Protein AF-0000000080278525 (afdb_homodimer)

Organism: Amycolatopsis orientalis (NCBI:txid31958)

Foldseek 3Di:
DPPPPPPPPPPPPPPPPLQAFEEEEEDPDVVVRVVVCVLAVPDPRYDYDHDPQPGQEYEYEDDPALLVPDAYNHAYEYEAADDDLVSVVSNVNRHYAEYHYNVRPGSVVVNVRSVCSSVVHHYDDPVNVVVVVVVVVCCCVPPAVVVQAHPLRDHPLLLQLLVVVLVPDDLCRSCVVVVHDSVVSVVSQVVQCVVVVHDDSVRSSVVCVVVVVD/DPPPPPPPPPPPPPPPPLQAFEEEEEDPDVVVRVVVCVLAVVDPRYDYDHDPQPGQEYEYEDDPALLVPDAYNHAYEYEDADDDLVSVVSNVNRHYAEYHYNVRPGSVVVNVSSVCSSVVHHYDDPVNVVVVVVVLVCCCVPPAVVVQAHPLRDHPLLLQLLVVVLVPDDLCRSCVVVVHDSVVSVVSQVVQCVVVVHDDSVRSSVVCVVVVVD

Nearest PDB structures (foldseek):
  7ve5-assembly1_B  TM=9.200E-01  e=1.560E-04  Staphylococcus aureus
  7x1k-assembly1_B  TM=9.644E-01  e=3.724E-04  Listeria monocytogenes
  8dq1-assembly1_D  TM=9.435E-01  e=3.082E-03  Pseudomonas aeruginosa
  7r3i-assembly1_A  TM=6.524E-01  e=4.488E-04  Pseudomonas aeruginosa PAO1
  7r3e-assembly1_B  TM=6.436E-01  e=7.379E-04  Pseudomonas aeruginosa PAO1

Structure (mmCIF, N/CA/C/O backbone):
data_AF-0000000080278525-model_v1
#
loop_
_entity.id
_entity.type
_entity.pdbx_description
1 polymer 'Helix-turn-helix transcriptional regulator'
#
loop_
_atom_site.group_PDB
_atom_site.id
_atom_site.type_symbol
_atom_site.label_atom_id
_atom_site.label_alt_id
_atom_site.label_comp_id
_atom_site.label_asym_id
_atom_site.label_entity_id
_atom_site.label_seq_id
_atom_site.pdbx_PDB_ins_code
_atom_site.Cartn_x
_atom_site.Cartn_y
_atom_site.Cartn_z
_atom_site.occupancy
_atom_site.B_iso_or_equiv
_atom_site.auth_seq_id
_atom_site.auth_comp_id
_atom_site.auth_asym_id
_atom_site.auth_atom_id
_atom_site.pdbx_PDB_model_num
ATOM 1 N N . MET A 1 1 ? 66.75 18.781 25.828 1 33.25 1 MET A N 1
ATOM 2 C CA . MET A 1 1 ? 65.75 19.672 25.281 1 33.25 1 MET A CA 1
ATOM 3 C C . MET A 1 1 ? 64.812 18.938 24.359 1 33.25 1 MET A C 1
ATOM 5 O O . MET A 1 1 ? 65.188 18.594 23.234 1 33.25 1 MET A O 1
ATOM 9 N N . THR A 1 2 ? 64 18 24.906 1 38.12 2 THR A N 1
ATOM 10 C CA . THR A 1 2 ? 63.062 17.094 24.297 1 38.12 2 THR A CA 1
ATOM 11 C C . THR A 1 2 ? 61.906 17.875 23.688 1 38.12 2 THR A C 1
ATOM 13 O O . THR A 1 2 ? 61.156 18.547 24.391 1 38.12 2 THR A O 1
ATOM 16 N N . THR A 1 3 ? 62.062 18.312 22.422 1 38.19 3 THR A N 1
ATOM 17 C CA . THR A 1 3 ? 61 18.938 21.641 1 38.19 3 THR A CA 1
ATOM 18 C C . THR A 1 3 ? 59.781 18.031 21.578 1 38.19 3 THR A C 1
ATOM 20 O O . THR A 1 3 ? 59.875 16.922 21.062 1 38.19 3 THR A O 1
ATOM 23 N N . ILE A 1 4 ? 58.938 18.156 22.594 1 40.91 4 ILE A N 1
ATOM 24 C CA . ILE A 1 4 ? 57.625 17.531 22.531 1 40.91 4 ILE A CA 1
ATOM 25 C C . ILE A 1 4 ? 56.875 18.016 21.281 1 40.91 4 ILE A C 1
ATOM 27 O O . ILE A 1 4 ? 56.688 19.219 21.109 1 40.91 4 ILE A O 1
ATOM 31 N N . MET A 1 5 ? 57.031 17.328 20.125 1 36.19 5 MET A N 1
ATOM 32 C CA . MET A 1 5 ? 56.188 17.547 18.953 1 36.19 5 MET A CA 1
ATOM 33 C C . MET A 1 5 ? 54.719 17.422 19.297 1 36.19 5 MET A C 1
ATOM 35 O O . MET A 1 5 ? 54.281 16.359 19.766 1 36.19 5 MET A O 1
ATOM 39 N N . THR A 1 6 ? 54.125 18.5 19.875 1 38.78 6 THR A N 1
ATOM 40 C CA . THR A 1 6 ? 52.656 18.547 20 1 38.78 6 THR A CA 1
ATOM 41 C C . THR A 1 6 ? 52 18.312 18.641 1 38.78 6 THR A C 1
ATOM 43 O O . THR A 1 6 ? 52.188 19.094 17.703 1 38.78 6 THR A O 1
ATOM 46 N N . THR A 1 7 ? 51.938 17.078 18.203 1 40.47 7 THR A N 1
ATOM 47 C CA . THR A 1 7 ? 51.094 16.812 17.062 1 40.47 7 THR A CA 1
ATOM 48 C C . THR A 1 7 ? 49.688 17.422 17.281 1 40.47 7 THR A C 1
ATOM 50 O O . THR A 1 7 ? 49.062 17.156 18.297 1 40.47 7 THR A O 1
ATOM 53 N N . SER A 1 8 ? 49.562 18.688 16.984 1 36.38 8 SER A N 1
ATOM 54 C CA . SER A 1 8 ? 48.219 19.219 16.922 1 36.38 8 SER A CA 1
ATOM 55 C C . SER A 1 8 ? 47.281 18.281 16.156 1 36.38 8 SER A C 1
ATOM 57 O O . SER A 1 8 ? 47.531 18 14.984 1 36.38 8 SER A O 1
ATOM 59 N N . VAL A 1 9 ? 46.812 17.25 16.75 1 35.72 9 VAL A N 1
ATOM 60 C CA . VAL A 1 9 ? 45.688 16.562 16.125 1 35.72 9 VAL A CA 1
ATOM 61 C C . VAL A 1 9 ? 44.625 17.578 15.703 1 35.72 9 VAL A C 1
ATOM 63 O O . VAL A 1 9 ? 44 18.25 16.547 1 35.72 9 VAL A O 1
ATOM 66 N N . ARG A 1 10 ? 44.938 18.312 14.641 1 37.72 10 ARG A N 1
ATOM 67 C CA . ARG A 1 10 ? 43.781 19.031 14.062 1 37.72 10 ARG A CA 1
ATOM 68 C C . ARG A 1 10 ? 42.531 18.156 14.039 1 37.72 10 ARG A C 1
ATOM 70 O O . ARG A 1 10 ? 42.562 17.062 13.492 1 37.72 10 ARG A O 1
ATOM 77 N N . ALA A 1 11 ? 41.812 18.266 15.039 1 39.28 11 ALA A N 1
ATOM 78 C CA . ALA A 1 11 ? 40.469 17.719 14.906 1 39.28 11 ALA A CA 1
ATOM 79 C C . ALA A 1 11 ? 39.875 18.047 13.531 1 39.28 11 ALA A C 1
ATOM 81 O O . ALA A 1 11 ? 39.75 19.203 13.164 1 39.28 11 ALA A O 1
ATOM 82 N N . GLY A 1 12 ? 40.344 17.344 12.531 1 36.56 12 GLY A N 1
ATOM 83 C CA . GLY A 1 12 ? 39.594 17.547 11.289 1 36.56 12 GLY A CA 1
ATOM 84 C C . GLY A 1 12 ? 38.094 17.672 11.508 1 36.56 12 GLY A C 1
ATOM 85 O O . GLY A 1 12 ? 37.469 16.781 12.086 1 36.56 12 GLY A O 1
ATOM 86 N N . VAL A 1 13 ? 37.688 18.844 11.922 1 34.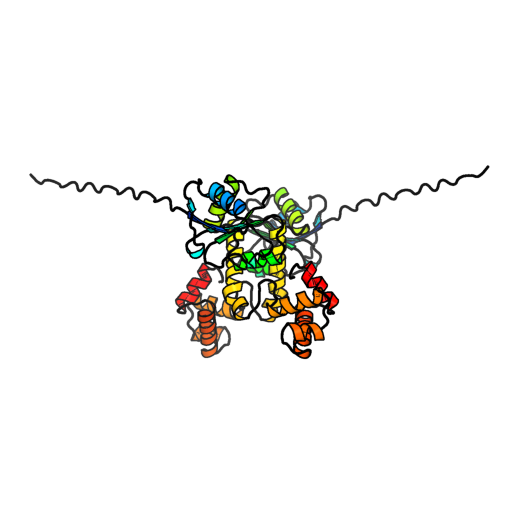19 13 VAL A N 1
ATOM 87 C CA . VAL A 1 13 ? 36.219 19.047 11.797 1 34.19 13 VAL A CA 1
ATOM 88 C C . VAL A 1 13 ? 35.719 18.344 10.539 1 34.19 13 VAL A C 1
ATOM 90 O O . VAL A 1 13 ? 36.125 18.688 9.422 1 34.19 13 VAL A O 1
ATOM 93 N N . ARG A 1 14 ? 35.531 17.094 10.531 1 36.41 14 ARG A N 1
ATOM 94 C CA . ARG A 1 14 ? 34.719 16.5 9.477 1 36.41 14 ARG A CA 1
ATOM 95 C C . ARG A 1 14 ? 33.562 17.422 9.102 1 36.41 14 ARG A C 1
ATOM 97 O O . ARG A 1 14 ? 32.75 17.797 9.953 1 36.41 14 ARG A O 1
ATOM 104 N N . THR A 1 15 ? 33.75 18.484 8.375 1 38.56 15 THR A N 1
ATOM 105 C CA . THR A 1 15 ? 32.594 19.172 7.777 1 38.56 15 THR A CA 1
ATOM 106 C C . THR A 1 15 ? 31.438 18.219 7.586 1 38.56 15 THR A C 1
ATOM 108 O O . THR A 1 15 ? 31.594 17.172 6.965 1 38.56 15 THR A O 1
ATOM 111 N N . GLU A 1 16 ? 30.688 17.969 8.516 1 43.22 16 GLU A N 1
ATOM 112 C CA . GLU A 1 16 ? 29.453 17.203 8.305 1 43.22 16 GLU A CA 1
ATOM 113 C C . GLU A 1 16 ? 28.891 17.453 6.91 1 43.22 16 GLU A C 1
ATOM 115 O O . GLU A 1 16 ? 28.516 18.578 6.574 1 43.22 16 GLU A O 1
ATOM 120 N N . GLU A 1 17 ? 29.672 17.219 5.809 1 47.56 17 GLU A N 1
ATOM 121 C CA . GLU A 1 17 ? 29.234 17.312 4.418 1 47.56 17 GLU A CA 1
ATOM 122 C C . GLU A 1 17 ? 27.719 17.156 4.305 1 47.56 17 GLU A C 1
ATOM 124 O O . GLU A 1 17 ? 27.156 16.141 4.727 1 47.56 17 GLU A O 1
ATOM 129 N N . ARG A 1 18 ? 27 18.156 4.676 1 57.03 18 ARG A N 1
ATOM 130 C CA . ARG A 1 18 ? 25.547 18.234 4.555 1 57.03 18 ARG A CA 1
ATOM 131 C C . ARG A 1 18 ? 25.062 17.516 3.301 1 57.03 18 ARG A C 1
ATOM 133 O O . ARG A 1 18 ? 25.328 17.953 2.182 1 57.03 18 ARG A O 1
ATOM 140 N N . ARG A 1 19 ? 24.906 16.266 3.312 1 73.19 19 ARG A N 1
ATOM 141 C CA . ARG A 1 19 ? 24.688 15.406 2.162 1 73.19 19 ARG A CA 1
ATOM 142 C C . ARG A 1 19 ? 23.562 15.953 1.276 1 73.19 19 ARG A C 1
ATOM 144 O O . ARG A 1 19 ? 22.484 16.297 1.767 1 73.19 19 ARG A O 1
ATOM 151 N N . GLU A 1 20 ? 23.938 16.625 0.181 1 91.38 20 GLU A N 1
ATOM 152 C CA . GLU A 1 20 ? 23.062 17.125 -0.875 1 91.38 20 GLU A CA 1
ATOM 153 C C . GLU A 1 20 ? 22.188 16.016 -1.45 1 91.38 20 GLU A C 1
ATOM 155 O O . GLU A 1 20 ? 22.625 14.867 -1.566 1 91.38 20 GLU A O 1
ATOM 160 N N . ILE A 1 21 ? 20.938 16.375 -1.586 1 96.56 21 ILE A N 1
ATOM 161 C CA . ILE A 1 21 ? 20 15.438 -2.207 1 96.56 21 ILE A CA 1
ATOM 162 C C . ILE A 1 21 ? 20.031 15.609 -3.723 1 96.56 21 ILE A C 1
ATOM 164 O O . ILE A 1 21 ? 19.797 16.719 -4.23 1 96.56 21 ILE A O 1
ATOM 168 N N . ARG A 1 22 ? 20.359 14.523 -4.5 1 97.5 22 ARG A N 1
ATOM 169 C CA . ARG A 1 22 ? 20.297 14.555 -5.957 1 97.5 22 ARG A CA 1
ATOM 170 C C . ARG A 1 22 ? 18.875 14.383 -6.461 1 97.5 22 ARG A C 1
ATOM 172 O O . ARG A 1 22 ? 18.25 13.352 -6.227 1 97.5 22 ARG A O 1
ATOM 179 N N . VAL A 1 23 ? 18.391 15.438 -7.18 1 98.06 23 VAL A N 1
ATOM 180 C CA . VAL A 1 23 ? 17 15.453 -7.59 1 98.06 23 VAL A CA 1
ATOM 181 C C . VAL A 1 23 ? 16.906 15.562 -9.109 1 98.06 23 VAL A C 1
ATOM 183 O O . VAL A 1 23 ? 17.641 16.328 -9.727 1 98.06 23 VAL A O 1
ATOM 186 N N . ALA A 1 24 ? 16.047 14.789 -9.719 1 97.5 24 ALA A N 1
ATOM 187 C CA . ALA A 1 24 ? 15.695 14.93 -11.125 1 97.5 24 ALA A CA 1
ATOM 188 C C . ALA A 1 24 ? 14.219 15.305 -11.281 1 97.5 24 ALA A C 1
ATOM 190 O O . ALA A 1 24 ? 13.422 15.109 -10.359 1 97.5 24 ALA A O 1
ATOM 191 N N . VAL A 1 25 ? 13.906 15.859 -12.445 1 96.56 25 VAL A N 1
ATOM 192 C CA . VAL A 1 25 ? 12.523 16.25 -12.703 1 96.56 25 VAL A CA 1
ATOM 193 C C . VAL A 1 25 ? 12.047 15.617 -14.008 1 96.56 25 VAL A C 1
ATOM 195 O O . VAL A 1 25 ? 12.836 15.398 -14.93 1 96.56 25 VAL A O 1
ATOM 198 N N . TYR A 1 26 ? 10.734 15.289 -13.984 1 94.81 26 TYR A N 1
ATOM 199 C CA . TYR A 1 26 ? 10.102 14.734 -15.18 1 94.81 26 TYR A CA 1
ATOM 200 C C . TYR A 1 26 ? 8.734 15.359 -15.422 1 94.81 26 TYR A C 1
ATOM 202 O O . TYR A 1 26 ? 7.855 15.297 -14.562 1 94.81 26 TYR A O 1
ATOM 210 N N . ALA A 1 27 ? 8.617 16 -16.562 1 92.44 27 ALA A N 1
ATOM 211 C CA . ALA A 1 27 ? 7.359 16.562 -17.047 1 92.44 27 ALA A CA 1
ATOM 212 C C . ALA A 1 27 ? 7.332 16.625 -18.562 1 92.44 27 ALA A C 1
ATOM 214 O O . ALA A 1 27 ? 8.328 16.984 -19.188 1 92.44 27 ALA A O 1
ATOM 215 N N . ASP A 1 28 ? 6.184 16.281 -19.094 1 88.31 28 ASP A N 1
ATOM 216 C CA . ASP A 1 28 ? 6.062 16.328 -20.547 1 88.31 28 ASP A CA 1
ATOM 217 C C . ASP A 1 28 ? 6.059 17.766 -21.047 1 88.31 28 ASP A C 1
ATOM 219 O O . ASP A 1 28 ? 6.652 18.078 -22.078 1 88.31 28 ASP A O 1
ATOM 223 N N . ASP A 1 29 ? 5.387 18.609 -20.297 1 89.31 29 ASP A N 1
ATOM 224 C CA . ASP A 1 29 ? 5.297 20.016 -20.656 1 89.31 29 ASP A CA 1
ATOM 225 C C . ASP A 1 29 ? 6.582 20.75 -20.297 1 89.31 29 ASP A C 1
ATOM 227 O O . ASP A 1 29 ? 6.949 20.828 -19.125 1 89.31 29 ASP A O 1
ATOM 231 N N . PRO A 1 30 ? 7.254 21.344 -21.297 1 92.19 30 PRO A N 1
ATOM 232 C CA . PRO A 1 30 ? 8.523 22.016 -21.031 1 92.19 30 PRO A CA 1
ATOM 233 C C . PRO A 1 30 ? 8.383 23.172 -20.047 1 92.19 30 PRO A C 1
ATOM 235 O O . PRO A 1 30 ? 9.305 23.453 -19.281 1 92.19 30 PRO A O 1
ATOM 238 N N . LEU A 1 31 ? 7.277 23.828 -20.094 1 94 31 LEU A N 1
ATOM 239 C CA . LEU A 1 31 ? 7.066 24.938 -19.156 1 94 31 LEU A CA 1
ATOM 240 C C . LEU A 1 31 ? 6.961 24.422 -17.719 1 94 31 LEU A C 1
ATOM 242 O O . LEU A 1 31 ? 7.523 25.016 -16.812 1 94 31 LEU A O 1
ATOM 246 N N . VAL A 1 32 ? 6.273 23.344 -17.594 1 93.19 32 VAL A N 1
ATOM 247 C CA . VAL A 1 32 ? 6.137 22.734 -16.281 1 93.19 32 VAL A CA 1
ATOM 248 C C . VAL A 1 32 ? 7.492 22.219 -15.797 1 93.19 32 VAL A C 1
ATOM 250 O O . VAL A 1 32 ? 7.859 22.406 -14.633 1 93.19 32 VAL A O 1
ATOM 253 N N . ARG A 1 33 ? 8.203 21.641 -16.688 1 94.19 33 ARG A N 1
ATOM 254 C CA . ARG A 1 33 ? 9.539 21.125 -16.359 1 94.19 33 ARG A CA 1
ATOM 255 C C . ARG A 1 33 ? 10.445 22.25 -15.883 1 94.19 33 ARG A C 1
ATOM 257 O O . ARG A 1 33 ? 11.164 22.094 -14.891 1 94.19 33 ARG A O 1
ATOM 264 N N . ALA A 1 34 ? 10.438 23.375 -16.578 1 94.25 34 ALA A N 1
ATOM 265 C CA . ALA A 1 34 ? 11.234 24.531 -16.188 1 94.25 34 ALA A CA 1
ATOM 266 C C . ALA A 1 34 ? 10.812 25.062 -14.828 1 94.25 34 ALA A C 1
ATOM 268 O O . ALA A 1 34 ? 11.656 25.469 -14.016 1 94.25 34 ALA A O 1
ATOM 269 N N . GLY A 1 35 ? 9.516 25.062 -14.648 1 94.44 35 GLY A N 1
ATOM 270 C CA . GLY A 1 35 ? 8.992 25.5 -13.359 1 94.44 35 GLY A CA 1
ATOM 271 C C . GLY A 1 35 ? 9.461 24.656 -12.203 1 94.44 35 GLY A C 1
ATOM 272 O O . GLY A 1 35 ? 9.852 25.172 -11.156 1 94.44 35 GLY A O 1
ATOM 273 N N . LEU A 1 36 ? 9.445 23.391 -12.391 1 95.94 36 LEU A N 1
ATOM 274 C CA . LEU A 1 36 ? 9.914 22.469 -11.359 1 95.94 36 LEU A CA 1
ATOM 275 C C . LEU A 1 36 ? 11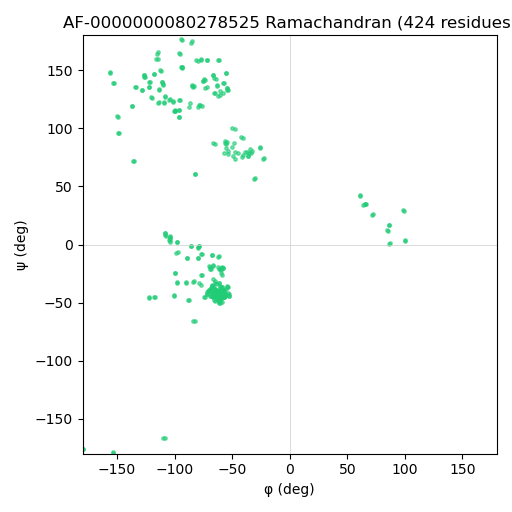.398 22.672 -11.078 1 95.94 36 LEU A C 1
ATOM 277 O O . LEU A 1 36 ? 11.812 22.688 -9.914 1 95.94 36 LEU A O 1
ATOM 281 N N . ARG A 1 37 ? 12.164 22.812 -12.148 1 96.25 37 ARG A N 1
ATOM 282 C CA . ARG A 1 37 ? 13.602 23.016 -11.992 1 96.25 37 ARG A CA 1
ATOM 283 C C . ARG A 1 37 ? 13.883 24.297 -11.219 1 96.25 37 ARG A C 1
ATOM 285 O O . ARG A 1 37 ? 14.758 24.328 -10.352 1 96.25 37 ARG A O 1
ATOM 292 N N . SER A 1 38 ? 13.164 25.281 -11.523 1 95.12 38 SER A N 1
ATOM 293 C CA . SER A 1 38 ? 13.336 26.562 -10.844 1 95.12 38 SER A CA 1
ATOM 294 C C . SER A 1 38 ? 12.961 26.469 -9.367 1 95.12 38 SER A C 1
ATOM 296 O O . SER A 1 38 ? 13.688 26.969 -8.508 1 95.12 38 SER A O 1
ATOM 298 N N . ALA A 1 39 ? 11.844 25.797 -9.094 1 94.88 39 ALA A N 1
ATOM 299 C CA . ALA A 1 39 ? 11.32 25.672 -7.734 1 94.88 39 ALA A CA 1
ATOM 300 C C . ALA A 1 39 ? 12.273 24.875 -6.855 1 94.88 39 ALA A C 1
ATOM 302 O O . ALA A 1 39 ? 12.438 25.172 -5.668 1 94.88 39 ALA A O 1
ATOM 303 N N . LEU A 1 40 ? 12.953 23.906 -7.449 1 96.12 40 LEU A N 1
ATOM 304 C CA . LEU A 1 40 ? 13.766 22.969 -6.672 1 96.12 40 LEU A CA 1
ATOM 305 C C . LEU A 1 40 ? 15.234 23.391 -6.688 1 96.12 40 LEU A C 1
ATOM 307 O O . LEU A 1 40 ? 15.977 23.109 -5.746 1 96.12 40 LEU A O 1
ATOM 311 N N . GLY A 1 41 ? 15.703 23.969 -7.742 1 92.56 41 GLY A N 1
ATOM 312 C CA . GLY A 1 41 ? 17.094 24.297 -7.957 1 92.56 41 GLY A CA 1
ATOM 313 C C . GLY A 1 41 ? 17.641 25.266 -6.93 1 92.56 41 GLY A C 1
ATOM 314 O O . GLY A 1 41 ? 18.844 25.297 -6.664 1 92.56 41 GLY A O 1
ATOM 315 N N . THR A 1 42 ? 16.781 26 -6.281 1 85.88 42 THR A N 1
ATOM 316 C CA . THR A 1 42 ? 17.234 27.016 -5.352 1 85.88 42 THR A CA 1
ATOM 317 C C . THR A 1 42 ? 17.219 26.5 -3.92 1 85.88 42 THR A C 1
ATOM 319 O O . THR A 1 42 ? 17.656 27.188 -2.996 1 85.88 42 THR A O 1
ATOM 322 N N . GLY A 1 43 ? 16.703 25.344 -3.725 1 88.75 43 GLY A N 1
ATOM 323 C CA . GLY A 1 43 ? 16.578 24.828 -2.375 1 88.75 43 GLY A CA 1
ATOM 324 C C . GLY A 1 43 ? 17.906 24.391 -1.784 1 88.75 43 GLY A C 1
ATOM 325 O O . GLY A 1 43 ? 18.75 23.812 -2.475 1 88.75 43 GLY A O 1
ATOM 326 N N . PRO A 1 44 ? 18.125 24.797 -0.533 1 88.88 44 PRO A N 1
ATOM 327 C CA . PRO A 1 44 ? 19.359 24.375 0.116 1 88.88 44 PRO A CA 1
ATOM 328 C C . PRO A 1 44 ? 19.516 22.859 0.191 1 88.88 44 PRO A C 1
ATOM 330 O O . PRO A 1 44 ? 18.547 22.156 0.481 1 88.88 44 PRO A O 1
ATOM 333 N N . GLY A 1 45 ? 20.672 22.359 -0.217 1 92.56 45 GLY A N 1
ATOM 334 C CA . GLY A 1 45 ? 20.969 20.953 -0.085 1 92.56 45 GLY A CA 1
ATOM 335 C C . GLY A 1 45 ? 20.438 20.125 -1.237 1 92.56 45 GLY A C 1
ATOM 336 O O . GLY A 1 45 ? 20.359 18.891 -1.138 1 92.56 45 GLY A O 1
ATOM 337 N N . ILE A 1 46 ? 20.016 20.781 -2.273 1 95.31 46 ILE A N 1
ATOM 338 C CA . ILE A 1 46 ? 19.484 20.062 -3.424 1 95.31 46 ILE A CA 1
ATOM 339 C C . ILE A 1 46 ? 20.406 20.25 -4.625 1 95.31 46 ILE A C 1
ATOM 341 O O . ILE A 1 46 ? 20.891 21.359 -4.875 1 95.31 46 ILE A O 1
ATOM 345 N N . VAL A 1 47 ? 20.734 19.234 -5.309 1 96.25 47 VAL A N 1
ATOM 346 C CA . VAL A 1 47 ? 21.453 19.266 -6.582 1 96.25 47 VAL A CA 1
ATOM 347 C C . VAL A 1 47 ? 20.594 18.625 -7.672 1 96.25 47 VAL A C 1
ATOM 349 O O . VAL A 1 47 ? 20.156 17.484 -7.547 1 96.25 47 VAL A O 1
ATOM 352 N N . LEU A 1 48 ? 20.391 19.344 -8.719 1 96.88 48 LEU A N 1
ATOM 353 C CA . LEU A 1 48 ? 19.547 18.844 -9.805 1 96.88 48 LEU A CA 1
ATOM 354 C C . LEU A 1 48 ? 20.359 17.969 -10.758 1 96.88 48 LEU A C 1
ATOM 356 O O . LEU A 1 48 ? 21.516 18.297 -11.07 1 96.88 48 LEU A O 1
ATOM 360 N N . ARG A 1 49 ? 19.719 16.891 -11.109 1 96.19 49 ARG A N 1
ATOM 361 C CA . ARG A 1 49 ? 20.297 15.977 -12.094 1 96.19 49 ARG A CA 1
ATOM 362 C C . ARG A 1 49 ? 19.422 15.875 -13.336 1 96.19 49 ARG A C 1
ATOM 364 O O . ARG A 1 49 ? 18.203 15.914 -13.242 1 96.19 49 ARG A O 1
ATOM 371 N N . ASP A 1 50 ? 20.047 15.688 -14.484 1 93.44 50 ASP A N 1
ATOM 372 C CA . ASP A 1 50 ? 19.297 15.531 -15.734 1 93.44 50 ASP A CA 1
ATOM 373 C C . ASP A 1 50 ? 18.844 14.086 -15.922 1 93.44 50 ASP A C 1
ATOM 375 O O . ASP A 1 50 ? 17.766 13.836 -16.469 1 93.44 50 ASP A O 1
ATOM 379 N N . ASP A 1 51 ? 19.656 13.203 -15.422 1 93.06 51 ASP A N 1
ATOM 380 C CA . ASP A 1 51 ? 19.375 11.781 -15.57 1 93.06 51 ASP A CA 1
ATOM 381 C C . ASP A 1 51 ? 18.672 11.227 -14.336 1 93.06 51 ASP A C 1
ATOM 383 O O . ASP A 1 51 ? 19.25 11.156 -13.25 1 93.06 51 ASP A O 1
ATOM 387 N N . PRO A 1 52 ? 17.453 10.781 -14.516 1 92.69 52 PRO A N 1
ATOM 388 C CA . PRO A 1 52 ? 16.719 10.219 -13.375 1 92.69 52 PRO A CA 1
ATOM 389 C C . PRO A 1 52 ? 17.422 9.023 -12.75 1 92.69 52 PRO A C 1
ATOM 391 O O . PRO A 1 52 ? 17.266 8.758 -11.555 1 92.69 52 PRO A O 1
ATOM 394 N N . ALA A 1 53 ? 18.219 8.375 -13.492 1 92.19 53 ALA A N 1
ATOM 395 C CA . ALA A 1 53 ? 18.906 7.18 -13 1 92.19 53 ALA A CA 1
ATOM 396 C C . ALA A 1 53 ? 19.938 7.539 -11.938 1 92.19 53 ALA A C 1
ATOM 398 O O . ALA A 1 53 ? 20.344 6.684 -11.141 1 92.19 53 ALA A O 1
ATOM 399 N N . THR A 1 54 ? 20.359 8.766 -11.938 1 94.56 54 THR A N 1
ATOM 400 C CA . THR A 1 54 ? 21.391 9.18 -10.992 1 94.56 54 THR A CA 1
ATOM 401 C C . THR A 1 54 ? 20.781 9.992 -9.852 1 94.56 54 THR A C 1
ATOM 403 O O . THR A 1 54 ? 21.516 10.5 -8.992 1 94.56 54 THR A O 1
ATOM 406 N N . ALA A 1 55 ? 19.531 10.078 -9.844 1 96.81 55 ALA A N 1
ATOM 407 C CA . ALA A 1 55 ? 18.859 10.867 -8.812 1 96.81 55 ALA A CA 1
ATOM 408 C C . ALA A 1 55 ? 18.453 9.992 -7.641 1 96.81 55 ALA A C 1
ATOM 410 O O . ALA A 1 55 ? 18.25 8.781 -7.797 1 96.81 55 ALA A O 1
ATOM 411 N N . GLU A 1 56 ? 18.375 10.555 -6.531 1 97.25 56 GLU A N 1
ATOM 412 C CA . GLU A 1 56 ? 17.828 9.883 -5.352 1 97.25 56 GLU A CA 1
ATOM 413 C C . GLU A 1 56 ? 16.328 10.094 -5.23 1 97.25 56 GLU A C 1
ATOM 415 O O . GLU A 1 56 ? 15.617 9.266 -4.66 1 97.25 56 GLU A O 1
ATOM 420 N N . VAL A 1 57 ? 15.938 11.297 -5.691 1 97.94 57 VAL A N 1
ATOM 421 C CA . VAL A 1 57 ? 14.516 11.625 -5.715 1 97.94 57 VAL A CA 1
ATOM 422 C C . VAL A 1 57 ? 14.125 12.117 -7.105 1 97.94 57 VAL A C 1
ATOM 424 O O . VAL A 1 57 ? 14.852 12.898 -7.723 1 97.94 57 VAL A O 1
ATOM 427 N N . LEU A 1 58 ? 13.07 11.625 -7.629 1 97.69 58 LEU A N 1
ATOM 428 C CA . LEU A 1 58 ? 12.477 12.07 -8.883 1 97.69 58 LEU A CA 1
ATOM 429 C C . LEU A 1 58 ? 11.164 12.805 -8.641 1 97.69 58 LEU A C 1
ATOM 431 O O . LEU A 1 58 ? 10.266 12.273 -7.984 1 97.69 58 LEU A O 1
ATOM 435 N N . VAL A 1 59 ? 11.078 14 -9.062 1 97.19 59 VAL A N 1
ATOM 436 C CA . VAL A 1 59 ? 9.828 14.75 -9.023 1 97.19 59 VAL A CA 1
ATOM 437 C C . VAL A 1 59 ? 9.172 14.734 -10.398 1 97.19 59 VAL A C 1
ATOM 439 O O . VAL A 1 59 ? 9.719 15.281 -11.367 1 97.19 59 VAL A O 1
ATOM 442 N N . ALA A 1 60 ? 8.031 14.094 -10.438 1 95.31 60 ALA A N 1
ATOM 443 C CA . ALA A 1 60 ? 7.363 13.945 -11.727 1 95.31 60 ALA A CA 1
ATOM 444 C C . ALA A 1 60 ? 5.961 14.547 -11.688 1 95.31 60 ALA A C 1
ATOM 446 O O . ALA A 1 60 ? 5.273 14.469 -10.664 1 95.31 60 ALA A O 1
ATOM 447 N N . VAL A 1 61 ? 5.586 15.172 -12.688 1 91.56 61 VAL A N 1
ATOM 448 C CA . VAL A 1 61 ? 4.223 15.664 -12.836 1 91.56 61 VAL A CA 1
ATOM 449 C C . VAL A 1 61 ? 3.393 14.672 -13.641 1 91.56 61 VAL A C 1
ATOM 451 O O . VAL A 1 61 ? 3.807 14.234 -14.719 1 91.56 61 VAL A O 1
ATOM 454 N N . ALA A 1 62 ? 2.279 14.328 -12.859 1 77.69 62 ALA A N 1
ATOM 455 C CA . ALA A 1 62 ? 1.407 13.352 -13.5 1 77.69 62 ALA A CA 1
ATOM 456 C C . ALA A 1 62 ? 0.826 13.906 -14.797 1 77.69 62 ALA A C 1
ATOM 458 O O . ALA A 1 62 ? 0.542 15.102 -14.898 1 77.69 62 ALA A O 1
ATOM 459 N N . GLY A 1 63 ? 0.994 13.148 -15.805 1 70.69 63 GLY A N 1
ATOM 460 C CA . GLY A 1 63 ? 0.289 13.352 -17.062 1 70.69 63 GLY A CA 1
ATOM 461 C C . GLY A 1 63 ? -0.782 12.312 -17.328 1 70.69 63 GLY A C 1
ATOM 462 O O . GLY A 1 63 ? -1.241 11.641 -16.391 1 70.69 63 GLY A O 1
ATOM 463 N N . ALA A 1 64 ? -1.254 12.258 -18.484 1 59.12 64 ALA A N 1
ATOM 464 C CA . ALA A 1 64 ? -2.285 11.312 -18.906 1 59.12 64 ALA A CA 1
ATOM 465 C C . ALA A 1 64 ? -1.803 9.875 -18.75 1 59.12 64 ALA A C 1
ATOM 467 O O . ALA A 1 64 ? -2.613 8.945 -18.641 1 59.12 64 ALA A O 1
ATOM 468 N N . GLU A 1 65 ? -0.294 9.695 -18.422 1 68.81 65 GLU A N 1
ATOM 469 C CA . GLU A 1 65 ? 0.128 8.297 -18.391 1 68.81 65 GLU A CA 1
ATOM 470 C C . GLU A 1 65 ? 1.269 8.102 -17.391 1 68.81 65 GLU A C 1
ATOM 472 O O . GLU A 1 65 ? 2.439 8.25 -17.75 1 68.81 65 GLU A O 1
ATOM 477 N N . PRO A 1 66 ? 0.986 7.699 -16.172 1 68.94 66 PRO A N 1
ATOM 478 C CA . PRO A 1 66 ? 2.049 7.477 -15.18 1 68.94 66 PRO A CA 1
ATOM 479 C C . PRO A 1 66 ? 3.076 6.445 -15.648 1 68.94 66 PRO A C 1
ATOM 481 O O . PRO A 1 66 ? 4.211 6.438 -15.164 1 68.94 66 PRO A O 1
ATOM 484 N N . HIS A 1 67 ? 2.621 5.66 -16.609 1 73.31 67 HIS A N 1
ATOM 485 C CA . HIS A 1 67 ? 3.52 4.629 -17.125 1 73.31 67 HIS A CA 1
ATOM 486 C C . HIS A 1 67 ? 4.695 5.242 -17.875 1 73.31 67 HIS A C 1
ATOM 488 O O . HIS A 1 67 ? 5.684 4.559 -18.156 1 73.31 67 HIS A O 1
ATOM 494 N N . ARG A 1 68 ? 4.586 6.508 -18.078 1 81.25 68 ARG A N 1
ATOM 495 C CA . ARG A 1 68 ? 5.664 7.172 -18.812 1 81.25 68 ARG A CA 1
ATOM 496 C C . ARG A 1 68 ? 6.75 7.656 -17.859 1 81.25 68 ARG A C 1
ATOM 498 O O . ARG A 1 68 ? 7.832 8.055 -18.297 1 81.25 68 ARG A O 1
ATOM 505 N N . ILE A 1 69 ? 6.492 7.633 -16.609 1 86.25 69 ILE A N 1
ATOM 506 C CA . ILE A 1 69 ? 7.492 8.023 -15.617 1 86.25 69 ILE A CA 1
ATOM 507 C C . ILE A 1 69 ? 8.648 7.023 -15.633 1 86.25 69 ILE A C 1
ATOM 509 O O . ILE A 1 69 ? 8.438 5.812 -15.602 1 86.25 69 ILE A O 1
ATOM 513 N N . PRO A 1 70 ? 9.859 7.527 -15.711 1 87 70 PRO A N 1
ATOM 514 C CA . PRO A 1 70 ? 11.008 6.621 -15.781 1 87 70 PRO A CA 1
ATOM 515 C C . PRO A 1 70 ? 11.086 5.68 -14.578 1 87 70 PRO A C 1
ATOM 517 O O . PRO A 1 70 ? 10.781 6.086 -13.453 1 87 70 PRO A O 1
ATOM 520 N N . VAL A 1 71 ? 11.422 4.453 -14.883 1 85.56 71 VAL A N 1
ATOM 521 C CA . VAL A 1 71 ? 11.664 3.469 -13.836 1 85.56 71 VAL A CA 1
ATOM 522 C C . VAL A 1 71 ? 13.094 3.598 -13.32 1 85.56 71 VAL A C 1
ATOM 524 O O . VAL A 1 71 ? 14.031 3.773 -14.109 1 85.56 71 VAL A O 1
ATOM 527 N N . GLY A 1 72 ? 13.312 3.547 -12.062 1 87.19 72 GLY A N 1
ATOM 528 C CA . GLY A 1 72 ? 14.633 3.646 -11.477 1 87.19 72 GLY A CA 1
ATOM 529 C C . GLY A 1 72 ? 14.625 3.551 -9.961 1 87.19 72 GLY A C 1
ATOM 530 O O . GLY A 1 72 ? 13.578 3.285 -9.359 1 87.19 72 GLY A O 1
ATOM 531 N N . PRO A 1 73 ? 15.797 3.715 -9.367 1 89.88 73 PRO A N 1
ATOM 532 C CA . PRO A 1 73 ? 15.93 3.539 -7.918 1 89.88 73 PRO A CA 1
ATOM 533 C C . PRO A 1 73 ? 15.461 4.762 -7.133 1 89.88 73 PRO A C 1
ATOM 535 O O . PRO A 1 73 ? 15.297 4.684 -5.91 1 89.88 73 PRO A O 1
ATOM 538 N N . ALA A 1 74 ? 15.242 5.879 -7.836 1 95.06 74 ALA A N 1
ATOM 539 C CA . ALA A 1 74 ? 14.875 7.105 -7.137 1 95.06 74 ALA A CA 1
ATOM 540 C C . ALA A 1 74 ? 13.5 6.98 -6.48 1 95.06 74 ALA A C 1
ATOM 542 O O . ALA A 1 74 ? 12.609 6.324 -7.023 1 95.06 74 ALA A O 1
ATOM 543 N N . ARG A 1 75 ? 13.367 7.613 -5.359 1 96.56 75 ARG A N 1
ATOM 544 C CA . ARG A 1 75 ? 12.047 7.758 -4.766 1 96.56 75 ARG A CA 1
ATOM 545 C C . ARG A 1 75 ? 11.219 8.805 -5.512 1 96.56 75 ARG A C 1
ATOM 547 O O . ARG A 1 75 ? 11.742 9.844 -5.906 1 96.56 75 ARG A O 1
ATOM 554 N N . LEU A 1 76 ? 10 8.555 -5.684 1 96.88 76 LEU A N 1
ATOM 555 C CA . LEU A 1 76 ? 9.188 9.359 -6.586 1 96.88 76 LEU A CA 1
ATOM 556 C C . LEU A 1 76 ? 8.281 10.305 -5.797 1 96.88 76 LEU A C 1
ATOM 558 O O . LEU A 1 76 ? 7.566 9.867 -4.887 1 96.88 76 LEU A O 1
ATOM 562 N N . VAL A 1 77 ? 8.336 11.562 -6.051 1 97.12 77 VAL A N 1
ATOM 563 C CA . VAL A 1 77 ? 7.344 12.562 -5.688 1 97.12 77 VAL A CA 1
ATOM 564 C C . VAL A 1 77 ? 6.453 12.867 -6.891 1 97.12 77 VAL A C 1
ATOM 566 O O . VAL A 1 77 ? 6.918 13.406 -7.898 1 97.12 77 VAL A O 1
ATOM 569 N N . LEU A 1 78 ? 5.223 12.547 -6.77 1 95.81 78 LEU A N 1
ATOM 570 C CA . LEU A 1 78 ? 4.285 12.742 -7.871 1 95.81 78 LEU A CA 1
ATOM 571 C C . LEU A 1 78 ? 3.441 13.992 -7.652 1 95.81 78 LEU A C 1
ATOM 573 O O . LEU A 1 78 ? 2.793 14.141 -6.617 1 95.81 78 LEU A O 1
ATOM 577 N N . VAL A 1 79 ? 3.506 14.867 -8.586 1 95.06 79 VAL A N 1
ATOM 578 C CA . VAL A 1 79 ? 2.654 16.047 -8.562 1 95.06 79 VAL A CA 1
ATOM 579 C C . VAL A 1 79 ? 1.406 15.805 -9.414 1 95.06 79 VAL A C 1
ATOM 581 O O . VAL A 1 79 ? 1.494 15.664 -10.633 1 95.06 79 VAL A O 1
ATOM 584 N N . ALA A 1 80 ? 0.337 15.688 -8.703 1 91.38 80 ALA A N 1
ATOM 585 C CA . ALA A 1 80 ? -0.908 15.352 -9.391 1 91.38 80 ALA A CA 1
ATOM 586 C C . ALA A 1 80 ? -2.119 15.812 -8.586 1 91.38 80 ALA A C 1
ATOM 588 O O . ALA A 1 80 ? -2.064 15.891 -7.355 1 91.38 80 ALA A O 1
ATOM 589 N N . ASP A 1 81 ? -3.143 16.172 -9.164 1 85.69 81 ASP A N 1
ATOM 590 C CA . ASP A 1 81 ? -4.355 16.562 -8.453 1 85.69 81 ASP A CA 1
ATOM 591 C C . ASP A 1 81 ? -5.184 15.344 -8.055 1 85.69 81 ASP A C 1
ATOM 593 O O . ASP A 1 81 ? -5.441 15.125 -6.871 1 85.69 81 ASP A O 1
ATOM 597 N N . GLN A 1 82 ? -5.77 14.531 -8.797 1 80.12 82 GLN A N 1
ATOM 598 C CA . GLN A 1 82 ? -6.605 13.375 -8.508 1 80.12 82 GLN A CA 1
ATOM 599 C C . GLN A 1 82 ? -6.234 12.195 -9.406 1 80.12 82 GLN A C 1
ATOM 601 O O . GLN A 1 82 ? -7 11.82 -10.297 1 80.12 82 GLN A O 1
ATOM 606 N N . PRO A 1 83 ? -5.062 11.703 -9.016 1 79.19 83 PRO A N 1
ATOM 607 C CA . PRO A 1 83 ? -4.707 10.57 -9.875 1 79.19 83 PRO A CA 1
ATOM 608 C C . PRO A 1 83 ? -5.688 9.406 -9.758 1 79.19 83 PRO A C 1
ATOM 610 O O . PRO A 1 83 ? -6.195 9.133 -8.664 1 79.19 83 PRO A O 1
ATOM 613 N N . LYS A 1 84 ? -6.016 8.867 -10.914 1 77.94 84 LYS A N 1
ATOM 614 C CA . LYS A 1 84 ? -6.816 7.648 -10.906 1 77.94 84 LYS A CA 1
ATOM 615 C C . LYS A 1 84 ? -6.082 6.512 -10.195 1 77.94 84 LYS A C 1
ATOM 617 O O . LYS A 1 84 ? -4.859 6.547 -10.055 1 77.94 84 LYS A O 1
ATOM 622 N N . GLN A 1 85 ? -6.789 5.578 -9.773 1 81.62 85 GLN A N 1
ATOM 623 C CA . GLN A 1 85 ? -6.207 4.465 -9.031 1 81.62 85 GLN A CA 1
ATOM 624 C C . GLN A 1 85 ? -5.105 3.783 -9.836 1 81.62 85 GLN A C 1
ATOM 626 O O . GLN A 1 85 ? -4.047 3.459 -9.297 1 81.62 85 GLN A O 1
ATOM 631 N N . ALA A 1 86 ? -5.383 3.564 -11.102 1 77.81 86 ALA A N 1
ATOM 632 C CA . ALA A 1 86 ? -4.398 2.92 -11.969 1 77.81 86 ALA A CA 1
ATOM 633 C C . ALA A 1 86 ? -3.104 3.727 -12.016 1 77.81 86 ALA A C 1
ATOM 635 O O . ALA A 1 86 ? -2.012 3.154 -12.055 1 77.81 86 ALA A O 1
ATOM 636 N N . GLU A 1 87 ? -3.252 5.004 -12 1 82.25 87 GLU A N 1
ATOM 637 C CA . GLU A 1 87 ? -2.082 5.879 -12.016 1 82.25 87 GLU A CA 1
ATOM 638 C C . GLU A 1 87 ? -1.311 5.793 -10.703 1 82.25 87 GLU A C 1
ATOM 640 O O . GLU A 1 87 ? -0.078 5.82 -10.695 1 82.25 87 GLU A O 1
ATOM 645 N N . LEU A 1 88 ? -2.033 5.711 -9.672 1 88.5 88 LEU A N 1
ATOM 646 C CA . LEU A 1 88 ? -1.405 5.598 -8.367 1 88.5 88 LEU A CA 1
ATOM 647 C C . LEU A 1 88 ? -0.62 4.293 -8.25 1 88.5 88 LEU A C 1
ATOM 649 O O . LEU A 1 88 ? 0.504 4.285 -7.742 1 88.5 88 LEU A O 1
ATOM 653 N N . TRP A 1 89 ? -1.189 3.242 -8.75 1 88.56 89 TRP A N 1
ATOM 654 C CA . TRP A 1 89 ? -0.51 1.95 -8.727 1 88.56 89 TRP A CA 1
ATOM 655 C C . TRP A 1 89 ? 0.767 1.992 -9.562 1 88.56 89 TRP A C 1
ATOM 657 O O . TRP A 1 89 ? 1.813 1.502 -9.133 1 88.56 89 TRP A O 1
ATOM 667 N N . ALA A 1 90 ? 0.628 2.535 -10.734 1 85.38 90 ALA A N 1
ATOM 668 C CA . ALA A 1 90 ? 1.8 2.658 -11.594 1 85.38 90 ALA A CA 1
ATOM 669 C C . ALA A 1 90 ? 2.902 3.463 -10.914 1 85.38 90 ALA A C 1
ATOM 671 O O . ALA A 1 90 ? 4.086 3.139 -11.039 1 85.38 90 ALA A O 1
ATOM 672 N N . ALA A 1 91 ? 2.488 4.504 -10.211 1 91.56 91 ALA A N 1
ATOM 673 C CA . ALA A 1 91 ? 3.449 5.336 -9.492 1 91.56 91 ALA A CA 1
ATOM 674 C C . ALA A 1 91 ? 4.121 4.551 -8.367 1 91.56 91 ALA A C 1
ATOM 676 O O . ALA A 1 91 ? 5.328 4.676 -8.148 1 91.56 91 ALA A O 1
ATOM 677 N N . VAL A 1 92 ? 3.369 3.727 -7.641 1 93.38 92 VAL A N 1
ATOM 678 C CA . VAL A 1 92 ? 3.912 2.918 -6.555 1 93.38 92 VAL A CA 1
ATOM 679 C C . VAL A 1 92 ? 4.938 1.93 -7.109 1 93.38 92 VAL A C 1
ATOM 681 O O . VAL A 1 92 ? 6 1.7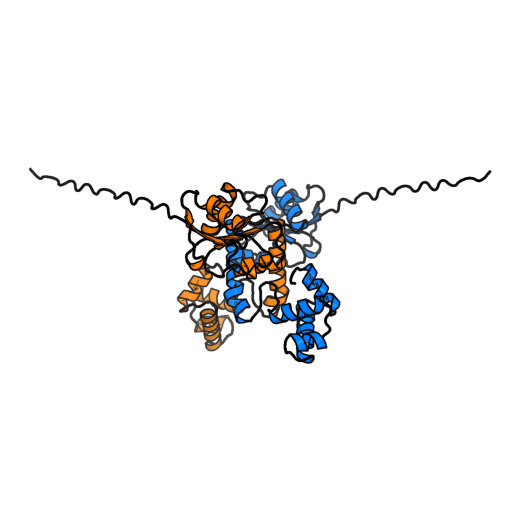31 -6.516 1 93.38 92 VAL A O 1
ATOM 684 N N . GLU A 1 93 ? 4.59 1.35 -8.266 1 89.69 93 GLU A N 1
ATOM 685 C CA . GLU A 1 93 ? 5.512 0.422 -8.914 1 89.69 93 GLU A CA 1
ATOM 686 C C . GLU A 1 93 ? 6.84 1.101 -9.242 1 89.69 93 GLU A C 1
ATOM 688 O O . GLU A 1 93 ? 7.863 0.433 -9.391 1 89.69 93 GLU A O 1
ATOM 693 N N . ARG A 1 94 ? 6.812 2.369 -9.289 1 90 94 ARG A N 1
ATOM 694 C CA . ARG A 1 94 ? 7.988 3.135 -9.695 1 90 94 ARG A CA 1
ATOM 695 C C . ARG A 1 94 ? 8.609 3.85 -8.5 1 90 94 ARG A C 1
ATOM 697 O O . ARG A 1 94 ? 9.406 4.777 -8.664 1 90 94 ARG A O 1
ATOM 704 N N . GLY A 1 95 ? 8.172 3.539 -7.289 1 93.56 95 GLY A N 1
ATOM 705 C CA . GLY A 1 95 ? 8.828 4.039 -6.094 1 93.56 95 GLY A CA 1
ATOM 706 C C . GLY A 1 95 ? 8.141 5.25 -5.496 1 93.56 95 GLY A C 1
ATOM 707 O O . GLY A 1 95 ? 8.789 6.086 -4.859 1 93.56 95 GLY A O 1
ATOM 708 N N . LEU A 1 96 ? 6.84 5.406 -5.645 1 95.94 96 LEU A N 1
ATOM 709 C CA . LEU A 1 96 ? 6.09 6.531 -5.102 1 95.94 96 LEU A CA 1
ATOM 710 C C . LEU A 1 96 ? 6.332 6.672 -3.602 1 95.94 96 LEU A C 1
ATOM 712 O O . LEU A 1 96 ? 6.289 5.688 -2.865 1 95.94 96 LEU A O 1
ATOM 716 N N . ALA A 1 97 ? 6.609 7.902 -3.195 1 97.38 97 ALA A N 1
ATOM 717 C CA . ALA A 1 97 ? 6.75 8.203 -1.773 1 97.38 97 ALA A CA 1
ATOM 718 C C . ALA A 1 97 ? 5.766 9.289 -1.345 1 97.38 97 ALA A C 1
ATOM 720 O O . ALA A 1 97 ? 5.082 9.148 -0.326 1 97.38 97 ALA A O 1
ATOM 721 N N . VAL A 1 98 ? 5.684 10.328 -2.146 1 97.56 98 VAL A N 1
ATOM 722 C CA . VAL A 1 98 ? 4.891 11.5 -1.781 1 97.56 98 VAL A CA 1
ATOM 723 C C . VAL A 1 98 ? 4.047 11.945 -2.973 1 97.56 98 VAL A C 1
ATOM 725 O O . VAL A 1 98 ? 4.531 11.969 -4.109 1 97.56 98 VAL A O 1
ATOM 728 N N . VAL A 1 99 ? 2.801 12.25 -2.729 1 96.12 99 VAL A N 1
ATOM 729 C CA . VAL A 1 99 ? 1.96 12.906 -3.725 1 96.12 99 VAL A CA 1
ATOM 730 C C . VAL A 1 99 ? 1.705 14.359 -3.311 1 96.12 99 VAL A C 1
ATOM 732 O O . VAL A 1 99 ? 1.324 14.625 -2.168 1 96.12 99 VAL A O 1
ATOM 735 N N . VAL A 1 100 ? 1.97 15.266 -4.184 1 95.56 100 VAL A N 1
ATOM 736 C CA . VAL A 1 100 ? 1.688 16.688 -3.99 1 95.56 100 VAL A CA 1
ATOM 737 C C . VAL A 1 100 ? 0.607 17.125 -4.969 1 95.56 100 VAL A C 1
ATOM 739 O O . VAL A 1 100 ? 0.741 16.938 -6.184 1 95.56 100 VAL A O 1
ATOM 742 N N . THR A 1 101 ? -0.461 17.656 -4.445 1 93.06 101 THR A N 1
ATOM 743 C CA . THR A 1 101 ? -1.479 18.188 -5.34 1 93.06 101 THR A CA 1
ATOM 744 C C . THR A 1 101 ? -0.938 19.391 -6.113 1 93.06 101 THR A C 1
ATOM 746 O O . THR A 1 101 ? -0.161 20.188 -5.574 1 93.06 101 THR A O 1
ATOM 749 N N . ARG A 1 102 ? -1.35 19.469 -7.32 1 89.62 102 ARG A N 1
ATOM 750 C CA . ARG A 1 102 ? -0.843 20.531 -8.172 1 89.62 102 ARG A CA 1
ATOM 751 C C . ARG A 1 102 ? -1.108 21.906 -7.559 1 89.62 102 ARG A C 1
ATOM 753 O O . ARG A 1 102 ? -0.254 22.781 -7.613 1 89.62 102 ARG A O 1
ATOM 760 N N . SER A 1 103 ? -2.285 22.062 -6.957 1 88.81 103 SER A N 1
ATOM 761 C CA . SER A 1 103 ? -2.664 23.344 -6.363 1 88.81 103 SER A CA 1
ATOM 762 C C . SER A 1 103 ? -1.788 23.672 -5.16 1 88.81 103 SER A C 1
ATOM 764 O O . SER A 1 103 ? -1.694 24.844 -4.754 1 88.81 103 SER A O 1
ATOM 766 N N . GLU A 1 104 ? -1.148 22.734 -4.625 1 91.19 104 GLU A N 1
ATOM 767 C CA . GLU A 1 104 ? -0.312 22.938 -3.447 1 91.19 104 GLU A CA 1
ATOM 768 C C . GLU A 1 104 ? 1.17 22.859 -3.801 1 91.19 104 GLU A C 1
ATOM 770 O O . GLU A 1 104 ? 2.027 22.906 -2.916 1 91.19 104 GLU A O 1
ATOM 775 N N . ALA A 1 105 ? 1.486 22.781 -5.043 1 93.5 105 ALA A N 1
ATOM 776 C CA . ALA A 1 105 ? 2.859 22.531 -5.465 1 93.5 105 ALA A CA 1
ATOM 777 C C . ALA A 1 105 ? 3.684 23.812 -5.477 1 93.5 105 ALA A C 1
ATOM 779 O O . ALA A 1 105 ? 4.234 24.188 -6.512 1 93.5 105 ALA A O 1
ATOM 780 N N . THR A 1 106 ? 3.838 24.5 -4.27 1 94.12 106 THR A N 1
ATOM 781 C CA . THR A 1 106 ? 4.742 25.625 -4.082 1 94.12 106 THR A CA 1
ATOM 782 C C . THR A 1 106 ? 6.184 25.156 -3.936 1 94.12 106 THR A C 1
ATOM 784 O O . THR A 1 106 ? 6.426 23.969 -3.66 1 94.12 106 THR A O 1
ATOM 787 N N . PRO A 1 107 ? 7.102 26.062 -4.188 1 94.88 107 PRO A N 1
ATOM 788 C CA . PRO A 1 107 ? 8.5 25.672 -3.992 1 94.88 107 PRO A CA 1
ATOM 789 C C . PRO A 1 107 ? 8.758 25.094 -2.604 1 94.88 107 PRO A C 1
ATOM 791 O O . PRO A 1 107 ? 9.414 24.062 -2.477 1 94.88 107 PRO A O 1
ATOM 794 N N . ALA A 1 108 ? 8.195 25.703 -1.571 1 95.56 108 ALA A N 1
ATOM 795 C CA . ALA A 1 108 ? 8.391 25.219 -0.206 1 95.56 108 ALA A CA 1
ATOM 796 C C . ALA A 1 108 ? 7.812 23.828 -0.027 1 95.56 108 ALA A C 1
ATOM 798 O O . ALA A 1 108 ? 8.438 22.969 0.597 1 95.56 108 ALA A O 1
ATOM 799 N N . ARG A 1 109 ? 6.605 23.609 -0.56 1 96.69 109 ARG A N 1
ATOM 800 C CA . ARG A 1 109 ? 5.957 22.312 -0.45 1 96.69 109 ARG A CA 1
ATOM 801 C C . ARG A 1 109 ? 6.742 21.234 -1.202 1 96.69 109 ARG A C 1
ATOM 803 O O . ARG A 1 109 ? 6.871 20.109 -0.729 1 96.69 109 ARG A O 1
ATOM 810 N N . LEU A 1 110 ? 7.23 21.594 -2.361 1 97.19 110 LEU A N 1
ATOM 811 C CA . LEU A 1 110 ? 8.008 20.656 -3.17 1 97.19 110 LEU A CA 1
ATOM 812 C C . LEU A 1 110 ? 9.312 20.281 -2.469 1 97.19 110 LEU A C 1
ATOM 814 O O . LEU A 1 110 ? 9.703 19.109 -2.471 1 97.19 110 LEU A O 1
ATOM 818 N N . LEU A 1 111 ? 9.93 21.25 -1.892 1 96.94 111 LEU A N 1
ATOM 819 C CA . LEU A 1 111 ? 11.18 20.984 -1.182 1 96.94 111 LEU A CA 1
ATOM 820 C C . LEU A 1 111 ? 10.945 20.078 0.017 1 96.94 111 LEU A C 1
ATOM 822 O O . LEU A 1 111 ? 11.734 19.172 0.279 1 96.94 111 LEU A O 1
ATOM 826 N N . ARG A 1 112 ? 9.883 20.312 0.701 1 96.88 112 ARG A N 1
ATOM 827 C CA . ARG A 1 112 ? 9.539 19.438 1.815 1 96.88 112 ARG A CA 1
ATOM 828 C C . ARG A 1 112 ? 9.25 18.016 1.33 1 96.88 112 ARG A C 1
ATOM 830 O O . ARG A 1 112 ? 9.656 17.047 1.967 1 96.88 112 ARG A O 1
ATOM 837 N N . ALA A 1 113 ? 8.516 17.938 0.24 1 97.69 113 ALA A N 1
ATOM 838 C CA . ALA A 1 113 ? 8.203 16.625 -0.335 1 97.69 113 ALA A CA 1
ATOM 839 C C . ALA A 1 113 ? 9.477 15.875 -0.697 1 97.69 113 ALA A C 1
ATOM 841 O O . ALA A 1 113 ? 9.586 14.672 -0.437 1 97.69 113 ALA A O 1
ATOM 842 N N . VAL A 1 114 ? 10.438 16.547 -1.259 1 97.75 114 VAL A N 1
ATOM 843 C CA . VAL A 1 114 ? 11.711 15.953 -1.64 1 97.75 114 VAL A CA 1
ATOM 844 C C . VAL A 1 114 ? 12.445 15.469 -0.392 1 97.75 114 VAL A C 1
ATOM 846 O O . VAL A 1 114 ? 12.969 14.352 -0.366 1 97.75 114 VAL A O 1
ATOM 849 N N . ALA A 1 115 ? 12.461 16.281 0.613 1 97 115 ALA A N 1
ATOM 850 C CA . ALA A 1 115 ? 13.125 15.922 1.859 1 97 115 ALA A CA 1
ATOM 851 C C . ALA A 1 115 ? 12.484 14.695 2.49 1 97 115 ALA A C 1
ATOM 853 O O . ALA A 1 115 ? 13.18 13.781 2.945 1 97 115 ALA A O 1
ATOM 854 N N . ASP A 1 116 ? 11.172 14.695 2.525 1 97.31 116 ASP A N 1
ATOM 855 C CA . ASP A 1 116 ? 10.445 13.57 3.096 1 97.31 116 ASP A CA 1
ATOM 856 C C . ASP A 1 116 ? 10.727 12.289 2.32 1 97.31 116 ASP A C 1
ATOM 858 O O . ASP A 1 116 ? 11.023 11.25 2.914 1 97.31 116 ASP A O 1
ATOM 862 N N . ALA A 1 117 ? 10.602 12.375 1.022 1 97.69 117 ALA A N 1
ATOM 863 C CA . ALA A 1 117 ? 10.875 11.211 0.187 1 97.69 117 ALA A CA 1
ATOM 864 C C . ALA A 1 117 ? 12.289 10.695 0.42 1 97.69 117 ALA A C 1
ATOM 866 O O . ALA A 1 117 ? 12.5 9.484 0.566 1 97.69 117 ALA A O 1
ATOM 867 N N . HIS A 1 118 ? 13.219 11.586 0.462 1 96.94 118 HIS A N 1
ATOM 868 C CA . HIS A 1 118 ? 14.617 11.219 0.671 1 96.94 118 HIS A CA 1
ATOM 869 C C . HIS A 1 118 ? 14.805 10.5 2.004 1 96.94 118 HIS A C 1
ATOM 871 O O . HIS A 1 118 ? 15.57 9.547 2.092 1 96.94 118 HIS A O 1
ATOM 877 N N . ALA A 1 119 ? 14.102 10.953 2.961 1 96.25 119 ALA A N 1
ATOM 878 C CA . ALA A 1 119 ? 14.219 10.398 4.309 1 96.25 119 ALA A CA 1
ATOM 879 C C . ALA A 1 119 ? 13.43 9.094 4.434 1 96.25 119 ALA A C 1
ATOM 881 O O . ALA A 1 119 ? 13.406 8.484 5.504 1 96.25 119 ALA A O 1
ATOM 882 N N . GLY A 1 120 ? 12.734 8.664 3.404 1 95 120 GLY A N 1
ATOM 883 C CA . GLY A 1 120 ? 11.984 7.418 3.418 1 95 120 GLY A CA 1
ATOM 884 C C . GLY A 1 120 ? 10.586 7.57 3.988 1 95 120 GLY A C 1
ATOM 885 O O . GLY A 1 120 ? 9.938 6.578 4.34 1 95 120 GLY A O 1
ATOM 886 N N . ARG A 1 121 ? 10.125 8.82 4.059 1 96.44 121 ARG A N 1
ATOM 887 C CA . ARG A 1 121 ? 8.781 9.094 4.562 1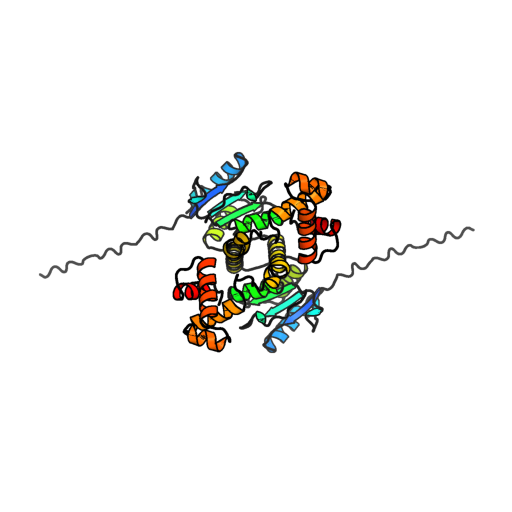 96.44 121 ARG A CA 1
ATOM 888 C C . ARG A 1 121 ? 7.777 9.18 3.424 1 96.44 121 ARG A C 1
ATOM 890 O O . ARG A 1 121 ? 8.148 9.453 2.279 1 96.44 121 ARG A O 1
ATOM 897 N N . GLY A 1 122 ? 6.531 8.859 3.727 1 97.31 122 GLY A N 1
ATOM 898 C CA . GLY A 1 122 ? 5.453 8.961 2.758 1 97.31 122 GLY A CA 1
ATOM 899 C C . GLY A 1 122 ? 4.449 10.055 3.094 1 97.31 122 GLY A C 1
ATOM 900 O O . GLY A 1 122 ? 4.293 10.414 4.262 1 97.31 122 GLY A O 1
ATOM 901 N N . ASP A 1 123 ? 3.916 10.57 2.111 1 96.94 123 ASP A N 1
ATOM 902 C CA . ASP A 1 123 ? 2.85 11.555 2.281 1 96.94 123 ASP A CA 1
ATOM 903 C C . ASP A 1 123 ? 1.862 11.5 1.117 1 96.94 123 ASP A C 1
ATOM 905 O O . ASP A 1 123 ? 2.221 11.805 -0.023 1 96.94 123 ASP A O 1
ATOM 909 N N . LEU A 1 124 ? 0.654 11.023 1.393 1 96.12 124 LEU A N 1
ATOM 910 C CA . LEU A 1 124 ? -0.44 10.969 0.43 1 96.12 124 LEU A CA 1
ATOM 911 C C . LEU A 1 124 ? -1.686 11.656 0.982 1 96.12 124 LEU A C 1
ATOM 913 O O . LEU A 1 124 ? -1.976 11.555 2.176 1 96.12 124 LEU A O 1
ATOM 917 N N . PRO A 1 125 ? -2.422 12.32 0.055 1 94 125 PRO A N 1
ATOM 918 C CA . PRO A 1 125 ? -3.736 12.789 0.503 1 94 125 PRO A CA 1
ATOM 919 C C . PRO A 1 125 ? -4.602 11.664 1.065 1 94 125 PRO A C 1
ATOM 921 O O . PRO A 1 125 ? -4.543 10.531 0.574 1 94 125 PRO A O 1
ATOM 924 N N . ALA A 1 126 ? -5.43 11.969 2.023 1 95 126 ALA A N 1
ATOM 925 C CA . ALA A 1 126 ? -6.191 10.992 2.801 1 95 126 ALA A CA 1
ATOM 926 C C . ALA A 1 126 ? -7.035 10.109 1.89 1 95 126 ALA A C 1
ATOM 928 O O . ALA A 1 126 ? -7.098 8.891 2.08 1 95 126 ALA A O 1
ATOM 929 N N . ASP A 1 127 ? -7.676 10.68 0.909 1 93.19 127 ASP A N 1
ATOM 930 C CA . ASP A 1 127 ? -8.547 9.93 0.01 1 93.19 127 ASP A CA 1
ATOM 931 C C . ASP A 1 127 ? -7.738 8.945 -0.835 1 93.19 127 ASP A C 1
ATOM 933 O O . ASP A 1 127 ? -8.164 7.809 -1.054 1 93.19 127 ASP A O 1
ATOM 937 N N . GLN A 1 128 ? -6.59 9.336 -1.239 1 91.88 128 GLN A N 1
ATOM 938 C CA . GLN A 1 128 ? -5.734 8.477 -2.047 1 91.88 128 GLN A CA 1
ATOM 939 C C . GLN A 1 128 ? -5.152 7.336 -1.212 1 91.88 128 GLN A C 1
ATOM 941 O O . GLN A 1 128 ? -5.059 6.199 -1.681 1 91.88 128 GLN A O 1
ATOM 946 N N . LEU A 1 129 ? -4.746 7.73 -0.039 1 95.19 129 LEU A N 1
ATOM 947 C CA . LEU A 1 129 ? -4.227 6.699 0.854 1 95.19 129 LEU A CA 1
ATOM 948 C C . LEU A 1 129 ? -5.297 5.652 1.154 1 95.19 129 LEU A C 1
ATOM 950 O O . LEU A 1 129 ? -5.016 4.449 1.14 1 95.19 129 LEU A O 1
ATOM 954 N N . GLY A 1 130 ? -6.523 6.098 1.434 1 93.94 130 GLY A N 1
ATOM 955 C CA . GLY A 1 130 ? -7.613 5.16 1.652 1 93.94 130 GLY A CA 1
ATOM 956 C C . GLY A 1 130 ? -7.844 4.23 0.478 1 93.94 130 GLY A C 1
ATOM 957 O O . GLY A 1 130 ? -8 3.02 0.66 1 93.94 130 GLY A O 1
ATOM 958 N N . SER A 1 131 ? -7.844 4.785 -0.688 1 89.75 131 SER A N 1
ATOM 959 C CA . SER A 1 131 ? -8.016 3.996 -1.903 1 89.75 131 SER A CA 1
ATOM 960 C C . SER A 1 131 ? -6.887 2.986 -2.074 1 89.75 131 SER A C 1
ATOM 962 O O . SER A 1 131 ? -7.125 1.836 -2.443 1 89.75 131 SER A O 1
ATOM 964 N N . LEU A 1 132 ? -5.715 3.424 -1.827 1 92.25 132 LEU A N 1
ATOM 965 C CA . LEU A 1 132 ? -4.539 2.566 -1.946 1 92.25 132 LEU A CA 1
ATOM 966 C C . LEU A 1 132 ? -4.629 1.387 -0.983 1 92.25 132 LEU A C 1
ATOM 968 O O . LEU A 1 132 ? -4.402 0.24 -1.377 1 92.25 132 LEU A O 1
ATOM 972 N N . LEU A 1 133 ? -4.977 1.644 0.264 1 93.88 133 LEU A N 1
ATOM 973 C CA . LEU A 1 133 ? -5.059 0.601 1.28 1 93.88 133 LEU A CA 1
ATOM 974 C C . LEU A 1 133 ? -6.145 -0.412 0.932 1 93.88 133 LEU A C 1
ATOM 976 O O . LEU A 1 133 ? -5.949 -1.619 1.09 1 93.88 133 LEU A O 1
ATOM 980 N N . ARG A 1 134 ? -7.215 0.104 0.432 1 89.25 134 ARG A N 1
ATOM 981 C CA . ARG A 1 134 ? -8.281 -0.796 -0.005 1 89.25 134 ARG A CA 1
ATOM 982 C C . ARG A 1 134 ? -7.816 -1.658 -1.177 1 89.25 134 ARG A C 1
ATOM 984 O O . ARG A 1 134 ? -8.141 -2.844 -1.247 1 89.25 134 ARG A O 1
ATOM 991 N N . GLY A 1 135 ? -7.117 -1.012 -2.068 1 88.62 135 GLY A N 1
ATOM 992 C CA . GLY A 1 135 ? -6.578 -1.75 -3.199 1 88.62 135 GLY A CA 1
ATOM 993 C C . GLY A 1 135 ? -5.625 -2.857 -2.789 1 88.62 135 GLY A C 1
ATOM 994 O O . GLY A 1 135 ? -5.648 -3.947 -3.363 1 88.62 135 GLY A O 1
ATOM 995 N N . ILE A 1 136 ? -4.82 -2.604 -1.829 1 90.88 136 ILE A N 1
ATOM 996 C CA . ILE A 1 136 ? -3.863 -3.594 -1.348 1 90.88 136 ILE A CA 1
ATOM 997 C C . ILE A 1 136 ? -4.609 -4.75 -0.685 1 90.88 136 ILE A C 1
ATOM 999 O O . ILE A 1 136 ? -4.254 -5.918 -0.878 1 90.88 136 ILE A O 1
ATOM 1003 N N . SER A 1 137 ? -5.578 -4.383 0.123 1 89.06 137 SER A N 1
ATOM 1004 C CA . SER A 1 137 ? -6.398 -5.414 0.749 1 89.06 137 SER A CA 1
ATOM 1005 C C . SER A 1 137 ? -7.043 -6.316 -0.297 1 89.06 137 SER A C 1
ATOM 1007 O O . SER A 1 137 ? -7.094 -7.539 -0.127 1 89.06 137 SER A O 1
ATOM 1009 N N . ARG A 1 138 ? -7.516 -5.723 -1.308 1 85.38 138 ARG A N 1
ATOM 1010 C CA . ARG A 1 138 ? -8.133 -6.484 -2.391 1 85.38 138 ARG A CA 1
ATOM 1011 C C . ARG A 1 138 ? -7.102 -7.371 -3.09 1 85.38 138 ARG A C 1
ATOM 1013 O O . ARG A 1 138 ? -7.379 -8.531 -3.393 1 85.38 138 ARG A O 1
ATOM 1020 N N . LEU A 1 139 ? -6 -6.793 -3.418 1 86.62 139 LEU A N 1
ATOM 1021 C CA . LEU A 1 139 ? -4.918 -7.551 -4.039 1 86.62 139 LEU A CA 1
ATOM 1022 C C . LEU A 1 139 ? -4.57 -8.781 -3.215 1 86.62 139 LEU A C 1
ATOM 1024 O O . LEU A 1 139 ? -4.375 -9.867 -3.764 1 86.62 139 LEU A O 1
ATOM 1028 N N . HIS A 1 140 ? -4.492 -8.586 -1.927 1 88.25 140 HIS A N 1
ATOM 1029 C CA . HIS A 1 140 ? -4.199 -9.711 -1.04 1 88.25 140 HIS A CA 1
ATOM 1030 C C . HIS A 1 140 ? -5.277 -10.781 -1.143 1 88.25 140 HIS A C 1
ATOM 1032 O O . HIS A 1 140 ? -4.969 -11.961 -1.355 1 88.25 140 HIS A O 1
ATOM 1038 N N . LYS A 1 141 ? -6.496 -10.359 -1.022 1 86 141 LYS A N 1
ATOM 1039 C CA . LYS A 1 141 ? -7.609 -11.297 -0.944 1 86 141 LYS A CA 1
ATOM 1040 C C . LYS A 1 141 ? -7.812 -12.023 -2.271 1 86 141 LYS A C 1
ATOM 1042 O O . LYS A 1 141 ? -8.07 -13.234 -2.293 1 86 141 LYS A O 1
ATOM 1047 N N . GLU A 1 142 ? -7.617 -11.32 -3.357 1 83.56 142 GLU A N 1
ATOM 1048 C CA . GLU A 1 142 ? -8.047 -11.859 -4.648 1 83.56 142 GLU A CA 1
ATOM 1049 C C . GLU A 1 142 ? -6.871 -12.477 -5.402 1 83.56 142 GLU A C 1
ATOM 1051 O O . GLU A 1 142 ? -7.062 -13.344 -6.258 1 83.56 142 GLU A O 1
ATOM 1056 N N . VAL A 1 143 ? -5.707 -12.023 -5.074 1 84.12 143 VAL A N 1
ATOM 1057 C CA . VAL A 1 143 ? -4.578 -12.445 -5.898 1 84.12 143 VAL A CA 1
ATOM 1058 C C . VAL A 1 143 ? -3.588 -13.242 -5.051 1 84.12 143 VAL A C 1
ATOM 1060 O O . VAL A 1 143 ? -3.188 -14.352 -5.426 1 84.12 143 VAL A O 1
ATOM 1063 N N . LEU A 1 144 ? -3.281 -12.781 -3.906 1 86.81 144 LEU A N 1
ATOM 1064 C CA . LEU A 1 144 ? -2.18 -13.359 -3.143 1 86.81 144 LEU A CA 1
ATOM 1065 C C . LEU A 1 144 ? -2.664 -14.531 -2.287 1 86.81 144 LEU A C 1
ATOM 1067 O O . LEU A 1 144 ? -2.066 -15.609 -2.305 1 86.81 144 LEU A O 1
ATOM 1071 N N . GLU A 1 145 ? -3.744 -14.289 -1.596 1 86.56 145 GLU A N 1
ATOM 1072 C CA . GLU A 1 145 ? -4.242 -15.281 -0.649 1 86.56 145 GLU A CA 1
ATOM 1073 C C . GLU A 1 145 ? -4.543 -16.609 -1.345 1 86.56 145 GLU A C 1
ATOM 1075 O O . GLU A 1 145 ? -4.156 -17.672 -0.857 1 86.56 145 GLU A O 1
ATOM 1080 N N . PRO A 1 146 ? -5.211 -16.609 -2.516 1 83.38 146 PRO A N 1
ATOM 1081 C CA . PRO A 1 146 ? -5.449 -17.875 -3.217 1 83.38 146 PRO A CA 1
ATOM 1082 C C . PRO A 1 146 ? -4.156 -18.594 -3.596 1 83.38 146 PRO A C 1
ATOM 1084 O O . PRO A 1 146 ? -4.164 -19.797 -3.834 1 83.38 146 PRO A O 1
ATOM 1087 N N . ARG A 1 147 ? -3.037 -17.906 -3.68 1 80 147 ARG A N 1
ATOM 1088 C CA . ARG A 1 147 ? -1.731 -18.469 -4.016 1 80 147 ARG A CA 1
ATOM 1089 C C . ARG A 1 147 ? -0.911 -18.734 -2.762 1 80 147 ARG A C 1
ATOM 1091 O O . ARG A 1 147 ? 0.283 -19.031 -2.846 1 80 147 ARG A O 1
ATOM 1098 N N . GLU A 1 148 ? -1.5 -18.469 -1.575 1 83.31 148 GLU A N 1
ATOM 1099 C CA . GLU A 1 148 ? -0.904 -18.688 -0.261 1 83.31 148 GLU A CA 1
ATOM 1100 C C . GLU A 1 148 ? 0.299 -17.781 -0.037 1 83.31 148 GLU A C 1
ATOM 1102 O O . GLU A 1 148 ? 1.315 -18.203 0.513 1 83.31 148 GLU A O 1
ATOM 1107 N N . ILE A 1 149 ? 0.218 -16.594 -0.568 1 83 149 ILE A N 1
ATOM 1108 C CA . ILE A 1 149 ? 1.248 -15.578 -0.37 1 83 149 ILE A CA 1
ATOM 1109 C C . ILE A 1 149 ? 0.699 -14.445 0.498 1 83 149 ILE A C 1
ATOM 1111 O O . ILE A 1 149 ? -0.449 -14.023 0.331 1 83 149 ILE A O 1
ATOM 1115 N N . THR A 1 150 ? 1.521 -13.969 1.388 1 83.62 150 THR A N 1
ATOM 1116 C CA . THR A 1 150 ? 1.143 -12.82 2.203 1 83.62 150 THR A CA 1
ATOM 1117 C C . THR A 1 150 ? 1.64 -11.523 1.574 1 83.62 150 THR A C 1
ATOM 1119 O O . THR A 1 150 ? 2.359 -11.547 0.574 1 83.62 150 THR A O 1
ATOM 1122 N N . LEU A 1 151 ? 1.28 -10.453 2.188 1 85.25 151 LEU A N 1
ATOM 1123 C CA . LEU A 1 151 ? 1.714 -9.156 1.682 1 85.25 151 LEU A CA 1
ATOM 1124 C C . LEU A 1 151 ? 3.213 -8.969 1.889 1 85.25 151 LEU A C 1
ATOM 1126 O O . LEU A 1 151 ? 3.83 -8.117 1.247 1 85.25 151 LEU A O 1
ATOM 1130 N N . SER A 1 152 ? 3.766 -9.703 2.738 1 78.75 152 SER A N 1
ATOM 1131 C CA . SER A 1 152 ? 5.211 -9.648 2.934 1 78.75 152 SER A CA 1
ATOM 1132 C C . SER A 1 152 ? 5.949 -10.375 1.813 1 78.75 152 SER A C 1
ATOM 1134 O O . SER A 1 152 ? 7.176 -10.289 1.716 1 78.75 152 SER A O 1
ATOM 1136 N N . GLY A 1 153 ? 5.176 -11.047 0.986 1 79.81 153 GLY A N 1
ATOM 1137 C CA . GLY A 1 153 ? 5.785 -11.812 -0.094 1 79.81 153 GLY A CA 1
ATOM 1138 C C . GLY A 1 153 ? 6.191 -13.211 0.319 1 79.81 153 GLY A C 1
ATOM 1139 O O . GLY A 1 153 ? 6.777 -13.953 -0.473 1 79.81 153 GLY A O 1
ATOM 1140 N N . LEU A 1 154 ? 5.934 -13.539 1.561 1 83.12 154 LEU A N 1
ATOM 1141 C CA . LEU A 1 154 ? 6.285 -14.859 2.09 1 83.12 154 LEU A CA 1
ATOM 1142 C C . LEU A 1 154 ? 5.035 -15.688 2.359 1 83.12 154 LEU A C 1
ATOM 1144 O O . LEU A 1 154 ? 4.012 -15.148 2.797 1 83.12 154 LEU A O 1
ATOM 1148 N N . SER A 1 155 ? 5.117 -16.938 1.993 1 82.94 155 SER A N 1
ATOM 1149 C CA . SER A 1 155 ? 4.078 -17.844 2.453 1 82.94 155 SER A CA 1
ATOM 1150 C C . SER A 1 155 ? 4.211 -18.141 3.945 1 82.94 155 SER A C 1
ATOM 1152 O O . SER A 1 155 ? 5.273 -17.922 4.531 1 82.94 155 SER A O 1
ATOM 1154 N N . PRO A 1 156 ? 3.094 -18.578 4.551 1 81.06 156 PRO A N 1
ATOM 1155 C CA . PRO A 1 156 ? 3.188 -18.953 5.965 1 81.06 156 PRO A CA 1
ATOM 1156 C C . PRO A 1 156 ? 4.289 -19.969 6.242 1 81.06 156 PRO A C 1
ATOM 1158 O O . PRO A 1 156 ? 5.004 -19.844 7.242 1 81.06 156 PRO A O 1
ATOM 1161 N N . ARG A 1 157 ? 4.457 -20.844 5.344 1 85.56 157 ARG A N 1
ATOM 1162 C CA . ARG A 1 157 ? 5.48 -21.859 5.523 1 85.56 157 ARG A CA 1
ATOM 1163 C C . ARG A 1 157 ? 6.879 -21.281 5.398 1 85.56 157 ARG A C 1
ATOM 1165 O O . ARG A 1 157 ? 7.781 -21.625 6.16 1 85.56 157 ARG A O 1
ATOM 1172 N N . GLU A 1 158 ? 7.035 -20.391 4.457 1 87.69 158 GLU A N 1
ATOM 1173 C CA . GLU A 1 158 ? 8.32 -19.703 4.301 1 87.69 158 GLU A CA 1
ATOM 1174 C C . GLU A 1 158 ? 8.656 -18.875 5.539 1 87.69 158 GLU A C 1
ATOM 1176 O O . GLU A 1 158 ? 9.805 -18.875 5.992 1 87.69 158 GLU A O 1
ATOM 1181 N N . THR A 1 159 ? 7.645 -18.266 6.023 1 85.56 159 THR A N 1
ATOM 1182 C CA . THR A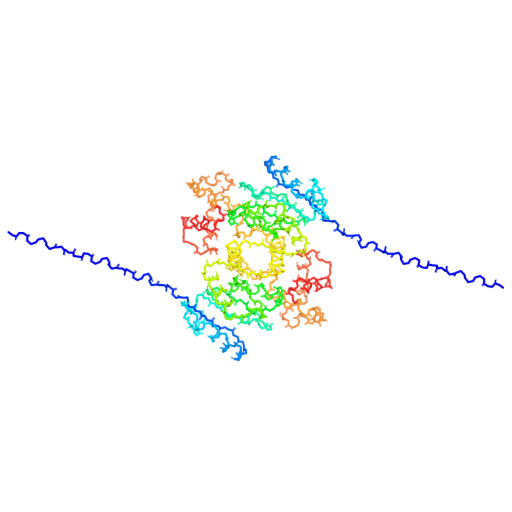 1 159 ? 7.828 -17.469 7.23 1 85.56 159 THR A CA 1
ATOM 1183 C C . THR A 1 159 ? 8.25 -18.344 8.398 1 85.56 159 THR A C 1
ATOM 1185 O O . THR A 1 159 ? 9.156 -18 9.156 1 85.56 159 THR A O 1
ATOM 1188 N N . GLU A 1 160 ? 7.598 -19.438 8.523 1 87.75 160 GLU A N 1
ATOM 1189 C CA . GLU A 1 160 ? 7.922 -20.391 9.586 1 87.75 160 GLU A CA 1
ATOM 1190 C C . GLU A 1 160 ? 9.359 -20.891 9.461 1 87.75 160 GLU A C 1
ATOM 1192 O O . GLU A 1 160 ? 10.102 -20.906 10.445 1 87.75 160 GLU A O 1
ATOM 1197 N N . VAL A 1 161 ? 9.758 -21.25 8.312 1 90.38 161 VAL A N 1
ATOM 1198 C CA . VAL A 1 161 ? 11.109 -21.734 8.062 1 90.38 161 VAL A CA 1
ATOM 1199 C C . VAL A 1 161 ? 12.125 -20.641 8.391 1 90.38 161 VAL A C 1
ATOM 1201 O O . VAL A 1 161 ? 13.133 -20.891 9.047 1 90.38 161 VAL A O 1
ATOM 1204 N N . LEU A 1 162 ? 11.797 -19.422 8.008 1 88.19 162 LEU A N 1
ATOM 1205 C CA . LEU A 1 162 ? 12.711 -18.297 8.234 1 88.19 162 LEU A CA 1
ATOM 1206 C C . LEU A 1 162 ? 12.836 -18 9.727 1 88.19 162 LEU A C 1
ATOM 1208 O O . LEU A 1 162 ? 13.93 -17.672 10.203 1 88.19 162 LEU A O 1
ATOM 1212 N N . ARG A 1 163 ? 11.711 -18.062 10.414 1 87.81 163 ARG A N 1
ATOM 1213 C CA . ARG A 1 163 ? 11.742 -17.812 11.852 1 87.81 163 ARG A CA 1
ATOM 1214 C C . ARG A 1 163 ? 12.625 -18.844 12.562 1 87.81 163 ARG A C 1
ATOM 1216 O O . ARG A 1 163 ? 13.43 -18.484 13.43 1 87.81 163 ARG A O 1
ATOM 1223 N N . LEU A 1 164 ? 12.5 -20.094 12.195 1 89.81 164 LEU A N 1
ATOM 1224 C CA . LEU A 1 164 ? 13.305 -21.156 12.789 1 89.81 164 LEU A CA 1
ATOM 1225 C C . LEU A 1 164 ? 14.773 -21 12.422 1 89.81 164 LEU A C 1
ATOM 1227 O O . LEU A 1 164 ? 15.648 -21.234 13.258 1 89.81 164 LEU A O 1
ATOM 1231 N N . LEU A 1 165 ? 15.023 -20.562 11.258 1 88.06 165 LEU A N 1
ATOM 1232 C CA . LEU A 1 165 ? 16.391 -20.297 10.836 1 88.06 165 LEU A CA 1
ATOM 1233 C C . LEU A 1 165 ? 17 -19.172 11.656 1 88.06 165 LEU A C 1
ATOM 1235 O O . LEU A 1 165 ? 18.156 -19.266 12.086 1 88.06 165 LEU A O 1
ATOM 1239 N N . ALA A 1 166 ? 16.203 -18.203 11.836 1 86.5 166 ALA A N 1
ATOM 1240 C CA . ALA A 1 166 ? 16.656 -17.047 12.609 1 86.5 166 ALA A CA 1
ATOM 1241 C C . ALA A 1 166 ? 16.938 -17.438 14.062 1 86.5 166 ALA A C 1
ATOM 1243 O O . ALA A 1 166 ? 17.75 -16.828 14.734 1 86.5 166 ALA A O 1
ATOM 1244 N N . ASP A 1 167 ? 16.172 -18.422 14.508 1 88.81 167 ASP A N 1
ATOM 1245 C CA . ASP A 1 167 ? 16.344 -18.906 15.867 1 88.81 167 ASP A CA 1
ATOM 1246 C C . ASP A 1 167 ? 17.562 -19.844 15.969 1 88.81 167 ASP A C 1
ATOM 1248 O O . ASP A 1 167 ? 17.875 -20.344 17.047 1 88.81 167 ASP A O 1
ATOM 1252 N N . GLY A 1 168 ? 18.25 -20.109 14.875 1 87.56 168 GLY A N 1
ATOM 1253 C CA . GLY A 1 168 ? 19.516 -20.828 14.898 1 87.56 168 GLY A CA 1
ATOM 1254 C C . GLY A 1 168 ? 19.375 -22.297 14.531 1 87.56 168 GLY A C 1
ATOM 1255 O O . GLY A 1 168 ? 20.344 -23.047 14.617 1 87.56 168 GLY A O 1
ATOM 1256 N N . PHE A 1 169 ? 18.234 -22.719 14.188 1 89.69 169 PHE A N 1
ATOM 1257 C CA . PHE A 1 169 ? 18.047 -24.109 13.828 1 89.69 169 PHE A CA 1
ATOM 1258 C C . PHE A 1 169 ? 18.656 -24.406 12.461 1 89.69 169 PHE A C 1
ATOM 1260 O O . PHE A 1 169 ? 18.625 -23.562 11.57 1 89.69 169 PHE A O 1
ATOM 1267 N N . ASP A 1 170 ? 19.25 -25.562 12.328 1 88.69 170 ASP A N 1
ATOM 1268 C CA . ASP A 1 170 ? 19.766 -25.953 11.023 1 88.69 170 ASP A CA 1
ATOM 1269 C C . ASP A 1 170 ? 18.672 -26.609 10.172 1 88.69 170 ASP A C 1
ATOM 1271 O O . ASP A 1 170 ? 17.547 -26.781 10.641 1 88.69 170 ASP A O 1
ATOM 1275 N N . THR A 1 171 ? 19 -26.875 8.945 1 89.38 171 THR A N 1
ATOM 1276 C CA . THR A 1 171 ? 18.031 -27.359 7.969 1 89.38 171 THR A CA 1
ATOM 1277 C C . THR A 1 171 ? 17.391 -28.656 8.438 1 89.38 171 THR A C 1
ATOM 1279 O O . THR A 1 171 ? 16.188 -28.859 8.273 1 89.38 171 THR A O 1
ATOM 1282 N N . GLY A 1 172 ? 18.219 -29.516 8.945 1 91.56 172 GLY A N 1
ATOM 1283 C CA . GLY A 1 172 ? 17.688 -30.781 9.438 1 91.56 172 GLY A CA 1
ATOM 1284 C C . GLY A 1 172 ? 16.703 -30.609 10.586 1 91.56 172 GLY A C 1
ATOM 1285 O O . GLY A 1 172 ? 15.656 -31.266 10.609 1 91.56 172 GLY A O 1
ATOM 1286 N N . GLU A 1 173 ? 17.016 -29.781 11.477 1 92.75 173 GLU A N 1
ATOM 1287 C CA . GLU A 1 173 ? 16.156 -29.5 12.617 1 92.75 173 GLU A CA 1
ATOM 1288 C C . GLU A 1 173 ? 14.844 -28.844 12.172 1 92.75 173 GLU A C 1
ATOM 1290 O O . GLU A 1 173 ? 13.773 -29.188 12.672 1 92.75 173 GLU A O 1
ATOM 1295 N N . ILE A 1 174 ? 14.969 -27.922 11.258 1 93.12 174 ILE A N 1
ATOM 1296 C CA . ILE A 1 174 ? 13.797 -27.219 10.734 1 93.12 174 ILE A CA 1
ATOM 1297 C C . ILE A 1 174 ? 12.867 -28.219 10.055 1 93.12 174 ILE A C 1
ATOM 1299 O O . ILE A 1 174 ? 11.656 -28.203 10.281 1 93.12 174 ILE A O 1
ATOM 1303 N N . ALA A 1 175 ? 13.445 -29.141 9.352 1 93.56 175 ALA A N 1
ATOM 1304 C CA . ALA A 1 175 ? 12.672 -30.156 8.641 1 93.56 175 ALA A CA 1
ATOM 1305 C C . ALA A 1 175 ? 11.828 -30.984 9.609 1 93.56 175 ALA A C 1
ATOM 1307 O O . ALA A 1 175 ? 10.641 -31.203 9.375 1 93.56 175 ALA A O 1
ATOM 1308 N N . ARG A 1 176 ? 12.414 -31.328 10.648 1 92.88 176 ARG A N 1
ATOM 1309 C CA . ARG A 1 176 ? 11.734 -32.156 11.648 1 92.88 176 ARG A CA 1
ATOM 1310 C C . ARG A 1 176 ? 10.602 -31.359 12.305 1 92.88 176 ARG A C 1
ATOM 1312 O O . ARG A 1 176 ? 9.523 -31.906 12.555 1 92.88 176 ARG A O 1
ATOM 1319 N N . ARG A 1 177 ? 10.805 -30.141 12.484 1 91.94 177 ARG A N 1
ATOM 1320 C CA . ARG A 1 177 ? 9.859 -29.312 13.242 1 91.94 177 ARG A CA 1
ATOM 1321 C C . ARG A 1 177 ? 8.641 -28.969 12.391 1 91.94 177 ARG A C 1
ATOM 1323 O O . ARG A 1 177 ? 7.539 -28.812 12.914 1 91.94 177 ARG A O 1
ATOM 1330 N N . VAL A 1 178 ? 8.867 -28.797 11.125 1 90.12 178 VAL A N 1
ATOM 1331 C CA . VAL A 1 178 ? 7.754 -28.344 10.289 1 90.12 178 VAL A CA 1
ATOM 1332 C C . VAL A 1 178 ? 7.223 -29.531 9.469 1 90.12 178 VAL A C 1
ATOM 1334 O O . VAL A 1 178 ? 6.391 -29.344 8.57 1 90.12 178 VAL A O 1
ATOM 1337 N N . ALA A 1 179 ? 7.703 -30.703 9.719 1 91.62 179 ALA A N 1
ATOM 1338 C CA . ALA A 1 179 ? 7.281 -31.938 9.07 1 91.62 179 ALA A CA 1
ATOM 1339 C C . ALA A 1 179 ? 7.539 -31.891 7.57 1 91.62 179 ALA A C 1
ATOM 1341 O O . ALA A 1 179 ? 6.656 -32.188 6.77 1 91.62 179 ALA A O 1
ATOM 1342 N N . TYR A 1 180 ? 8.641 -31.391 7.219 1 88.31 180 TYR A N 1
ATOM 1343 C CA . TYR A 1 180 ? 9.141 -31.391 5.852 1 88.31 180 TYR A CA 1
ATOM 1344 C C . TYR A 1 180 ? 10.398 -32.25 5.727 1 88.31 180 TYR A C 1
ATOM 1346 O O . TYR A 1 180 ? 11 -32.625 6.734 1 88.31 180 TYR A O 1
ATOM 1354 N N . SER A 1 181 ? 10.773 -32.562 4.57 1 90.94 181 SER A N 1
ATOM 1355 C CA . SER A 1 181 ? 12.086 -33.156 4.324 1 90.94 181 SER A CA 1
ATOM 1356 C C . SER A 1 181 ? 13.172 -32.094 4.273 1 90.94 181 SER A C 1
ATOM 1358 O O . SER A 1 181 ? 12.883 -30.922 4.043 1 90.94 181 SER A O 1
ATOM 1360 N N . ASP A 1 182 ? 14.391 -32.562 4.492 1 91.31 182 ASP A N 1
ATOM 1361 C CA . ASP A 1 182 ? 15.531 -31.672 4.344 1 91.31 182 ASP A CA 1
ATOM 1362 C C . ASP A 1 182 ? 15.555 -31.031 2.957 1 91.31 182 ASP A C 1
ATOM 1364 O O . ASP A 1 182 ? 15.875 -29.844 2.816 1 91.31 182 ASP A O 1
ATOM 1368 N N . ARG A 1 183 ? 15.203 -31.812 2.117 1 92.5 183 ARG A N 1
ATOM 1369 C CA . ARG A 1 183 ? 15.211 -31.328 0.738 1 92.5 183 ARG A CA 1
ATOM 1370 C C . ARG A 1 183 ? 14.188 -30.219 0.536 1 92.5 183 ARG A C 1
ATOM 1372 O O . ARG A 1 183 ? 14.469 -29.219 -0.13 1 92.5 183 ARG A O 1
ATOM 1379 N N . THR A 1 184 ? 13.039 -30.344 1.081 1 91.56 184 THR A N 1
ATOM 1380 C CA . THR A 1 184 ? 11.984 -29.344 0.959 1 91.56 184 THR A CA 1
ATOM 1381 C C . THR A 1 184 ? 12.406 -28.031 1.601 1 91.56 184 THR A C 1
ATOM 1383 O O . THR A 1 184 ? 12.195 -26.953 1.032 1 91.56 184 THR A O 1
ATOM 1386 N N . VAL A 1 185 ? 12.992 -28.141 2.707 1 92.44 185 VAL A N 1
ATOM 1387 C CA . VAL A 1 185 ? 13.453 -26.938 3.396 1 92.44 185 VAL A CA 1
ATOM 1388 C C . VAL A 1 185 ? 14.508 -26.234 2.555 1 92.44 185 VAL A C 1
ATOM 1390 O O . VAL A 1 185 ? 14.484 -25.016 2.418 1 92.44 185 VAL A O 1
ATOM 1393 N N . LYS A 1 186 ? 15.398 -27.016 2.01 1 91 186 LYS A N 1
ATOM 1394 C CA . LYS A 1 186 ? 16.438 -26.438 1.153 1 91 186 LYS A CA 1
ATOM 1395 C C . LYS A 1 186 ? 15.82 -25.766 -0.07 1 91 186 LYS A C 1
ATOM 1397 O O . LYS A 1 186 ? 16.281 -24.703 -0.49 1 91 186 LYS A O 1
ATOM 1402 N N . ASN A 1 187 ? 14.852 -26.422 -0.553 1 91.19 187 ASN A N 1
ATOM 1403 C CA . ASN A 1 187 ? 14.164 -25.844 -1.702 1 91.19 187 ASN A CA 1
ATOM 1404 C C . ASN A 1 187 ? 13.492 -24.516 -1.348 1 91.19 187 ASN A C 1
ATOM 1406 O O . ASN A 1 187 ? 13.523 -23.578 -2.137 1 91.19 187 ASN A O 1
ATOM 1410 N N . ILE A 1 188 ? 12.828 -24.453 -0.211 1 89.69 188 ILE A N 1
ATOM 1411 C CA . ILE A 1 188 ? 12.203 -23.219 0.268 1 89.69 188 ILE A CA 1
ATOM 1412 C C . ILE A 1 188 ? 13.25 -22.125 0.398 1 89.69 188 ILE A C 1
ATOM 1414 O O . ILE A 1 188 ? 13.047 -21 -0.072 1 89.69 188 ILE A O 1
ATOM 1418 N N . LEU A 1 189 ? 14.344 -22.453 0.923 1 88.62 189 LEU A N 1
ATOM 1419 C CA . LEU A 1 189 ? 15.414 -21.484 1.11 1 88.62 189 LEU A CA 1
ATOM 1420 C C . LEU A 1 189 ? 15.969 -21.016 -0.232 1 88.62 189 LEU A C 1
ATOM 1422 O O . LEU A 1 189 ? 16.203 -19.828 -0.433 1 88.62 189 LEU A O 1
ATOM 1426 N N . HIS A 1 190 ? 16.141 -21.984 -1.098 1 88.88 190 HIS A N 1
ATOM 1427 C CA . HIS A 1 190 ? 16.609 -21.641 -2.432 1 88.88 190 HIS A CA 1
ATOM 1428 C C . HIS A 1 190 ? 15.625 -20.719 -3.148 1 88.88 190 HIS A C 1
ATOM 1430 O O . HIS A 1 190 ? 16.031 -19.766 -3.814 1 88.88 190 HIS A O 1
ATOM 1436 N N . GLY A 1 191 ? 14.398 -21.078 -3.047 1 87.38 191 GLY A N 1
ATOM 1437 C CA . GLY A 1 191 ? 13.367 -20.234 -3.631 1 87.38 191 GLY A CA 1
ATOM 1438 C C . GLY A 1 191 ? 13.367 -18.812 -3.092 1 87.38 191 GLY A C 1
ATOM 1439 O O . GLY A 1 191 ? 13.227 -17.859 -3.85 1 87.38 191 GLY A O 1
ATOM 1440 N N . LEU A 1 192 ? 13.555 -18.703 -1.817 1 85.31 192 LEU A N 1
ATOM 1441 C CA . LEU A 1 192 ? 13.602 -17.391 -1.174 1 85.31 192 LEU A CA 1
ATOM 1442 C C . LEU A 1 192 ? 14.812 -16.594 -1.644 1 85.31 192 LEU A C 1
ATOM 1444 O O . LEU A 1 192 ? 14.703 -15.391 -1.919 1 85.31 192 LEU A O 1
ATOM 1448 N N . LEU A 1 193 ? 15.953 -17.312 -1.752 1 85.19 193 LEU A N 1
ATOM 1449 C CA . LEU A 1 193 ? 17.188 -16.672 -2.195 1 85.19 193 LEU A CA 1
ATOM 1450 C C . LEU A 1 193 ? 17.031 -16.141 -3.617 1 85.19 193 LEU A C 1
ATOM 1452 O O . LEU A 1 193 ? 17.406 -14.992 -3.902 1 85.19 193 LEU A O 1
ATOM 1456 N N . SER A 1 194 ? 16.484 -16.938 -4.41 1 85.06 194 SER A N 1
ATOM 1457 C CA . SER A 1 194 ? 16.297 -16.578 -5.812 1 85.06 194 SER A CA 1
ATOM 1458 C C . SER A 1 194 ? 15.312 -15.422 -5.961 1 85.06 194 SER A C 1
ATOM 1460 O O . SER A 1 194 ? 15.578 -14.445 -6.664 1 85.06 194 SER A O 1
ATOM 1462 N N . ARG A 1 195 ? 14.211 -15.523 -5.23 1 82.12 195 ARG A N 1
ATOM 1463 C CA . ARG A 1 195 ? 13.133 -14.547 -5.32 1 82.12 195 ARG A CA 1
ATOM 1464 C C . ARG A 1 195 ? 13.594 -13.18 -4.836 1 82.12 195 ARG A C 1
ATOM 1466 O O . ARG A 1 195 ? 13.242 -12.148 -5.422 1 82.12 195 ARG A O 1
ATOM 1473 N N . PHE A 1 196 ? 14.406 -13.141 -3.803 1 78.5 196 PHE A N 1
ATOM 1474 C CA . PHE A 1 196 ? 14.781 -11.875 -3.18 1 78.5 196 PHE A CA 1
ATOM 1475 C C . PHE A 1 196 ? 16.203 -11.484 -3.555 1 78.5 196 PHE A C 1
ATOM 1477 O O . PHE A 1 196 ? 16.703 -10.453 -3.105 1 78.5 196 PHE A O 1
ATOM 1484 N N . GLY A 1 197 ? 16.828 -12.312 -4.438 1 80.25 197 GLY A N 1
ATOM 1485 C CA . GLY A 1 197 ? 18.188 -12.023 -4.895 1 80.25 197 GLY A CA 1
ATOM 1486 C C . GLY A 1 197 ? 19.219 -12.07 -3.783 1 80.25 197 GLY A C 1
ATOM 1487 O O . GLY A 1 197 ? 20.094 -11.203 -3.705 1 80.25 197 GLY A O 1
ATOM 1488 N N . LEU A 1 198 ? 18.938 -12.938 -2.93 1 81.75 198 LEU A N 1
ATOM 1489 C CA . LEU A 1 198 ? 19.812 -13.062 -1.771 1 81.75 198 LEU A CA 1
ATOM 1490 C C . LEU A 1 198 ? 20.859 -14.141 -1.992 1 81.75 198 LEU A C 1
ATOM 1492 O O . LEU A 1 198 ? 20.75 -14.93 -2.938 1 81.75 198 LEU A O 1
ATOM 1496 N N . ARG A 1 199 ? 21.953 -14.164 -1.151 1 82.62 199 ARG A N 1
ATOM 1497 C CA . ARG A 1 199 ? 23.156 -14.938 -1.465 1 82.62 199 ARG A CA 1
ATOM 1498 C C . ARG A 1 199 ? 23.172 -16.25 -0.693 1 82.62 199 ARG A C 1
ATOM 1500 O O . ARG A 1 199 ? 23.641 -17.281 -1.207 1 82.62 199 ARG A O 1
ATOM 1507 N N . ASN A 1 200 ? 22.828 -16.156 0.562 1 83.31 200 ASN A N 1
ATOM 1508 C CA . ASN A 1 200 ? 22.922 -17.344 1.411 1 83.31 200 ASN A CA 1
ATOM 1509 C C . ASN A 1 200 ? 21.938 -17.266 2.578 1 83.31 200 ASN A C 1
ATOM 1511 O O . ASN A 1 200 ? 21.172 -16.312 2.695 1 83.31 200 ASN A O 1
ATOM 1515 N N . ARG A 1 201 ? 22 -18.281 3.367 1 79.81 201 ARG A N 1
ATOM 1516 C CA . ARG A 1 201 ? 21.016 -18.438 4.441 1 79.81 201 ARG A CA 1
ATOM 1517 C C . ARG A 1 201 ? 21.125 -17.297 5.449 1 79.81 201 ARG A C 1
ATOM 1519 O O . ARG A 1 201 ? 20.109 -16.812 5.953 1 79.81 201 ARG A O 1
ATOM 1526 N N . THR A 1 202 ? 22.312 -16.984 5.781 1 79.31 202 THR A N 1
ATOM 1527 C CA . THR A 1 202 ? 22.5 -15.898 6.73 1 79.31 202 THR A CA 1
ATOM 1528 C C . THR A 1 202 ? 21.922 -14.594 6.184 1 79.31 202 THR A C 1
ATOM 1530 O O . THR A 1 202 ? 21.297 -13.836 6.918 1 79.31 202 THR A O 1
ATOM 1533 N N . HIS A 1 203 ? 22.156 -14.445 4.93 1 80.62 203 HIS A N 1
ATOM 1534 C CA . HIS A 1 203 ? 21.641 -13.258 4.258 1 80.62 203 HIS A CA 1
ATOM 1535 C C . HIS A 1 203 ? 20.125 -13.219 4.281 1 80.62 203 HIS A C 1
ATOM 1537 O O . HIS A 1 203 ? 19.531 -12.156 4.48 1 80.62 203 HIS A O 1
ATOM 1543 N N . VAL A 1 204 ? 19.547 -14.336 4.086 1 83.69 204 VAL A N 1
ATOM 1544 C CA . VAL A 1 204 ? 18.094 -14.398 4.02 1 83.69 204 VAL A CA 1
ATOM 1545 C C . VAL A 1 204 ? 17.5 -14.039 5.383 1 83.69 204 VAL A C 1
ATOM 1547 O O . VAL A 1 204 ? 16.516 -13.305 5.461 1 83.69 204 VAL A O 1
ATOM 1550 N N . VAL A 1 205 ? 18.094 -14.461 6.418 1 81.31 205 VAL A N 1
ATOM 1551 C CA . VAL A 1 205 ? 17.609 -14.172 7.762 1 81.31 205 VAL A CA 1
ATOM 1552 C C . VAL A 1 205 ? 17.781 -12.688 8.07 1 81.31 205 VAL A C 1
ATOM 1554 O O . VAL A 1 205 ? 16.875 -12.047 8.602 1 81.31 205 VAL A O 1
ATOM 1557 N N . ALA A 1 206 ? 18.922 -12.211 7.711 1 81.19 206 ALA A N 1
ATOM 1558 C CA . ALA A 1 206 ? 19.188 -10.789 7.934 1 81.19 206 ALA A CA 1
ATOM 1559 C C . ALA A 1 206 ? 18.172 -9.922 7.184 1 81.19 206 ALA A C 1
ATOM 1561 O O . ALA A 1 206 ? 17.641 -8.953 7.738 1 81.19 206 ALA A O 1
ATOM 1562 N N . TYR A 1 207 ? 17.984 -10.336 5.977 1 78.62 207 TYR A N 1
ATOM 1563 C CA . TYR A 1 207 ? 17.031 -9.609 5.145 1 78.62 207 TYR A CA 1
ATOM 1564 C C . TYR A 1 207 ? 15.641 -9.633 5.758 1 78.62 207 TYR A C 1
ATOM 1566 O O . TYR A 1 207 ? 14.992 -8.586 5.863 1 78.62 207 TYR A O 1
ATOM 1574 N N . ALA A 1 208 ? 15.211 -10.789 6.137 1 80.62 208 ALA A N 1
ATOM 1575 C CA . ALA A 1 208 ? 13.875 -10.953 6.699 1 80.62 208 ALA A CA 1
ATOM 1576 C C . ALA A 1 208 ? 13.711 -10.133 7.977 1 80.62 208 ALA A C 1
ATOM 1578 O O . ALA A 1 208 ? 12.648 -9.539 8.203 1 80.62 208 ALA A O 1
ATOM 1579 N N . LEU A 1 209 ? 14.727 -10.023 8.75 1 75.88 209 LEU A N 1
ATOM 1580 C CA . LEU A 1 209 ? 14.688 -9.258 9.992 1 75.88 209 LEU A CA 1
ATOM 1581 C C . LEU A 1 209 ? 14.695 -7.762 9.703 1 75.88 209 LEU A C 1
ATOM 1583 O O . LEU A 1 209 ? 13.914 -7.012 10.289 1 75.88 209 LEU A O 1
ATOM 1587 N N . ARG A 1 210 ? 15.578 -7.398 8.789 1 72.75 210 ARG A N 1
ATOM 1588 C CA . ARG A 1 210 ? 15.719 -5.984 8.453 1 72.75 210 ARG A CA 1
ATOM 1589 C C . ARG A 1 210 ? 14.414 -5.434 7.875 1 72.75 210 ARG A C 1
ATOM 1591 O O . ARG A 1 210 ? 14.016 -4.309 8.195 1 72.75 210 ARG A O 1
ATOM 1598 N N . GLU A 1 211 ? 13.875 -6.312 7.043 1 71.56 211 GLU A N 1
ATOM 1599 C CA . GLU A 1 211 ? 12.664 -5.859 6.367 1 71.56 211 GLU A CA 1
ATOM 1600 C C . GLU A 1 211 ? 11.43 -6.121 7.219 1 71.56 211 GLU A C 1
ATOM 1602 O O . GLU A 1 211 ? 10.305 -5.836 6.793 1 71.56 211 GLU A O 1
ATOM 1607 N N . GLY A 1 212 ? 11.68 -6.734 8.383 1 70.12 212 GLY A N 1
ATOM 1608 C CA . GLY A 1 212 ? 10.594 -6.969 9.312 1 70.12 212 GLY A CA 1
ATOM 1609 C C . GLY A 1 212 ? 9.633 -8.047 8.852 1 70.12 212 GLY A C 1
ATOM 1610 O O . GLY A 1 212 ? 8.438 -7.984 9.141 1 70.12 212 GLY A O 1
ATOM 1611 N N . LEU A 1 213 ? 10.125 -8.883 8.078 1 72.62 213 LEU A N 1
ATOM 1612 C CA . LEU A 1 213 ? 9.273 -9.961 7.574 1 72.62 213 LEU A CA 1
ATOM 1613 C C . LEU A 1 213 ? 9.062 -11.031 8.641 1 72.62 213 LEU A C 1
ATOM 1615 O O . LEU A 1 213 ? 8.125 -11.82 8.555 1 72.62 213 LEU A O 1
ATOM 1619 N N . ILE A 1 214 ? 10.062 -11.109 9.555 1 75.44 214 ILE A N 1
ATOM 1620 C CA . ILE A 1 214 ? 9.977 -12.008 10.695 1 75.44 214 ILE A CA 1
ATOM 1621 C C . ILE A 1 214 ? 10.422 -11.289 11.961 1 75.44 214 ILE A C 1
ATOM 1623 O O . ILE A 1 214 ? 11.109 -10.266 11.891 1 75.44 214 ILE A O 1
ATOM 1627 N N . MET B 1 1 ? -68.75 27.156 -4.168 1 31.03 1 MET B N 1
ATOM 1628 C CA . MET B 1 1 ? -67.75 27.281 -3.092 1 31.03 1 MET B CA 1
ATOM 1629 C C . MET B 1 1 ? -66.812 26.109 -3.082 1 31.03 1 MET B C 1
ATOM 1631 O O . MET B 1 1 ? -67.188 25 -2.709 1 31.03 1 MET B O 1
ATOM 1635 N N . THR B 1 2 ? -65.938 25.984 -4.094 1 37.88 2 THR B N 1
ATOM 1636 C CA . THR B 1 2 ? -64.938 24.969 -4.391 1 37.88 2 THR B CA 1
ATOM 1637 C C . THR B 1 2 ? -63.844 24.969 -3.326 1 37.88 2 THR B C 1
ATOM 1639 O O . THR B 1 2 ? -63.156 25.969 -3.16 1 37.88 2 THR B O 1
ATOM 1642 N N . THR B 1 3 ? -64.125 24.219 -2.262 1 37.62 3 THR B N 1
ATOM 1643 C CA . THR B 1 3 ? -63.125 23.984 -1.228 1 37.62 3 THR B CA 1
ATOM 1644 C C . THR B 1 3 ? -61.844 23.406 -1.832 1 37.62 3 THR B C 1
ATOM 1646 O O . THR B 1 3 ? -61.875 22.344 -2.445 1 37.62 3 THR B O 1
ATOM 1649 N N . ILE B 1 4 ? -60.969 24.312 -2.252 1 40.69 4 ILE B N 1
ATOM 1650 C CA . ILE B 1 4 ? -59.625 23.922 -2.611 1 40.69 4 ILE B CA 1
ATOM 1651 C C . ILE B 1 4 ? -58.969 23.203 -1.434 1 40.69 4 ILE B C 1
ATOM 1653 O O . ILE B 1 4 ? -58.875 23.75 -0.335 1 40.69 4 ILE B O 1
ATOM 1657 N N . MET B 1 5 ? -59.156 21.859 -1.337 1 36.91 5 MET B N 1
ATOM 1658 C CA . MET B 1 5 ? -58.375 21.047 -0.408 1 36.91 5 MET B CA 1
ATOM 1659 C C . MET B 1 5 ? -56.875 21.234 -0.661 1 36.91 5 MET B C 1
ATOM 1661 O O . MET B 1 5 ? -56.406 20.938 -1.754 1 36.91 5 MET B O 1
ATOM 1665 N N . THR B 1 6 ? -56.281 22.312 -0.1 1 38.84 6 THR B N 1
ATOM 1666 C CA . THR B 1 6 ? -54.844 22.406 -0.079 1 38.84 6 THR B CA 1
ATOM 1667 C C . THR B 1 6 ? -54.219 21.203 0.629 1 38.84 6 THR B C 1
ATOM 1669 O O . THR B 1 6 ? -54.531 20.953 1.799 1 38.84 6 THR B O 1
ATOM 1672 N N . THR B 1 7 ? -54.125 20.078 -0.066 1 41.25 7 THR B N 1
ATOM 1673 C CA . THR B 1 7 ? -53.281 19.031 0.483 1 41.25 7 THR B CA 1
ATOM 1674 C C . THR B 1 7 ? -51.906 19.578 0.902 1 41.25 7 THR B C 1
ATOM 1676 O O . THR B 1 7 ? -51.219 20.219 0.106 1 41.25 7 THR B O 1
ATOM 1679 N N . SER B 1 8 ? -51.875 20.047 2.102 1 36.19 8 SER B N 1
ATOM 1680 C CA . SER B 1 8 ? -50.531 20.312 2.625 1 36.19 8 SER B CA 1
ATOM 1681 C C . SER B 1 8 ? -49.594 19.125 2.387 1 36.19 8 SER B C 1
ATOM 1683 O O . SER B 1 8 ? -49.875 18.016 2.844 1 36.19 8 SER B O 1
ATOM 1685 N N . VAL B 1 9 ? -49.062 18.953 1.213 1 35.88 9 VAL B N 1
ATOM 1686 C CA . VAL B 1 9 ? -47.938 18.031 1.108 1 35.88 9 VAL B CA 1
ATOM 1687 C C . VAL B 1 9 ? -46.906 18.359 2.182 1 35.88 9 VAL B C 1
ATOM 1689 O O . VAL B 1 9 ? -46.312 19.438 2.168 1 35.88 9 VAL B O 1
ATOM 1692 N N . ARG B 1 10 ? -47.219 17.969 3.406 1 38.22 10 ARG B N 1
ATOM 1693 C CA . ARG B 1 10 ? -46.125 17.984 4.359 1 38.22 10 ARG B CA 1
ATOM 1694 C C . ARG B 1 10 ? -44.844 17.438 3.73 1 38.22 10 ARG B C 1
ATOM 1696 O O . ARG B 1 10 ? -44.812 16.312 3.254 1 38.22 10 ARG B O 1
ATOM 1703 N N . ALA B 1 11 ? -44.094 18.266 3.217 1 39.5 11 ALA B N 1
ATOM 1704 C CA . ALA B 1 11 ? -42.719 17.828 2.941 1 39.5 11 ALA B CA 1
ATOM 1705 C C . ALA B 1 11 ? -42.188 16.984 4.086 1 39.5 11 ALA B C 1
ATOM 1707 O O . ALA B 1 11 ? -42.062 17.453 5.219 1 39.5 11 ALA B O 1
ATOM 1708 N N . GLY B 1 12 ? -42.594 15.773 4.172 1 36.34 12 GLY B N 1
ATOM 1709 C CA . GLY B 1 12 ? -41.844 14.977 5.141 1 36.34 12 GLY B CA 1
ATOM 1710 C C . GLY B 1 12 ? -40.375 15.289 5.184 1 36.34 12 GLY B C 1
ATOM 1711 O O . GLY B 1 12 ? -39.688 15.203 4.16 1 36.34 12 GLY B O 1
ATOM 1712 N N . VAL B 1 13 ? -40.031 16.344 5.852 1 33.47 13 VAL B N 1
ATOM 1713 C CA . VAL B 1 13 ? -38.625 16.453 6.148 1 33.47 13 VAL B CA 1
ATOM 1714 C C . VAL B 1 13 ? -38.031 15.07 6.438 1 33.47 13 VAL B C 1
ATOM 1716 O O . VAL B 1 13 ? -38.438 14.414 7.402 1 33.47 13 VAL B O 1
ATOM 1719 N N . ARG B 1 14 ? -37.781 14.258 5.504 1 36.06 14 ARG B N 1
ATOM 1720 C CA . ARG B 1 14 ? -36.906 13.109 5.75 1 36.06 14 ARG B CA 1
ATOM 1721 C C . ARG B 1 14 ? -35.812 13.461 6.75 1 36.06 14 ARG B C 1
ATOM 1723 O O . ARG B 1 14 ? -35.062 14.414 6.547 1 36.06 14 ARG B O 1
ATOM 1730 N N . THR B 1 15 ? -36.062 13.5 8.008 1 38.19 15 THR B N 1
ATOM 1731 C CA . THR B 1 15 ? -34.938 13.562 8.961 1 38.19 15 THR B CA 1
ATOM 1732 C C . THR B 1 15 ? -33.688 12.961 8.359 1 38.19 15 THR B C 1
ATOM 1734 O O . THR B 1 15 ? -33.688 11.82 7.891 1 38.19 15 THR B O 1
ATOM 1737 N N . GLU B 1 16 ? -32.969 13.602 7.648 1 42.84 16 GLU B N 1
ATOM 1738 C CA . GLU B 1 16 ? -31.656 13.117 7.215 1 42.84 16 GLU B CA 1
ATOM 1739 C C . GLU B 1 16 ? -31.031 12.195 8.258 1 42.84 16 GLU B C 1
ATOM 1741 O O . GLU B 1 16 ? -30.75 12.609 9.383 1 42.84 16 GLU B O 1
ATOM 1746 N N . GLU B 1 17 ? -31.703 11.086 8.656 1 47.41 17 GLU B N 1
ATOM 1747 C CA . GLU B 1 17 ? -31.203 10.07 9.57 1 47.41 17 GLU B CA 1
ATOM 1748 C C . GLU B 1 17 ? -29.672 10.062 9.594 1 47.41 17 GLU B C 1
ATOM 1750 O O . GLU B 1 17 ? -29.031 9.891 8.562 1 47.41 17 GLU B O 1
ATOM 1755 N N . ARG B 1 18 ? -29.078 11.039 10.203 1 56.97 18 ARG B N 1
ATOM 1756 C CA . ARG B 1 18 ? -27.641 11.164 10.422 1 56.97 18 ARG B CA 1
ATOM 1757 C C . ARG B 1 18 ? -27 9.789 10.609 1 56.97 18 ARG B C 1
ATOM 1759 O O . ARG B 1 18 ? -27.234 9.117 11.609 1 56.97 18 ARG B O 1
ATOM 1766 N N . ARG B 1 19 ? -26.719 9.055 9.648 1 72.75 19 ARG B N 1
ATOM 1767 C CA . ARG B 1 19 ? -26.312 7.648 9.641 1 72.75 19 ARG B CA 1
ATOM 1768 C C . ARG B 1 19 ? -25.219 7.379 10.664 1 72.75 19 ARG B C 1
ATOM 1770 O O . ARG B 1 19 ? -24.219 8.102 10.719 1 72.75 19 ARG B O 1
ATOM 1777 N N . GLU B 1 20 ? -25.594 6.848 11.812 1 91.31 20 GLU B N 1
ATOM 1778 C CA . GLU B 1 20 ? -24.719 6.398 12.891 1 91.31 20 GLU B CA 1
ATOM 1779 C C . GLU B 1 20 ? -23.688 5.395 12.383 1 91.31 20 GLU B C 1
ATOM 1781 O O . GLU B 1 20 ? -23.984 4.582 11.508 1 91.31 20 GLU B O 1
ATOM 1786 N N . ILE B 1 21 ? -22.484 5.621 12.82 1 96.62 21 ILE B N 1
ATOM 1787 C CA . ILE B 1 21 ? -21.406 4.695 12.484 1 96.62 21 ILE B CA 1
ATOM 1788 C C . ILE B 1 21 ? -21.344 3.568 13.516 1 96.62 21 ILE B C 1
ATOM 1790 O O . ILE B 1 21 ? -21.234 3.82 14.719 1 96.62 21 ILE B O 1
ATOM 1794 N N . ARG B 1 22 ? -21.531 2.338 13.148 1 97.75 22 ARG B N 1
ATOM 1795 C CA . ARG B 1 22 ? -21.391 1.183 14.031 1 97.75 22 ARG B CA 1
ATOM 1796 C C . ARG B 1 22 ? -19.906 0.859 14.273 1 97.75 22 ARG B C 1
ATOM 1798 O O . ARG B 1 22 ? -19.188 0.527 13.336 1 97.75 22 ARG B O 1
ATOM 1805 N N . VAL B 1 23 ? -19.484 0.917 15.508 1 98.06 23 VAL B N 1
ATOM 1806 C CA . VAL B 1 23 ? -18.078 0.766 15.852 1 98.06 23 VAL B CA 1
ATOM 1807 C C . VAL B 1 23 ? -17.891 -0.388 16.828 1 98.06 23 VAL B C 1
ATOM 1809 O O . VAL B 1 23 ? -18.672 -0.535 17.781 1 98.06 23 VAL B O 1
ATOM 1812 N N . ALA B 1 24 ? -16.922 -1.229 16.625 1 97.5 24 ALA B N 1
ATOM 1813 C CA . ALA B 1 24 ? -16.484 -2.24 17.578 1 97.5 24 ALA B CA 1
ATOM 1814 C C . ALA B 1 24 ? -15.07 -1.968 18.078 1 97.5 24 ALA B C 1
ATOM 1816 O O . ALA B 1 24 ? -14.312 -1.236 17.422 1 97.5 24 ALA B O 1
ATOM 1817 N N . VAL B 1 25 ? -14.75 -2.549 19.219 1 96.56 25 VAL B N 1
ATOM 1818 C CA . VAL B 1 25 ? -13.414 -2.363 19.781 1 96.56 25 VAL B CA 1
ATOM 1819 C C . VAL B 1 25 ? -12.781 -3.721 20.062 1 96.56 25 VAL B C 1
ATOM 1821 O O . VAL B 1 25 ? -13.477 -4.688 20.375 1 96.56 25 VAL B O 1
ATOM 1824 N N . TYR B 1 26 ? -11.445 -3.734 19.875 1 94.75 26 TYR B N 1
ATOM 1825 C CA . TYR B 1 26 ? -10.68 -4.941 20.156 1 94.75 26 TYR B CA 1
ATOM 1826 C C . TYR B 1 26 ? -9.383 -4.605 20.891 1 94.75 26 TYR B C 1
ATOM 1828 O O . TYR B 1 26 ? -8.555 -3.848 20.375 1 94.75 26 TYR B O 1
ATOM 1836 N N . ALA B 1 27 ? -9.273 -5.148 22.078 1 92.44 27 ALA B N 1
ATOM 1837 C CA . ALA B 1 27 ? -8.062 -5.055 22.891 1 92.44 27 ALA B CA 1
ATOM 1838 C C . ALA B 1 27 ? -7.941 -6.242 23.844 1 92.44 27 ALA B C 1
ATOM 1840 O O . ALA B 1 27 ? -8.938 -6.672 24.422 1 92.44 27 ALA B O 1
ATOM 1841 N N . ASP B 1 28 ? -6.727 -6.715 23.938 1 88.25 28 ASP B N 1
ATOM 1842 C CA . ASP B 1 28 ? -6.516 -7.84 24.844 1 88.25 28 ASP B CA 1
ATOM 1843 C C . ASP B 1 28 ? -6.656 -7.414 26.297 1 88.25 28 ASP B C 1
ATOM 1845 O O . ASP B 1 28 ? -7.215 -8.148 27.125 1 88.25 28 ASP B O 1
ATOM 1849 N N . ASP B 1 29 ? -6.145 -6.242 26.578 1 89.25 29 ASP B N 1
ATOM 1850 C CA . ASP B 1 29 ? -6.207 -5.707 27.938 1 89.25 29 ASP B CA 1
ATOM 1851 C C . ASP B 1 29 ? -7.59 -5.133 28.25 1 89.25 29 ASP B C 1
ATOM 1853 O O . ASP B 1 29 ? -8.039 -4.191 27.594 1 89.25 29 ASP B O 1
ATOM 1857 N N . PRO B 1 30 ? -8.266 -5.688 29.281 1 92.12 30 PRO B N 1
ATOM 1858 C CA . PRO B 1 30 ? -9.625 -5.234 29.578 1 92.12 30 PRO B CA 1
ATOM 1859 C C . PRO B 1 30 ? -9.688 -3.752 29.938 1 92.12 30 PRO B C 1
ATOM 1861 O O . PRO B 1 30 ? -10.688 -3.086 29.672 1 92.12 30 PRO B O 1
ATOM 1864 N N . LEU B 1 31 ? -8.672 -3.283 30.562 1 94.12 31 LEU B N 1
ATOM 1865 C CA . LEU B 1 31 ? -8.656 -1.866 30.906 1 94.12 31 LEU B CA 1
ATOM 1866 C C . LEU B 1 31 ? -8.578 -1 29.656 1 94.12 31 LEU B C 1
ATOM 1868 O O . LEU B 1 31 ? -9.266 0.022 29.562 1 94.12 31 LEU B O 1
ATOM 1872 N N . VAL B 1 32 ? -7.766 -1.429 28.75 1 93.12 32 VAL B N 1
ATOM 1873 C CA . VAL B 1 32 ? -7.641 -0.706 27.484 1 93.12 32 VAL B CA 1
ATOM 1874 C C . VAL B 1 32 ? -8.961 -0.779 26.719 1 93.12 32 VAL B C 1
ATOM 1876 O O . VAL B 1 32 ? -9.414 0.222 26.156 1 93.12 32 VAL B O 1
ATOM 1879 N N . ARG B 1 33 ? -9.531 -1.914 26.734 1 94.12 33 ARG B N 1
ATOM 1880 C CA . ARG B 1 33 ? -10.812 -2.105 26.047 1 94.12 33 ARG B CA 1
ATOM 1881 C C . ARG B 1 33 ? -11.875 -1.179 26.625 1 94.12 33 ARG B C 1
ATOM 1883 O O . ARG B 1 33 ? -12.625 -0.551 25.875 1 94.12 33 ARG B O 1
ATOM 1890 N N . ALA B 1 34 ? -11.969 -1.092 27.938 1 94.25 34 ALA B N 1
ATOM 1891 C CA . ALA B 1 34 ? -12.922 -0.208 28.594 1 94.25 34 ALA B CA 1
ATOM 1892 C C . ALA B 1 34 ? -12.656 1.252 28.25 1 94.25 34 ALA B C 1
ATOM 1894 O O . ALA B 1 34 ? -13.586 2.033 28.047 1 94.25 34 ALA B O 1
ATOM 1895 N N . GLY B 1 35 ? -11.391 1.556 28.219 1 94.44 35 GLY B N 1
ATOM 1896 C CA . GLY B 1 35 ? -11 2.908 27.844 1 94.44 35 GLY B CA 1
ATOM 1897 C C . GLY B 1 35 ? -11.438 3.295 26.453 1 94.44 35 GLY B C 1
ATOM 1898 O O . GLY B 1 35 ? -11.953 4.395 26.234 1 94.44 35 GLY B O 1
ATOM 1899 N N . LEU B 1 36 ? -11.258 2.396 25.531 1 96 36 LEU B N 1
ATOM 1900 C CA . LEU B 1 36 ? -11.672 2.639 24.156 1 96 36 LEU B CA 1
ATOM 1901 C C . LEU B 1 36 ? -13.188 2.807 24.062 1 96 36 LEU B C 1
ATOM 1903 O O . LEU B 1 36 ? -13.672 3.699 23.359 1 96 36 LEU B O 1
ATOM 1907 N N . ARG B 1 37 ? -13.891 1.936 24.75 1 96.19 37 ARG B N 1
ATOM 1908 C CA . ARG B 1 37 ? -15.352 2.01 24.734 1 96.19 37 ARG B CA 1
ATOM 1909 C C . ARG B 1 37 ? -15.836 3.34 25.312 1 96.19 37 ARG B C 1
ATOM 1911 O O . ARG B 1 37 ? -16.766 3.951 24.766 1 96.19 37 ARG B O 1
ATOM 1918 N N . SER B 1 38 ? -15.227 3.744 26.328 1 95.06 38 SER B N 1
ATOM 1919 C CA . SER B 1 38 ? -15.602 5.012 26.953 1 95.06 38 SER B CA 1
ATOM 1920 C C . SER B 1 38 ? -15.305 6.188 26.016 1 95.06 38 SER B C 1
ATOM 1922 O O . SER B 1 38 ? -16.141 7.086 25.875 1 95.06 38 SER B O 1
ATOM 1924 N N . ALA B 1 39 ? -14.141 6.168 25.406 1 94.88 39 ALA B N 1
ATOM 1925 C CA . ALA B 1 39 ? -13.688 7.25 24.531 1 94.88 39 ALA B CA 1
ATOM 1926 C C . ALA B 1 39 ? -14.594 7.379 23.297 1 94.88 39 ALA B C 1
ATOM 1928 O O . ALA B 1 39 ? -14.867 8.484 22.844 1 94.88 39 ALA B O 1
ATOM 1929 N N . LEU B 1 40 ? -15.102 6.25 22.828 1 96 40 LEU B N 1
ATOM 1930 C CA . LEU B 1 40 ? -15.852 6.242 21.578 1 96 40 LEU B CA 1
ATOM 1931 C C . LEU B 1 40 ? -17.359 6.293 21.844 1 96 40 LEU B C 1
ATOM 1933 O O . LEU B 1 40 ? -18.125 6.785 21.016 1 96 40 LEU B O 1
ATOM 1937 N N . GLY B 1 41 ? -17.797 5.723 22.906 1 92.31 41 GLY B N 1
ATOM 1938 C CA . GLY B 1 41 ? -19.219 5.566 23.203 1 92.31 41 GLY B CA 1
ATOM 1939 C C . GLY B 1 41 ? -19.938 6.891 23.359 1 92.31 41 GLY B C 1
ATOM 1940 O O . GLY B 1 41 ? -21.156 6.965 23.156 1 92.31 41 GLY B O 1
ATOM 1941 N N . THR B 1 42 ? -19.219 7.93 23.594 1 85.62 42 THR B N 1
ATOM 1942 C CA . THR B 1 42 ? -19.859 9.211 23.844 1 85.62 42 THR B CA 1
ATOM 1943 C C . THR B 1 42 ? -19.875 10.07 22.578 1 85.62 42 THR B C 1
ATOM 1945 O O . THR B 1 42 ? -20.438 11.156 22.562 1 85.62 42 THR B O 1
ATOM 1948 N N . GLY B 1 43 ? -19.234 9.633 21.578 1 88.38 43 GLY B N 1
ATOM 1949 C CA . GLY B 1 43 ? -19.141 10.422 20.359 1 88.38 43 GLY B CA 1
ATOM 1950 C C . GLY B 1 43 ? -20.453 10.484 19.594 1 88.38 43 GLY B C 1
ATOM 1951 O O . GLY B 1 43 ? -21.141 9.477 19.469 1 88.38 43 GLY B O 1
ATOM 1952 N N . PRO B 1 44 ? -20.766 11.688 19.156 1 88.75 44 PRO B N 1
ATOM 1953 C CA . PRO B 1 44 ? -22 11.812 18.359 1 88.75 44 PRO B CA 1
ATOM 1954 C C . PRO B 1 44 ? -21.953 10.977 17.094 1 88.75 44 PRO B C 1
ATOM 1956 O O . PRO B 1 44 ? -20.922 10.93 16.406 1 88.75 44 PRO B O 1
ATOM 1959 N N . GLY B 1 45 ? -23.016 10.234 16.859 1 92.38 45 GLY B N 1
ATOM 1960 C CA . GLY B 1 45 ? -23.156 9.484 15.617 1 92.38 45 GLY B CA 1
ATOM 1961 C C . GLY B 1 45 ? -22.453 8.141 15.656 1 92.38 45 GLY B C 1
ATOM 1962 O O . GLY B 1 45 ? -22.219 7.527 14.617 1 92.38 45 GLY B O 1
ATOM 1963 N N . ILE B 1 46 ? -22.062 7.742 16.828 1 95.19 46 ILE B N 1
ATOM 1964 C CA . ILE B 1 46 ? -21.375 6.465 16.953 1 95.19 46 ILE B CA 1
ATOM 1965 C C . ILE B 1 46 ? -22.234 5.492 17.75 1 95.19 46 ILE B C 1
ATOM 1967 O O . ILE B 1 46 ? -22.844 5.871 18.766 1 95.19 46 ILE B O 1
ATOM 1971 N N . VAL B 1 47 ? -22.375 4.32 17.312 1 96.12 47 VAL B N 1
ATOM 1972 C CA . VAL B 1 47 ? -23.016 3.227 18.062 1 96.12 47 VAL B CA 1
ATOM 1973 C C . VAL B 1 47 ? -22.016 2.088 18.234 1 96.12 47 VAL B C 1
ATOM 1975 O O . VAL B 1 47 ? -21.469 1.569 17.266 1 96.12 47 VAL B O 1
ATOM 1978 N N . LEU B 1 48 ? -21.844 1.677 19.438 1 96.81 48 LEU B N 1
ATOM 1979 C CA . LEU B 1 48 ? -20.891 0.614 19.734 1 96.81 48 LEU B CA 1
ATOM 1980 C C . LEU B 1 48 ? -21.531 -0.758 19.531 1 96.81 48 LEU B C 1
ATOM 1982 O O . LEU B 1 48 ? -22.688 -0.966 19.906 1 96.81 48 LEU B O 1
ATOM 1986 N N . ARG B 1 49 ? -20.719 -1.579 18.906 1 96.12 49 ARG B N 1
ATOM 1987 C CA . ARG B 1 49 ? -21.125 -2.969 18.719 1 96.12 49 ARG B CA 1
ATOM 1988 C C . ARG B 1 49 ? -20.172 -3.92 19.422 1 96.12 49 ARG B C 1
ATOM 1990 O O . ARG B 1 49 ? -18.953 -3.676 19.469 1 96.12 49 ARG B O 1
ATOM 1997 N N . ASP B 1 50 ? -20.688 -5.027 19.922 1 93.44 50 ASP B N 1
ATOM 1998 C CA . ASP B 1 50 ? -19.844 -6.031 20.562 1 93.44 50 ASP B CA 1
ATOM 1999 C C . ASP B 1 50 ? -19.219 -6.965 19.547 1 93.44 50 ASP B C 1
ATOM 2001 O O . ASP B 1 50 ? -18.078 -7.418 19.719 1 93.44 50 ASP B O 1
ATOM 2005 N N . ASP B 1 51 ? -19.953 -7.172 18.469 1 93 51 ASP B N 1
ATOM 2006 C CA . ASP B 1 51 ? -19.5 -8.078 17.422 1 93 51 ASP B CA 1
ATOM 2007 C C . ASP B 1 51 ? -18.812 -7.32 16.297 1 93 51 ASP B C 1
ATOM 2009 O O . ASP B 1 51 ? -19.453 -6.562 15.57 1 93 51 ASP B O 1
ATOM 2013 N N . PRO B 1 52 ? -17.531 -7.582 16.125 1 92.69 52 PRO B N 1
ATOM 2014 C CA . PRO B 1 52 ? -16.812 -6.906 15.047 1 92.69 52 PRO B CA 1
ATOM 2015 C C . PRO B 1 52 ? -17.422 -7.18 13.672 1 92.69 52 PRO B C 1
ATOM 2017 O O . PRO B 1 52 ? -17.297 -6.352 12.766 1 92.69 52 PRO B O 1
ATOM 2020 N N . ALA B 1 53 ? -18.062 -8.242 13.523 1 92.19 53 ALA B N 1
ATOM 2021 C CA . ALA B 1 53 ? -18.625 -8.617 12.227 1 92.19 53 ALA B CA 1
ATOM 2022 C C . ALA B 1 53 ? -19.766 -7.68 11.828 1 92.19 53 ALA B C 1
ATOM 2024 O O . ALA B 1 53 ? -20.125 -7.59 10.656 1 92.19 53 ALA B O 1
ATOM 2025 N N . THR B 1 54 ? -20.328 -7.023 12.797 1 94.56 54 THR B N 1
ATOM 2026 C CA . THR B 1 54 ? -21.453 -6.148 12.516 1 94.56 54 THR B CA 1
ATOM 2027 C C . THR B 1 54 ? -21.031 -4.688 12.531 1 94.56 54 THR B C 1
ATOM 2029 O O . THR B 1 54 ? -21.859 -3.787 12.406 1 94.56 54 THR B O 1
ATOM 2032 N N . ALA B 1 55 ? -19.797 -4.477 12.695 1 96.75 55 ALA B N 1
ATOM 2033 C CA . ALA B 1 55 ? -19.297 -3.109 12.766 1 96.75 55 ALA B CA 1
ATOM 2034 C C . ALA B 1 55 ? -18.844 -2.621 11.391 1 96.75 55 ALA B C 1
ATOM 2036 O O . ALA B 1 55 ? -18.484 -3.424 10.523 1 96.75 55 ALA B O 1
ATOM 2037 N N . GLU B 1 56 ? -18.906 -1.392 11.188 1 97.25 56 GLU B N 1
ATOM 2038 C CA . GLU B 1 56 ? -18.359 -0.767 9.984 1 97.25 56 GLU B CA 1
ATOM 2039 C C . GLU B 1 56 ? -16.906 -0.361 10.18 1 97.25 56 GLU B C 1
ATOM 2041 O O . GLU B 1 56 ? -16.141 -0.301 9.219 1 97.25 56 GLU B O 1
ATOM 2046 N N . VAL B 1 57 ? -16.656 0.001 11.438 1 97.94 57 VAL B N 1
ATOM 2047 C CA . VAL B 1 57 ? -15.289 0.35 11.805 1 97.94 57 VAL B CA 1
ATOM 2048 C C . VAL B 1 57 ? -14.867 -0.437 13.047 1 97.94 57 VAL B C 1
ATOM 2050 O O . VAL B 1 57 ? -15.641 -0.573 13.992 1 97.94 57 VAL B O 1
ATOM 2053 N N . LEU B 1 58 ? -13.727 -1.014 13.023 1 97.62 58 LEU B N 1
ATOM 2054 C CA . LEU B 1 58 ? -13.109 -1.695 14.164 1 97.62 58 LEU B CA 1
ATOM 2055 C C . LEU B 1 58 ? -11.914 -0.907 14.688 1 97.62 58 LEU B C 1
ATOM 2057 O O . LEU B 1 58 ? -11.008 -0.57 13.93 1 97.62 58 LEU B O 1
ATOM 2061 N N . VAL B 1 59 ? -11.938 -0.545 15.914 1 97.19 59 VAL B N 1
ATOM 2062 C CA . VAL B 1 59 ? -10.789 0.075 16.562 1 97.19 59 VAL B CA 1
ATOM 2063 C C . VAL B 1 59 ? -10.055 -0.963 17.406 1 97.19 59 VA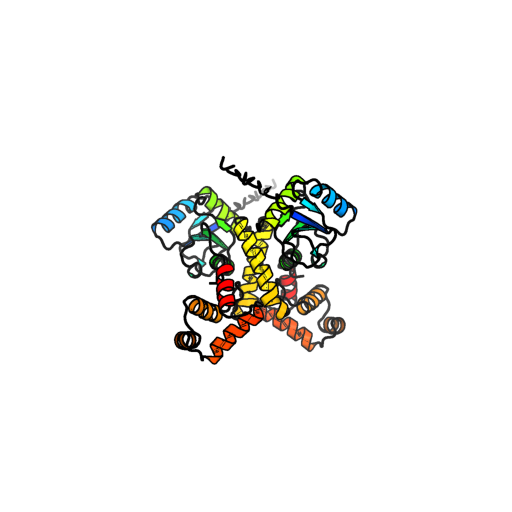L B C 1
ATOM 2065 O O . VAL B 1 59 ? -10.602 -1.495 18.375 1 97.19 59 VAL B O 1
ATOM 2068 N N . ALA B 1 60 ? -8.859 -1.235 16.984 1 95.31 60 ALA B N 1
ATOM 2069 C CA . ALA B 1 60 ? -8.094 -2.279 17.656 1 95.31 60 ALA B CA 1
ATOM 2070 C C . ALA B 1 60 ? -6.781 -1.727 18.203 1 95.31 60 ALA B C 1
ATOM 2072 O O . ALA B 1 60 ? -6.152 -0.868 17.578 1 95.31 60 ALA B O 1
ATOM 2073 N N . VAL B 1 61 ? -6.41 -2.127 19.328 1 91.62 61 VAL B N 1
ATOM 2074 C CA . VAL B 1 61 ? -5.109 -1.789 19.891 1 91.62 61 VAL B CA 1
ATOM 2075 C C . VAL B 1 61 ? -4.113 -2.914 19.609 1 91.62 61 VAL B C 1
ATOM 2077 O O . VAL B 1 61 ? -4.402 -4.086 19.875 1 91.62 61 VAL B O 1
ATOM 2080 N N . ALA B 1 62 ? -3.023 -2.346 18.938 1 77.75 62 ALA B N 1
ATOM 2081 C CA . ALA B 1 62 ? -1.999 -3.32 18.578 1 77.75 62 ALA B CA 1
ATOM 2082 C C . ALA B 1 62 ? -1.421 -4 19.812 1 77.75 62 ALA B C 1
ATOM 2084 O O . ALA B 1 62 ? -1.286 -3.371 20.875 1 77.75 62 ALA B O 1
ATOM 2085 N N . GLY B 1 63 ? -1.408 -5.254 19.766 1 71.19 63 GLY B N 1
ATOM 2086 C CA . GLY B 1 63 ? -0.681 -6.074 20.719 1 71.19 63 GLY B CA 1
ATOM 2087 C C . GLY B 1 63 ? 0.529 -6.762 20.125 1 71.19 63 GLY B C 1
ATOM 2088 O O . GLY B 1 63 ? 1.04 -6.328 19.078 1 71.19 63 GLY B O 1
ATOM 2089 N N . ALA B 1 64 ? 1.053 -7.691 20.797 1 59.53 64 ALA B N 1
ATOM 2090 C CA . ALA B 1 64 ? 2.217 -8.453 20.344 1 59.53 64 ALA B CA 1
ATOM 2091 C C . ALA B 1 64 ? 1.917 -9.211 19.062 1 59.53 64 ALA B C 1
ATOM 2093 O O . ALA B 1 64 ? 2.832 -9.555 18.312 1 59.53 64 ALA B O 1
ATOM 2094 N N . GLU B 1 65 ? 0.429 -9.242 18.641 1 69.19 65 GLU B N 1
ATOM 2095 C CA . GLU B 1 65 ? 0.178 -10.062 17.453 1 69.19 65 GLU B CA 1
ATOM 2096 C C . GLU B 1 65 ? -0.99 -9.508 16.641 1 69.19 65 GLU B C 1
ATOM 2098 O O . GLU B 1 65 ? -2.146 -9.844 16.891 1 69.19 65 GLU B O 1
ATOM 2103 N N . PRO B 1 66 ? -0.729 -8.711 15.609 1 69.94 66 PRO B N 1
ATOM 2104 C CA . PRO B 1 66 ? -1.816 -8.172 14.789 1 69.94 66 PRO B CA 1
ATOM 2105 C C . PRO B 1 66 ? -2.684 -9.266 14.172 1 69.94 66 PRO B C 1
ATOM 2107 O O . PRO B 1 66 ? -3.836 -9.016 13.812 1 69.94 66 PRO B O 1
ATOM 2110 N N . HIS B 1 67 ? -2.082 -10.445 14.125 1 73.75 67 HIS B N 1
ATOM 2111 C CA . HIS B 1 67 ? -2.818 -11.555 13.539 1 73.75 67 HIS B CA 1
ATOM 2112 C C . HIS B 1 67 ? -4.012 -11.945 14.406 1 73.75 67 HIS B C 1
ATOM 2114 O O . HIS B 1 67 ? -4.887 -12.688 13.961 1 73.75 67 HIS B O 1
ATOM 2120 N N . ARG B 1 68 ? -4.031 -11.367 15.547 1 81.5 68 ARG B N 1
ATOM 2121 C CA . ARG B 1 68 ? -5.133 -11.711 16.438 1 81.5 68 ARG B CA 1
ATOM 2122 C C . ARG B 1 68 ? -6.328 -10.789 16.203 1 81.5 68 ARG B C 1
ATOM 2124 O O . ARG B 1 68 ? -7.422 -11.055 16.719 1 81.5 68 ARG B O 1
ATOM 2131 N N . ILE B 1 69 ? -6.152 -9.758 15.477 1 86.38 69 ILE B N 1
ATOM 2132 C CA . ILE B 1 69 ? -7.258 -8.867 15.148 1 86.38 69 ILE B CA 1
ATOM 2133 C C . ILE B 1 69 ? -8.281 -9.602 14.281 1 86.38 69 ILE B C 1
ATOM 2135 O O . ILE B 1 69 ? -7.914 -10.25 13.297 1 86.38 69 ILE B O 1
ATOM 2139 N N . PRO B 1 70 ? -9.531 -9.523 14.664 1 87.12 70 PRO B N 1
ATOM 2140 C CA . PRO B 1 70 ? -10.555 -10.234 13.891 1 87.12 70 PRO B CA 1
ATOM 2141 C C . PRO B 1 70 ? -10.586 -9.82 12.422 1 87.12 70 PRO B C 1
ATOM 2143 O O . PRO B 1 70 ? -10.406 -8.641 12.109 1 87.12 70 PRO B O 1
ATOM 2146 N N . VAL B 1 71 ? -10.758 -10.812 11.602 1 85.5 71 VAL B N 1
ATOM 2147 C CA . VAL B 1 71 ? -10.938 -10.57 10.172 1 85.5 71 VAL B CA 1
ATOM 2148 C C . VAL B 1 71 ? -12.406 -10.258 9.883 1 85.5 71 VAL B C 1
ATOM 2150 O O . VAL B 1 71 ? -13.305 -10.906 10.43 1 85.5 71 VAL B O 1
ATOM 2153 N N . GLY B 1 72 ? -12.68 -9.289 9.094 1 87.12 72 GLY B N 1
ATOM 2154 C CA . GLY B 1 72 ? -14.047 -8.922 8.742 1 87.12 72 GLY B CA 1
ATOM 2155 C C . GLY B 1 72 ? -14.117 -7.754 7.777 1 87.12 72 GLY B C 1
ATOM 2156 O O . GLY B 1 72 ? -13.094 -7.297 7.266 1 87.12 72 GLY B O 1
ATOM 2157 N N . PRO B 1 73 ? -15.344 -7.32 7.492 1 89.94 73 PRO B N 1
ATOM 2158 C CA . PRO B 1 73 ? -15.547 -6.27 6.496 1 89.94 73 PRO B CA 1
ATOM 2159 C C . PRO B 1 73 ? -15.281 -4.871 7.047 1 89.94 73 PRO B C 1
ATOM 2161 O O . PRO B 1 73 ? -15.188 -3.91 6.281 1 89.94 73 PRO B O 1
ATOM 2164 N N . ALA B 1 74 ? -15.148 -4.77 8.375 1 95.06 74 ALA B N 1
ATOM 2165 C CA . ALA B 1 74 ? -14.977 -3.451 8.984 1 95.06 74 ALA B CA 1
ATOM 2166 C C . ALA B 1 74 ? -13.648 -2.828 8.578 1 95.06 74 ALA B C 1
ATOM 2168 O O . ALA B 1 74 ? -12.648 -3.533 8.43 1 95.06 74 ALA B O 1
ATOM 2169 N N . ARG B 1 75 ? -13.656 -1.543 8.438 1 96.56 75 ARG B N 1
ATOM 2170 C CA . ARG B 1 75 ? -12.398 -0.819 8.289 1 96.56 75 ARG B CA 1
ATOM 2171 C C . ARG B 1 75 ? -11.664 -0.715 9.617 1 96.56 75 ARG B C 1
ATOM 2173 O O . ARG B 1 75 ? -12.281 -0.49 10.664 1 96.56 75 ARG B O 1
ATOM 2180 N N . LEU B 1 76 ? -10.43 -0.843 9.602 1 96.94 76 LEU B N 1
ATOM 2181 C CA . LEU B 1 76 ? -9.664 -1.002 10.828 1 96.94 76 LEU B CA 1
ATOM 2182 C C . LEU B 1 76 ? -8.93 0.287 11.18 1 96.94 76 LEU B C 1
ATOM 2184 O O . LEU B 1 76 ? -8.227 0.856 10.336 1 96.94 76 LEU B O 1
ATOM 2188 N N . VAL B 1 77 ? -9.125 0.8 12.336 1 97.12 77 VAL B N 1
ATOM 2189 C CA . VAL B 1 77 ? -8.281 1.796 12.992 1 97.12 77 VAL B CA 1
ATOM 2190 C C . VAL B 1 77 ? -7.359 1.111 14 1 97.12 77 VAL B C 1
ATOM 2192 O O . VAL B 1 77 ? -7.824 0.549 14.992 1 97.12 77 VAL B O 1
ATOM 2195 N N . LEU B 1 78 ? -6.109 1.177 13.75 1 95.81 78 LEU B N 1
ATOM 2196 C CA . LEU B 1 78 ? -5.137 0.515 14.617 1 95.81 78 LEU B CA 1
ATOM 2197 C C . LEU B 1 78 ? -4.465 1.519 15.547 1 95.81 78 LEU B C 1
ATOM 2199 O O . LEU B 1 78 ? -3.908 2.52 15.086 1 95.81 78 LEU B O 1
ATOM 2203 N N . VAL B 1 79 ? -4.566 1.265 16.781 1 95.06 79 VAL B N 1
ATOM 2204 C CA . VAL B 1 79 ? -3.865 2.07 17.781 1 95.06 79 VAL B CA 1
ATOM 2205 C C . VAL B 1 79 ? -2.545 1.399 18.156 1 95.06 79 VAL B C 1
ATOM 2207 O O . VAL B 1 79 ? -2.537 0.32 18.75 1 95.06 79 VAL B O 1
ATOM 2210 N N . ALA B 1 80 ? -1.526 2.029 17.719 1 91.38 80 ALA B N 1
ATOM 2211 C CA . ALA B 1 80 ? -0.208 1.435 17.922 1 91.38 80 ALA B CA 1
ATOM 2212 C C . ALA B 1 80 ? 0.884 2.5 17.906 1 91.38 80 ALA B C 1
ATOM 2214 O O . ALA B 1 80 ? 0.74 3.527 17.234 1 91.38 80 ALA B O 1
ATOM 2215 N N . ASP B 1 81 ? 1.892 2.371 18.578 1 85.62 81 ASP B N 1
ATOM 2216 C CA . ASP B 1 81 ? 2.996 3.324 18.547 1 85.62 81 ASP B CA 1
ATOM 2217 C C . ASP B 1 81 ? 3.943 3.033 17.391 1 85.62 81 ASP B C 1
ATOM 2219 O O . ASP B 1 81 ? 4.16 3.889 16.531 1 85.62 81 ASP B O 1
ATOM 2223 N N . GLN B 1 82 ? 4.668 2.023 17.234 1 80.12 82 GLN B N 1
ATOM 2224 C CA . GLN B 1 82 ? 5.621 1.686 16.172 1 80.12 82 GLN B CA 1
ATOM 2225 C C . GLN B 1 82 ? 5.457 0.238 15.727 1 80.12 82 GLN B C 1
ATOM 2227 O O . GLN B 1 82 ? 6.312 -0.606 16 1 80.12 82 GLN B O 1
ATOM 2232 N N . PRO B 1 83 ? 4.324 0.132 15.031 1 79.25 83 PRO B N 1
ATOM 2233 C CA . PRO B 1 83 ? 4.164 -1.257 14.594 1 79.25 83 PRO B CA 1
ATOM 2234 C C . PRO B 1 83 ? 5.273 -1.707 13.648 1 79.25 83 PRO B C 1
ATOM 2236 O O . PRO B 1 83 ? 5.738 -0.92 12.82 1 79.25 83 PRO B O 1
ATOM 2239 N N . LYS B 1 84 ? 5.73 -2.914 13.906 1 78.06 84 LYS B N 1
ATOM 2240 C CA . LYS B 1 84 ? 6.676 -3.512 12.961 1 78.06 84 LYS B CA 1
ATOM 2241 C C . LYS B 1 84 ? 6.039 -3.691 11.586 1 78.06 84 LYS B C 1
ATOM 2243 O O . LYS B 1 84 ? 4.812 -3.715 11.461 1 78.06 84 LYS B O 1
ATOM 2248 N N . GLN B 1 85 ? 6.82 -3.799 10.625 1 81.5 85 GLN B N 1
ATOM 2249 C CA . GLN B 1 85 ? 6.332 -3.914 9.258 1 81.5 85 GLN B CA 1
ATOM 2250 C C . GLN B 1 85 ? 5.379 -5.094 9.109 1 81.5 85 GLN B C 1
ATOM 2252 O O . GLN B 1 85 ? 4.332 -4.977 8.469 1 81.5 85 GLN B O 1
ATOM 2257 N N . ALA B 1 86 ? 5.762 -6.207 9.688 1 77.69 86 ALA B N 1
ATOM 2258 C CA . ALA B 1 86 ? 4.922 -7.398 9.617 1 77.69 86 ALA B CA 1
ATOM 2259 C C . ALA B 1 86 ? 3.545 -7.133 10.219 1 77.69 86 ALA B C 1
ATOM 2261 O O . ALA B 1 86 ? 2.535 -7.633 9.719 1 77.69 86 ALA B O 1
ATOM 2262 N N . GLU B 1 87 ? 3.537 -6.363 11.25 1 82.31 87 GLU B N 1
ATOM 2263 C CA . GLU B 1 87 ? 2.273 -6.02 11.898 1 82.31 87 GLU B CA 1
ATOM 2264 C C . GLU B 1 87 ? 1.435 -5.102 11.008 1 82.31 87 GLU B C 1
ATOM 2266 O O . GLU B 1 87 ? 0.211 -5.234 10.953 1 82.31 87 GLU B O 1
ATOM 2271 N N . LEU B 1 88 ? 2.094 -4.234 10.391 1 88.5 88 LEU B N 1
ATOM 2272 C CA . LEU B 1 88 ? 1.403 -3.318 9.484 1 88.5 88 LEU B CA 1
ATOM 2273 C C . LEU B 1 88 ? 0.777 -4.074 8.32 1 88.5 88 LEU B C 1
ATOM 2275 O O . LEU B 1 88 ? -0.368 -3.812 7.945 1 88.5 88 LEU B O 1
ATOM 2279 N N . TRP B 1 89 ? 1.495 -5.02 7.801 1 88.56 89 TRP B N 1
ATOM 2280 C CA . TRP B 1 89 ? 0.979 -5.836 6.703 1 88.56 89 TRP B CA 1
ATOM 2281 C C . TRP B 1 89 ? -0.238 -6.641 7.148 1 88.56 89 TRP B C 1
ATOM 2283 O O . TRP B 1 89 ? -1.24 -6.707 6.434 1 88.56 89 TRP B O 1
ATOM 2293 N N . ALA B 1 90 ? -0.085 -7.25 8.289 1 85.31 90 ALA B N 1
ATOM 2294 C CA . ALA B 1 90 ? -1.207 -8.016 8.82 1 85.31 90 ALA B CA 1
ATOM 2295 C C . ALA B 1 90 ? -2.439 -7.137 9 1 85.31 90 ALA B C 1
ATOM 2297 O O . ALA B 1 90 ? -3.564 -7.574 8.734 1 85.31 90 ALA B O 1
ATOM 2298 N N . ALA B 1 91 ? -2.205 -5.926 9.453 1 91.56 91 ALA B N 1
ATOM 2299 C CA . ALA B 1 91 ? -3.305 -4.98 9.641 1 91.56 91 ALA B CA 1
ATOM 2300 C C . ALA B 1 91 ? -3.947 -4.617 8.305 1 91.56 91 ALA B C 1
ATOM 2302 O O . ALA B 1 91 ? -5.172 -4.52 8.203 1 91.56 91 ALA B O 1
ATOM 2303 N N . VAL B 1 92 ? -3.154 -4.414 7.258 1 93.38 92 VAL B N 1
ATOM 2304 C CA . VAL B 1 92 ? -3.662 -4.074 5.934 1 93.38 92 VAL B CA 1
ATOM 2305 C C . VAL B 1 92 ? -4.52 -5.219 5.402 1 93.38 92 VAL B C 1
ATOM 2307 O O . VAL B 1 92 ? -5.59 -4.988 4.832 1 93.38 92 VAL B O 1
ATOM 2310 N N . GLU B 1 93 ? -4.023 -6.441 5.625 1 89.69 93 GLU B N 1
ATOM 2311 C CA . GLU B 1 93 ? -4.785 -7.617 5.203 1 89.69 93 GLU B CA 1
ATOM 2312 C C . GLU B 1 93 ? -6.156 -7.652 5.867 1 89.69 93 GLU B C 1
ATOM 2314 O O . GLU B 1 93 ? -7.082 -8.289 5.359 1 89.69 93 GLU B O 1
ATOM 2319 N N . ARG B 1 94 ? -6.285 -6.941 6.922 1 90.06 94 ARG B N 1
ATOM 2320 C CA . ARG B 1 94 ? -7.516 -6.965 7.707 1 90.06 94 ARG B CA 1
ATOM 2321 C C . ARG B 1 94 ? -8.297 -5.664 7.539 1 90.06 94 ARG B C 1
ATOM 2323 O O . ARG B 1 94 ? -9.18 -5.355 8.344 1 90.06 94 ARG B O 1
ATOM 2330 N N . GLY B 1 95 ? -7.895 -4.828 6.613 1 93.62 95 GLY B N 1
ATOM 2331 C CA . GLY B 1 95 ? -8.688 -3.656 6.266 1 93.62 95 GLY B CA 1
ATOM 2332 C C . GLY B 1 95 ? -8.188 -2.385 6.93 1 93.62 95 GLY B C 1
ATOM 2333 O O . GLY B 1 95 ? -8.969 -1.467 7.188 1 93.62 95 GLY B O 1
ATOM 2334 N N . LEU B 1 96 ? -6.918 -2.262 7.23 1 95.94 96 LEU B N 1
ATOM 2335 C CA . LEU B 1 96 ? -6.344 -1.077 7.863 1 95.94 96 LEU B CA 1
ATOM 2336 C C . LEU B 1 96 ? -6.699 0.182 7.078 1 95.94 96 LEU B C 1
ATOM 2338 O O . LEU B 1 96 ? -6.578 0.209 5.852 1 95.94 96 LEU B O 1
ATOM 2342 N N . ALA B 1 97 ? -7.148 1.187 7.812 1 97.38 97 ALA B N 1
ATOM 2343 C CA . ALA B 1 97 ? -7.414 2.492 7.215 1 97.38 97 ALA B CA 1
ATOM 2344 C C . ALA B 1 97 ? -6.594 3.584 7.895 1 97.38 97 ALA B C 1
ATOM 2346 O O . ALA B 1 97 ? -5.961 4.402 7.223 1 97.38 97 ALA B O 1
ATOM 2347 N N . VAL B 1 98 ? -6.594 3.561 9.203 1 97.5 98 VAL B N 1
ATOM 2348 C CA . VAL B 1 98 ? -5.973 4.629 9.984 1 97.5 98 VAL B CA 1
ATOM 2349 C C . VAL B 1 98 ? -5.113 4.027 11.094 1 97.5 98 VAL B C 1
ATOM 2351 O O . VAL B 1 98 ? -5.523 3.07 11.758 1 97.5 98 VAL B O 1
ATOM 2354 N N . VAL B 1 99 ? -3.932 4.551 11.273 1 96.12 99 VAL B N 1
ATOM 2355 C CA . VAL B 1 99 ? -3.117 4.23 12.445 1 96.12 99 VAL B CA 1
ATOM 2356 C C . VAL B 1 99 ? -3.064 5.438 13.383 1 96.12 99 VAL B C 1
ATOM 2358 O O . VAL B 1 99 ? -2.789 6.559 12.945 1 96.12 99 VAL B O 1
ATOM 2361 N N . VAL B 1 100 ? -3.371 5.219 14.617 1 95.62 100 VAL B N 1
ATOM 2362 C CA . VAL B 1 100 ? -3.275 6.23 15.656 1 95.62 100 VAL B CA 1
ATOM 2363 C C . VAL B 1 100 ? -2.197 5.84 16.672 1 95.62 100 VAL B C 1
ATOM 2365 O O . VAL B 1 100 ? -2.23 4.738 17.219 1 95.62 100 VAL B O 1
ATOM 2368 N N . THR B 1 101 ? -1.247 6.699 16.828 1 93.06 101 THR B N 1
ATOM 2369 C CA . THR B 1 101 ? -0.246 6.426 17.859 1 93.06 101 THR B CA 1
ATOM 2370 C C . THR B 1 101 ? -0.879 6.426 19.234 1 93.06 101 THR B C 1
ATOM 2372 O O . THR B 1 101 ? -1.776 7.227 19.516 1 93.06 101 THR B O 1
ATOM 2375 N N . ARG B 1 102 ? -0.403 5.543 20.047 1 89.75 102 ARG B N 1
ATOM 2376 C CA . ARG B 1 102 ? -0.982 5.402 21.375 1 89.75 102 ARG B CA 1
ATOM 2377 C C . ARG B 1 102 ? -0.928 6.727 22.141 1 89.75 102 ARG B C 1
ATOM 2379 O O . ARG B 1 102 ? -1.88 7.086 22.828 1 89.75 102 ARG B O 1
ATOM 2386 N N . SER B 1 103 ? 0.181 7.445 22 1 88.88 103 SER B N 1
ATOM 2387 C CA . SER B 1 103 ? 0.363 8.711 22.719 1 88.88 103 SER B CA 1
ATOM 2388 C C . SER B 1 103 ? -0.62 9.766 22.219 1 88.88 103 SER B C 1
ATOM 2390 O O . SER B 1 103 ? -0.881 10.75 22.906 1 88.88 103 SER B O 1
ATOM 2392 N N . GLU B 1 104 ? -1.174 9.57 21.109 1 91.19 104 GLU B N 1
ATOM 2393 C CA . GLU B 1 104 ? -2.1 10.547 20.531 1 91.19 104 GLU B CA 1
ATOM 2394 C C . GLU B 1 104 ? -3.537 10.031 20.578 1 91.19 104 GLU B C 1
ATOM 2396 O O . GLU B 1 104 ? -4.445 10.656 20.031 1 91.19 104 GLU B O 1
ATOM 2401 N N . ALA B 1 105 ? -3.768 8.953 21.219 1 93.44 105 ALA B N 1
ATOM 2402 C CA . ALA B 1 105 ? -5.07 8.289 21.172 1 93.44 105 ALA B CA 1
ATOM 2403 C C . ALA B 1 105 ? -6.043 8.922 22.156 1 93.44 105 ALA B C 1
ATOM 2405 O O . ALA B 1 105 ? -6.57 8.242 23.047 1 93.44 105 ALA B O 1
ATOM 2406 N N . THR B 1 106 ? -6.355 10.273 22 1 94.06 106 THR B N 1
ATOM 2407 C CA . THR B 1 106 ? -7.398 10.969 22.75 1 94.06 106 THR B CA 1
ATOM 2408 C C . THR B 1 106 ? -8.781 10.633 22.188 1 94.06 106 THR B C 1
ATOM 2410 O O . THR B 1 106 ? -8.891 10.141 21.062 1 94.06 106 THR B O 1
ATOM 2413 N N . PRO B 1 107 ? -9.781 10.852 23.016 1 94.88 107 PRO B N 1
ATOM 2414 C CA . PRO B 1 107 ? -11.125 10.609 22.5 1 94.88 107 PRO B CA 1
ATOM 2415 C C . PRO B 1 107 ? -11.406 11.359 21.203 1 94.88 107 PRO B C 1
ATOM 2417 O O . PRO B 1 107 ? -11.938 10.781 20.25 1 94.88 107 PRO B O 1
ATOM 2420 N N . ALA B 1 108 ? -10.984 12.609 21.109 1 95.56 108 ALA B N 1
ATOM 2421 C CA . ALA B 1 108 ? -11.211 13.406 19.922 1 95.56 108 ALA B CA 1
ATOM 2422 C C . ALA B 1 108 ? -10.477 12.805 18.719 1 95.56 108 ALA B C 1
ATOM 2424 O O . ALA B 1 108 ? -11.039 12.734 17.609 1 95.56 108 ALA B O 1
ATOM 2425 N N . ARG B 1 109 ? -9.219 12.406 18.922 1 96.69 109 ARG B N 1
ATOM 2426 C CA . ARG B 1 109 ? -8.43 11.82 17.859 1 96.69 109 ARG B CA 1
ATOM 2427 C C . ARG B 1 109 ? -9.031 10.5 17.391 1 96.69 109 ARG B C 1
ATOM 2429 O O . ARG B 1 109 ? -9.055 10.211 16.188 1 96.69 109 ARG B O 1
ATOM 2436 N N . LEU B 1 110 ? -9.484 9.711 18.312 1 97.19 110 LEU B N 1
ATOM 2437 C CA . LEU B 1 110 ? -10.094 8.422 17.984 1 97.19 110 LEU B CA 1
ATOM 2438 C C . LEU B 1 110 ? -11.383 8.609 17.188 1 97.19 110 LEU B C 1
ATOM 2440 O O . LEU B 1 110 ? -11.633 7.887 16.234 1 97.19 110 LEU B O 1
ATOM 2444 N N . LEU B 1 111 ? -12.148 9.547 17.594 1 96.88 111 LEU B N 1
ATOM 2445 C CA . LEU B 1 111 ? -13.398 9.82 16.891 1 96.88 111 LEU B CA 1
ATOM 2446 C C . LEU B 1 111 ? -13.133 10.289 15.469 1 96.88 111 LEU B C 1
ATOM 2448 O O . LEU B 1 111 ? -13.828 9.875 14.539 1 96.88 111 LEU B O 1
ATOM 2452 N N . ARG B 1 112 ? -12.164 11.117 15.328 1 96.81 112 ARG B N 1
ATOM 2453 C CA . ARG B 1 112 ? -11.781 11.555 13.984 1 96.81 112 ARG B CA 1
ATOM 2454 C C . ARG B 1 112 ? -11.297 10.375 13.148 1 96.81 112 ARG B C 1
ATOM 2456 O O . ARG B 1 112 ? -11.625 10.273 11.961 1 96.81 112 ARG B O 1
ATOM 2463 N N . ALA B 1 113 ? -10.492 9.539 13.766 1 97.62 113 ALA B N 1
ATOM 2464 C CA . ALA B 1 113 ? -9.984 8.359 13.07 1 97.62 113 ALA B CA 1
ATOM 2465 C C . ALA B 1 113 ? -11.125 7.469 12.594 1 97.62 113 ALA B C 1
ATOM 2467 O O . ALA B 1 113 ? -11.102 6.969 11.469 1 97.62 113 ALA B O 1
ATOM 2468 N N . VAL B 1 114 ? -12.109 7.293 13.414 1 97.75 114 VAL B N 1
ATOM 2469 C CA . VAL B 1 114 ? -13.273 6.48 13.078 1 97.75 114 VAL B CA 1
ATOM 2470 C C . VAL B 1 114 ? -14.031 7.113 11.914 1 97.75 114 VAL B C 1
ATOM 2472 O O . VAL B 1 114 ? -14.414 6.426 10.961 1 97.75 114 VAL B O 1
ATOM 2475 N N . ALA B 1 115 ? -14.211 8.398 11.977 1 96.94 115 ALA B N 1
ATOM 2476 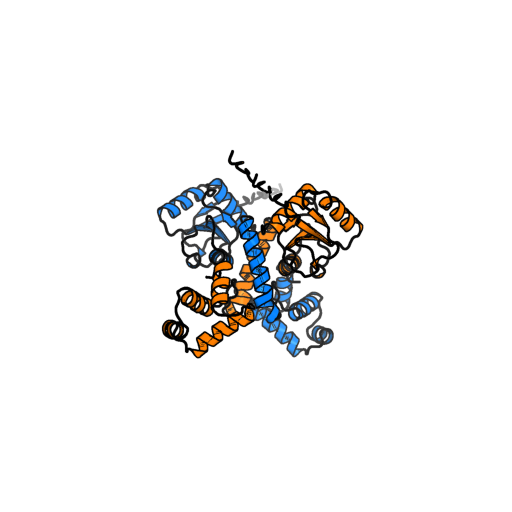C CA . ALA B 1 115 ? -14.906 9.109 10.906 1 96.94 115 ALA B CA 1
ATOM 2477 C C . ALA B 1 115 ? -14.156 8.984 9.586 1 96.94 115 ALA B C 1
ATOM 2479 O O . ALA B 1 115 ? -14.766 8.734 8.539 1 96.94 115 ALA B O 1
ATOM 2480 N N . ASP B 1 116 ? -12.867 9.188 9.648 1 97.25 116 ASP B N 1
ATOM 2481 C CA . ASP B 1 116 ? -12.047 9.086 8.445 1 97.25 116 ASP B CA 1
ATOM 2482 C C . ASP B 1 116 ? -12.117 7.68 7.848 1 97.25 116 ASP B C 1
ATOM 2484 O O . ASP B 1 116 ? -12.32 7.523 6.641 1 97.25 116 ASP B O 1
ATOM 2488 N N . ALA B 1 117 ? -11.93 6.707 8.695 1 97.69 117 ALA B N 1
ATOM 2489 C CA . ALA B 1 117 ? -12 5.324 8.234 1 97.69 117 ALA B CA 1
ATOM 2490 C C . ALA B 1 117 ? -13.352 5.035 7.59 1 97.69 117 ALA B C 1
ATOM 2492 O O . ALA B 1 117 ? -13.422 4.43 6.516 1 97.69 117 ALA B O 1
ATOM 2493 N N . HIS B 1 118 ? -14.383 5.465 8.227 1 96.88 118 HIS B N 1
ATOM 2494 C CA . HIS B 1 118 ? -15.734 5.25 7.719 1 96.88 118 HIS B CA 1
ATOM 2495 C C . HIS B 1 118 ? -15.914 5.883 6.344 1 96.88 118 HIS B C 1
ATOM 2497 O O . HIS B 1 118 ? -16.562 5.305 5.469 1 96.88 118 HIS B O 1
ATOM 2503 N N . ALA B 1 119 ? -15.336 7.008 6.188 1 96.19 119 ALA B N 1
ATOM 2504 C CA . ALA B 1 119 ? -15.469 7.758 4.941 1 96.19 119 ALA B CA 1
ATOM 2505 C C . ALA B 1 119 ? -14.539 7.203 3.865 1 96.19 119 ALA B C 1
ATOM 2507 O O . ALA B 1 119 ? -14.508 7.711 2.742 1 96.19 119 ALA B O 1
ATOM 2508 N N . GLY B 1 120 ? -13.727 6.211 4.16 1 95.06 120 GLY B N 1
ATOM 2509 C CA . GLY B 1 120 ? -12.836 5.59 3.195 1 95.06 120 GLY B CA 1
ATOM 2510 C C . GLY B 1 120 ? -11.5 6.309 3.07 1 95.06 120 GLY B C 1
ATOM 2511 O O . GLY B 1 120 ? -10.766 6.098 2.105 1 95.06 120 GLY B O 1
ATOM 2512 N N . ARG B 1 121 ? -11.203 7.156 4.07 1 96.44 121 ARG B N 1
ATOM 2513 C CA . ARG B 1 121 ? -9.938 7.891 4.082 1 96.44 121 ARG B CA 1
ATOM 2514 C C . ARG B 1 121 ? -8.875 7.141 4.879 1 96.44 121 ARG B C 1
ATOM 2516 O O . ARG B 1 121 ? -9.203 6.316 5.734 1 96.44 121 ARG B O 1
ATOM 2523 N N . GLY B 1 122 ? -7.629 7.359 4.527 1 97.38 122 GLY B N 1
ATOM 2524 C CA . GLY B 1 122 ? -6.512 6.77 5.246 1 97.38 122 GLY B CA 1
ATOM 2525 C C . GLY B 1 122 ? -5.672 7.793 5.988 1 97.38 122 GLY B C 1
ATOM 2526 O O . GLY B 1 122 ? -5.637 8.961 5.613 1 97.38 122 GLY B O 1
ATOM 2527 N N . ASP B 1 123 ? -5.133 7.355 7.02 1 96.88 123 ASP B N 1
ATOM 2528 C CA . ASP B 1 123 ? -4.203 8.188 7.773 1 96.88 123 ASP B CA 1
ATOM 2529 C C . ASP B 1 123 ? -3.146 7.34 8.477 1 96.88 123 ASP B C 1
ATOM 2531 O O . ASP B 1 123 ? -3.469 6.543 9.359 1 96.88 123 ASP B O 1
ATOM 2535 N N . LEU B 1 124 ? -1.923 7.445 8.016 1 96.12 124 LEU B N 1
ATOM 2536 C CA . LEU B 1 124 ? -0.771 6.77 8.602 1 96.12 124 LEU B CA 1
ATOM 2537 C C . LEU B 1 124 ? 0.342 7.766 8.914 1 96.12 124 LEU B C 1
ATOM 2539 O O . LEU B 1 124 ? 0.562 8.711 8.156 1 96.12 124 LEU B O 1
ATOM 2543 N N . PRO B 1 125 ? 1.051 7.496 10.039 1 94 125 PRO B N 1
ATOM 2544 C CA . PRO B 1 125 ? 2.268 8.289 10.234 1 94 125 PRO B CA 1
ATOM 2545 C C . PRO B 1 125 ? 3.225 8.203 9.047 1 94 125 PRO B C 1
ATOM 2547 O O . PRO B 1 125 ? 3.338 7.145 8.422 1 94 125 PRO B O 1
ATOM 2550 N N . ALA B 1 126 ? 3.947 9.242 8.781 1 95 126 ALA B N 1
ATOM 2551 C CA . ALA B 1 126 ? 4.77 9.406 7.59 1 95 126 ALA B CA 1
ATOM 2552 C C . ALA B 1 126 ? 5.773 8.258 7.457 1 95 126 ALA B C 1
ATOM 2554 O O . ALA B 1 126 ? 5.973 7.719 6.367 1 95 126 ALA B O 1
ATOM 2555 N N . ASP B 1 127 ? 6.402 7.879 8.531 1 93.19 127 ASP B N 1
ATOM 2556 C CA . ASP B 1 127 ? 7.414 6.824 8.508 1 93.19 127 ASP B CA 1
ATOM 2557 C C . ASP B 1 127 ? 6.793 5.473 8.164 1 93.19 127 ASP B C 1
ATOM 2559 O O . ASP B 1 127 ? 7.371 4.691 7.402 1 93.19 127 ASP B O 1
ATOM 2563 N N . GLN B 1 128 ? 5.617 5.234 8.648 1 91.88 128 GLN B N 1
ATOM 2564 C CA . GLN B 1 128 ? 4.922 3.98 8.375 1 91.88 128 GLN B CA 1
ATOM 2565 C C . GLN B 1 128 ? 4.434 3.928 6.926 1 91.88 128 GLN B C 1
ATOM 2567 O O . GLN B 1 128 ? 4.512 2.883 6.277 1 91.88 128 GLN B O 1
ATOM 2572 N N . LEU B 1 129 ? 3.908 5.051 6.527 1 95.19 129 LEU B N 1
ATOM 2573 C CA . LEU B 1 129 ? 3.465 5.113 5.137 1 95.19 129 LEU B CA 1
ATOM 2574 C C . LEU B 1 129 ? 4.633 4.883 4.184 1 95.19 129 LEU B C 1
ATOM 2576 O O . LEU B 1 129 ? 4.5 4.148 3.201 1 95.19 129 LEU B O 1
ATOM 2580 N N . GLY B 1 130 ? 5.781 5.512 4.461 1 93.94 130 GLY B N 1
ATOM 2581 C CA . GLY B 1 130 ? 6.965 5.281 3.643 1 93.94 130 GLY B CA 1
ATOM 2582 C C . GLY B 1 130 ? 7.379 3.822 3.594 1 93.94 130 GLY B C 1
ATOM 2583 O O . GLY B 1 130 ? 7.672 3.291 2.521 1 93.94 130 GLY B O 1
ATOM 2584 N N . SER B 1 131 ? 7.379 3.199 4.727 1 89.69 131 SER B N 1
ATOM 2585 C CA . SER B 1 131 ? 7.723 1.785 4.816 1 89.69 131 SER B CA 1
ATOM 2586 C C . SER B 1 131 ? 6.738 0.926 4.031 1 89.69 131 SER B C 1
ATOM 2588 O O . SER B 1 131 ? 7.137 -0.006 3.332 1 89.69 131 SER B O 1
ATOM 2590 N N . LEU B 1 132 ? 5.508 1.241 4.168 1 92.25 132 LEU B N 1
ATOM 2591 C CA . LEU B 1 132 ? 4.461 0.505 3.471 1 92.25 132 LEU B CA 1
ATOM 2592 C C . LEU B 1 132 ? 4.629 0.614 1.958 1 92.25 132 LEU B C 1
ATOM 2594 O O . LEU B 1 132 ? 4.574 -0.393 1.249 1 92.25 132 LEU B O 1
ATOM 2598 N N . LEU B 1 133 ? 4.848 1.806 1.45 1 93.88 133 LEU B N 1
ATOM 2599 C CA . LEU B 1 133 ? 4.996 2.033 0.017 1 93.88 133 LEU B CA 1
ATOM 2600 C C . LEU B 1 133 ? 6.215 1.302 -0.527 1 93.88 133 LEU B C 1
ATOM 2602 O O . LEU B 1 133 ? 6.16 0.708 -1.606 1 93.88 133 LEU B O 1
ATOM 2606 N N . ARG B 1 134 ? 7.254 1.322 0.244 1 89.19 134 ARG B N 1
ATOM 2607 C CA . ARG B 1 134 ? 8.445 0.58 -0.16 1 89.19 134 ARG B CA 1
ATOM 2608 C C . ARG B 1 134 ? 8.164 -0.919 -0.196 1 89.19 134 ARG B C 1
ATOM 2610 O O . ARG B 1 134 ? 8.641 -1.622 -1.092 1 89.19 134 ARG B O 1
ATOM 2617 N N . GLY B 1 135 ? 7.453 -1.354 0.807 1 88.69 135 GLY B N 1
ATOM 2618 C CA . GLY B 1 135 ? 7.078 -2.76 0.841 1 88.69 135 GLY B CA 1
ATOM 2619 C C . GLY B 1 135 ? 6.242 -3.184 -0.353 1 88.69 135 GLY B C 1
ATOM 2620 O O . GLY B 1 135 ? 6.434 -4.273 -0.895 1 88.69 135 GLY B O 1
ATOM 2621 N N . ILE B 1 136 ? 5.355 -2.346 -0.761 1 90.94 136 ILE B N 1
ATOM 2622 C CA . ILE B 1 136 ? 4.496 -2.645 -1.904 1 90.94 136 ILE B CA 1
ATOM 2623 C C . ILE B 1 136 ? 5.336 -2.689 -3.18 1 90.94 136 ILE B C 1
ATOM 2625 O O . ILE B 1 136 ? 5.145 -3.564 -4.027 1 90.94 136 ILE B O 1
ATOM 2629 N N . SER B 1 137 ? 6.199 -1.717 -3.295 1 89.06 137 SER B N 1
ATOM 2630 C CA . SER B 1 137 ? 7.102 -1.71 -4.441 1 89.06 137 SER B CA 1
ATOM 2631 C C . SER B 1 137 ? 7.914 -3 -4.516 1 89.06 137 SER B C 1
ATOM 2633 O O . SER B 1 137 ? 8.102 -3.562 -5.594 1 89.06 137 SER B O 1
ATOM 2635 N N . ARG B 1 138 ? 8.367 -3.412 -3.406 1 85.44 138 ARG B N 1
ATOM 2636 C CA . ARG B 1 138 ? 9.141 -4.648 -3.346 1 85.44 138 ARG B CA 1
ATOM 2637 C C . ARG B 1 138 ? 8.281 -5.852 -3.713 1 85.44 138 ARG B C 1
ATOM 2639 O O . ARG B 1 138 ? 8.711 -6.734 -4.457 1 85.44 138 ARG B O 1
ATOM 2646 N N . LEU B 1 139 ? 7.129 -5.914 -3.123 1 86.62 139 LEU B N 1
ATOM 2647 C CA . LEU B 1 139 ? 6.191 -6.988 -3.436 1 86.62 139 LEU B CA 1
ATOM 2648 C C . LEU B 1 139 ? 5.949 -7.078 -4.938 1 86.62 139 LEU B C 1
ATOM 2650 O O . LEU B 1 139 ? 5.926 -8.172 -5.504 1 86.62 139 LEU B O 1
ATOM 2654 N N . HIS B 1 140 ? 5.762 -5.934 -5.535 1 88.25 140 HIS B N 1
ATOM 2655 C CA . HIS B 1 140 ? 5.555 -5.902 -6.98 1 88.25 140 HIS B CA 1
ATOM 2656 C C . HIS B 1 140 ? 6.758 -6.473 -7.719 1 88.25 140 HIS B C 1
ATOM 2658 O O . HIS B 1 140 ? 6.609 -7.359 -8.562 1 88.25 140 HIS B O 1
ATOM 2664 N N . LYS B 1 141 ? 7.91 -5.984 -7.379 1 85.94 141 LYS B N 1
ATOM 2665 C CA . LYS B 1 141 ? 9.125 -6.324 -8.109 1 85.94 141 LYS B CA 1
ATOM 2666 C C . LYS B 1 141 ? 9.5 -7.789 -7.906 1 85.94 141 LYS B C 1
ATOM 2668 O O . LYS B 1 141 ? 9.906 -8.469 -8.852 1 85.94 141 LYS B O 1
ATOM 2673 N N . GLU B 1 142 ? 9.289 -8.281 -6.719 1 83.62 142 GLU B N 1
ATOM 2674 C CA . GLU B 1 142 ? 9.859 -9.578 -6.371 1 83.62 142 GLU B CA 1
ATOM 2675 C C . GLU B 1 142 ? 8.82 -10.688 -6.5 1 83.62 142 GLU B C 1
ATOM 2677 O O . GLU B 1 142 ? 9.172 -11.852 -6.695 1 83.62 142 GLU B O 1
ATOM 2682 N N . VAL B 1 143 ? 7.59 -10.312 -6.395 1 84.19 143 VAL B N 1
ATOM 2683 C CA . VAL B 1 143 ? 6.574 -11.359 -6.328 1 84.19 143 VAL B CA 1
ATOM 2684 C C . VAL B 1 143 ? 5.641 -11.25 -7.527 1 84.19 143 VAL B C 1
ATOM 2686 O O . VAL B 1 143 ? 5.406 -12.242 -8.227 1 84.19 143 VAL B O 1
ATOM 2689 N N . LEU B 1 144 ? 5.207 -10.102 -7.852 1 86.81 144 LEU B N 1
ATOM 2690 C CA . LEU B 1 144 ? 4.141 -9.953 -8.836 1 86.81 144 LEU B CA 1
ATOM 2691 C C . LEU B 1 144 ? 4.711 -9.875 -10.25 1 86.81 144 LEU B C 1
ATOM 2693 O O . LEU B 1 144 ? 4.258 -10.578 -11.148 1 86.81 144 LEU B O 1
ATOM 2697 N N . GLU B 1 145 ? 5.703 -9.055 -10.391 1 86.56 145 GLU B N 1
ATOM 2698 C CA . GLU B 1 145 ? 6.258 -8.797 -11.711 1 86.56 145 GLU B CA 1
ATOM 2699 C C . GLU B 1 145 ? 6.762 -10.086 -12.359 1 86.56 145 GLU B C 1
ATOM 2701 O O . GLU B 1 145 ? 6.48 -10.352 -13.531 1 86.56 145 GLU B O 1
ATOM 2706 N N . PRO B 1 146 ? 7.504 -10.945 -11.641 1 83.31 146 PRO B N 1
ATOM 2707 C CA . PRO B 1 146 ? 7.941 -12.211 -12.242 1 83.31 146 PRO B CA 1
ATOM 2708 C C . PRO B 1 146 ? 6.77 -13.086 -12.68 1 83.31 146 PRO B C 1
ATOM 2710 O O . PRO B 1 146 ? 6.941 -13.969 -13.523 1 83.31 146 PRO B O 1
ATOM 2713 N N . ARG B 1 147 ? 5.586 -12.906 -12.148 1 80.12 147 ARG B N 1
ATOM 2714 C CA . ARG B 1 147 ? 4.383 -13.664 -12.484 1 80.12 147 ARG B CA 1
ATOM 2715 C C . ARG B 1 147 ? 3.523 -12.898 -13.484 1 80.12 147 ARG B C 1
ATOM 2717 O O . ARG B 1 147 ? 2.383 -13.289 -13.75 1 80.12 147 ARG B O 1
ATOM 2724 N N . GLU B 1 148 ? 4 -11.719 -13.922 1 83.44 148 GLU B N 1
ATOM 2725 C CA . GLU B 1 148 ? 3.357 -10.859 -14.906 1 83.44 148 GLU B CA 1
ATOM 2726 C C . GLU B 1 148 ? 2.041 -10.297 -14.383 1 83.44 148 GLU B C 1
ATOM 2728 O O . GLU B 1 148 ? 1.054 -10.219 -15.109 1 83.44 148 GLU B O 1
ATOM 2733 N N . ILE B 1 149 ? 2.012 -10.031 -13.102 1 83.06 149 ILE B N 1
ATOM 2734 C CA . ILE B 1 149 ? 0.856 -9.414 -12.461 1 83.06 149 ILE B CA 1
ATOM 2735 C C . ILE B 1 149 ? 1.207 -7.992 -12.023 1 83.06 149 ILE B C 1
ATOM 2737 O O . ILE B 1 149 ? 2.305 -7.742 -11.523 1 83.06 149 ILE B O 1
ATOM 2741 N N . THR B 1 150 ? 0.277 -7.102 -12.211 1 83.69 150 THR B N 1
ATOM 2742 C CA . THR B 1 150 ? 0.461 -5.734 -11.742 1 83.69 150 THR B CA 1
ATOM 2743 C C . THR B 1 150 ? -0.153 -5.551 -10.359 1 83.69 150 THR B C 1
ATOM 2745 O O . THR B 1 150 ? -0.801 -6.461 -9.836 1 83.69 150 THR B O 1
ATOM 2748 N N . LEU B 1 151 ? 0.018 -4.391 -9.828 1 85.25 151 LEU B N 1
ATOM 2749 C CA . LEU B 1 151 ? -0.541 -4.102 -8.516 1 85.25 151 LEU B CA 1
ATOM 2750 C C . LEU B 1 151 ? -2.062 -4.012 -8.578 1 85.25 151 LEU B C 1
ATOM 2752 O O . LEU B 1 151 ? -2.736 -4.109 -7.551 1 85.25 151 LEU B O 1
ATOM 2756 N N . SER B 1 152 ? -2.566 -3.826 -9.703 1 78.75 152 SER B N 1
ATOM 2757 C CA . SER B 1 152 ? -4.02 -3.812 -9.859 1 78.75 152 SER B CA 1
ATOM 2758 C C . SER B 1 152 ? -4.59 -5.227 -9.836 1 78.75 152 SER B C 1
ATOM 2760 O O . SER B 1 152 ? -5.809 -5.41 -9.789 1 78.75 152 SER B O 1
ATOM 2762 N N . GLY B 1 153 ? -3.691 -6.184 -9.852 1 79.94 153 GLY B N 1
ATOM 2763 C CA . GLY B 1 153 ? -4.125 -7.574 -9.875 1 79.94 153 GLY B CA 1
ATOM 2764 C C . GLY B 1 153 ? -4.379 -8.094 -11.281 1 79.94 153 GLY B C 1
ATOM 2765 O O . GLY B 1 153 ? -4.824 -9.234 -11.453 1 79.94 153 GLY B O 1
ATOM 2766 N N . LEU B 1 154 ? -4.16 -7.258 -12.258 1 83 154 LEU B N 1
ATOM 2767 C CA . LEU B 1 154 ? -4.375 -7.629 -13.656 1 83 154 LEU B CA 1
ATOM 2768 C C . LEU B 1 154 ? -3.049 -7.738 -14.398 1 83 154 LEU B C 1
ATOM 2770 O O . LEU B 1 154 ? -2.127 -6.957 -14.148 1 83 154 LEU B O 1
ATOM 2774 N N . SER B 1 155 ? -2.963 -8.758 -15.203 1 82.88 155 SER B N 1
ATOM 2775 C CA . SER B 1 155 ? -1.847 -8.789 -16.141 1 82.88 155 SER B CA 1
ATOM 2776 C C . SER B 1 155 ? -2.031 -7.758 -17.25 1 82.88 155 SER B C 1
ATOM 2778 O O . SER B 1 155 ? -3.146 -7.293 -17.484 1 82.88 155 SER B O 1
ATOM 2780 N N . PRO B 1 156 ? -0.906 -7.391 -17.891 1 81.06 156 PRO B N 1
ATOM 2781 C CA . PRO B 1 156 ? -1.037 -6.465 -19.016 1 81.06 156 PRO B CA 1
ATOM 2782 C C . PRO B 1 156 ? -2.02 -6.957 -20.078 1 81.06 156 PRO B C 1
ATOM 2784 O O . PRO B 1 156 ? -2.803 -6.168 -20.625 1 81.06 156 PRO B O 1
ATOM 2787 N N . ARG B 1 157 ? -2.027 -8.211 -20.266 1 85.5 157 ARG B N 1
ATOM 2788 C CA . ARG B 1 157 ? -2.922 -8.781 -21.281 1 85.5 157 ARG B CA 1
ATOM 2789 C C . ARG B 1 157 ? -4.375 -8.711 -20.812 1 85.5 157 ARG B C 1
ATOM 2791 O O . ARG B 1 157 ? -5.27 -8.406 -21.609 1 85.5 157 ARG B O 1
ATOM 2798 N N . GLU B 1 158 ? -4.59 -8.984 -19.562 1 87.62 158 GLU B N 1
ATOM 2799 C CA . GLU B 1 158 ? -5.938 -8.867 -19 1 87.62 158 GLU B CA 1
ATOM 2800 C C . GLU B 1 158 ? -6.445 -7.43 -19.078 1 87.62 158 GLU B C 1
ATOM 2802 O O . GLU B 1 158 ? -7.609 -7.195 -19.406 1 87.62 158 GLU B O 1
ATOM 2807 N N . THR B 1 159 ? -5.547 -6.562 -18.781 1 85.5 159 THR B N 1
ATOM 2808 C CA . THR B 1 159 ? -5.898 -5.148 -18.859 1 85.5 159 THR B CA 1
ATOM 2809 C C . THR B 1 159 ? -6.277 -4.762 -20.281 1 85.5 159 THR B C 1
ATOM 2811 O O . THR B 1 159 ? -7.262 -4.051 -20.5 1 85.5 159 THR B O 1
ATOM 2814 N N . GLU B 1 160 ? -5.496 -5.211 -21.203 1 87.69 160 GLU B N 1
ATOM 2815 C CA . GLU B 1 160 ? -5.766 -4.93 -22.609 1 87.69 160 GLU B CA 1
ATOM 2816 C C . GLU B 1 160 ? -7.121 -5.488 -23.031 1 87.69 160 GLU B C 1
ATOM 2818 O O . GLU B 1 160 ? -7.91 -4.793 -23.672 1 87.69 160 GLU B O 1
ATOM 2823 N N . VAL B 1 161 ? -7.406 -6.676 -22.672 1 90.19 161 VAL B N 1
ATOM 2824 C CA . VAL B 1 161 ? -8.672 -7.316 -23.016 1 90.19 161 VAL B CA 1
ATOM 2825 C C . VAL B 1 161 ? -9.828 -6.543 -22.375 1 90.19 161 VAL B C 1
ATOM 2827 O O . VAL B 1 161 ? -10.836 -6.277 -23.031 1 90.19 161 VAL B O 1
ATOM 2830 N N . LEU B 1 162 ? -9.641 -6.102 -21.156 1 88.06 162 LEU B N 1
ATOM 2831 C CA . LEU B 1 162 ? -10.688 -5.391 -20.453 1 88.06 162 LEU B CA 1
ATOM 2832 C C . LEU B 1 162 ? -10.945 -4.023 -21.078 1 88.06 162 LEU B C 1
ATOM 2834 O O . LEU B 1 162 ? -12.094 -3.58 -21.172 1 88.06 162 LEU B O 1
ATOM 2838 N N . ARG B 1 163 ? -9.859 -3.367 -21.438 1 87.69 163 ARG B N 1
ATOM 2839 C CA . ARG B 1 163 ? -10.008 -2.064 -22.078 1 87.69 163 ARG B CA 1
ATOM 2840 C C . ARG B 1 163 ? -10.789 -2.182 -23.391 1 87.69 163 ARG B C 1
ATOM 2842 O O . ARG B 1 163 ? -11.688 -1.375 -23.656 1 87.69 163 ARG B O 1
ATOM 2849 N N . LEU B 1 164 ? -10.492 -3.193 -24.172 1 89.69 164 LEU B N 1
ATOM 2850 C CA . LEU B 1 164 ? -11.188 -3.42 -25.438 1 89.69 164 LEU B CA 1
ATOM 2851 C C . LEU B 1 164 ? -12.641 -3.801 -25.203 1 89.69 164 LEU B C 1
ATOM 2853 O O . LEU B 1 164 ? -13.531 -3.367 -25.938 1 89.69 164 LEU B O 1
ATOM 2857 N N . LEU B 1 165 ? -12.875 -4.531 -24.172 1 87.88 165 LEU B N 1
ATOM 2858 C CA . LEU B 1 165 ? -14.242 -4.887 -23.797 1 87.88 165 LEU B CA 1
ATOM 2859 C C . LEU B 1 165 ? -15.039 -3.646 -23.406 1 87.88 165 LEU B C 1
ATOM 2861 O O . LEU B 1 165 ? -16.188 -3.492 -23.812 1 87.88 165 LEU B O 1
ATOM 2865 N N . ALA B 1 166 ? -14.367 -2.842 -22.688 1 86.25 166 ALA B N 1
ATOM 2866 C CA . ALA B 1 166 ? -15.016 -1.609 -22.234 1 86.25 166 ALA B CA 1
ATOM 2867 C C . ALA B 1 166 ? -15.312 -0.688 -23.406 1 86.25 166 ALA B C 1
ATOM 2869 O O . ALA B 1 166 ? -16.25 0.115 -23.359 1 86.25 166 ALA B O 1
ATOM 2870 N N . ASP B 1 167 ? -14.477 -0.8 -24.406 1 88.69 167 ASP B N 1
ATOM 2871 C CA . ASP B 1 167 ? -14.664 -0.002 -25.609 1 88.69 167 ASP B CA 1
ATOM 2872 C C . ASP B 1 167 ? -15.75 -0.599 -26.5 1 88.69 167 ASP B C 1
ATOM 2874 O O . ASP B 1 167 ? -16.062 -0.055 -27.562 1 88.69 167 ASP B O 1
ATOM 2878 N N . GLY B 1 168 ? -16.344 -1.723 -26.125 1 87.5 168 GLY B N 1
ATOM 2879 C CA . GLY B 1 168 ? -17.516 -2.266 -26.812 1 87.5 168 GLY B CA 1
ATOM 2880 C C . GLY B 1 168 ? -17.172 -3.387 -27.766 1 87.5 168 GLY B C 1
ATOM 2881 O O . GLY B 1 168 ? -18.047 -3.871 -28.5 1 87.5 168 GLY B O 1
ATOM 2882 N N . PHE B 1 169 ? -15.977 -3.773 -27.828 1 89.56 169 PHE B N 1
ATOM 2883 C CA . PHE B 1 169 ? -15.602 -4.844 -28.75 1 89.56 169 PHE B CA 1
ATOM 2884 C C . PHE B 1 169 ? -16.078 -6.195 -28.234 1 89.56 169 PHE B C 1
ATOM 2886 O O . PHE B 1 169 ? -16.109 -6.426 -27.016 1 89.56 169 PHE B O 1
ATOM 2893 N N . ASP B 1 170 ? -16.516 -7.031 -29.125 1 88.62 170 ASP B N 1
ATOM 2894 C CA . ASP B 1 170 ? -16.906 -8.375 -28.719 1 88.62 170 ASP B CA 1
ATOM 2895 C C . ASP B 1 170 ? -15.695 -9.305 -28.672 1 88.62 170 ASP B C 1
ATOM 2897 O O . ASP B 1 170 ? -14.578 -8.906 -29.016 1 88.62 170 ASP B O 1
ATOM 2901 N N . THR B 1 171 ? -15.906 -10.508 -28.219 1 89.31 171 THR B N 1
ATOM 2902 C CA . THR B 1 171 ? -14.828 -11.453 -27.969 1 89.31 171 THR B CA 1
ATOM 2903 C C . THR B 1 171 ? -14.062 -11.75 -29.266 1 89.31 171 THR B C 1
ATOM 2905 O O . THR B 1 171 ? -12.836 -11.852 -29.25 1 89.31 171 THR B O 1
ATOM 2908 N N . GLY B 1 172 ? -14.812 -11.922 -30.297 1 91.56 172 GLY B N 1
ATOM 2909 C CA . GLY B 1 172 ? -14.164 -12.18 -31.578 1 91.56 172 GLY B CA 1
ATOM 2910 C C . GLY B 1 172 ? -13.281 -11.039 -32.031 1 91.56 172 GLY B C 1
ATOM 2911 O O . GLY B 1 172 ? -12.164 -11.266 -32.5 1 91.56 172 GLY B O 1
ATOM 2912 N N . GLU B 1 173 ? -13.742 -9.867 -31.906 1 92.62 173 GLU B N 1
ATOM 2913 C CA . GLU B 1 173 ? -12.984 -8.672 -32.281 1 92.62 173 GLU B CA 1
ATOM 2914 C C . GLU B 1 173 ? -11.75 -8.508 -31.406 1 92.62 173 GLU B C 1
ATOM 2916 O O . GLU B 1 173 ? -10.672 -8.164 -31.906 1 92.62 173 GLU B O 1
ATOM 2921 N N . ILE B 1 174 ? -11.93 -8.734 -30.141 1 93 174 ILE B N 1
ATOM 2922 C CA . ILE B 1 174 ? -10.82 -8.625 -29.188 1 93 174 ILE B CA 1
ATOM 2923 C C . ILE B 1 174 ? -9.734 -9.641 -29.547 1 93 174 ILE B C 1
ATOM 2925 O O . ILE B 1 174 ? -8.547 -9.305 -29.578 1 93 174 ILE B O 1
ATOM 2929 N N . ALA B 1 175 ? -10.148 -10.812 -29.922 1 93.44 175 ALA B N 1
ATOM 2930 C CA . ALA B 1 175 ? -9.211 -11.875 -30.281 1 93.44 175 ALA B CA 1
ATOM 2931 C C . ALA B 1 175 ? -8.336 -11.453 -31.453 1 93.44 175 ALA B C 1
ATOM 2933 O O . ALA B 1 175 ? -7.113 -11.641 -31.422 1 93.44 175 ALA B O 1
ATOM 2934 N N . ARG B 1 176 ? -8.93 -10.883 -32.375 1 92.81 176 ARG B N 1
ATOM 2935 C CA . ARG B 1 176 ? -8.211 -10.461 -33.562 1 92.81 176 ARG B CA 1
ATOM 2936 C C . ARG B 1 176 ? -7.223 -9.336 -33.25 1 92.81 176 ARG B C 1
ATOM 2938 O O . ARG B 1 176 ? -6.105 -9.32 -33.781 1 92.81 176 ARG B O 1
ATOM 2945 N N . ARG B 1 177 ? -7.586 -8.516 -32.375 1 91.88 177 ARG B N 1
ATOM 2946 C CA . ARG B 1 177 ? -6.797 -7.324 -32.094 1 91.88 177 ARG B CA 1
ATOM 2947 C C . ARG B 1 177 ? -5.582 -7.664 -31.219 1 91.88 177 ARG B C 1
ATOM 2949 O O . ARG B 1 177 ? -4.539 -7.016 -31.328 1 91.88 177 ARG B O 1
ATOM 2956 N N . VAL B 1 178 ? -5.746 -8.617 -30.359 1 90 178 VAL B N 1
ATOM 2957 C CA . VAL B 1 178 ? -4.652 -8.914 -29.438 1 90 178 VAL B CA 1
ATOM 2958 C C . VAL B 1 178 ? -3.936 -10.188 -29.891 1 90 178 VAL B C 1
ATOM 2960 O O . VAL B 1 178 ? -3.08 -10.703 -29.156 1 90 178 VAL B O 1
ATOM 2963 N N . ALA B 1 179 ? -4.281 -10.711 -31.031 1 91.5 179 ALA B N 1
ATOM 2964 C CA . ALA B 1 179 ? -3.672 -11.891 -31.625 1 91.5 179 ALA B CA 1
ATOM 2965 C C . ALA B 1 179 ? -3.844 -13.109 -30.719 1 91.5 179 ALA B C 1
ATOM 2967 O O . ALA B 1 179 ? -2.883 -13.836 -30.453 1 91.5 179 ALA B O 1
ATOM 2968 N N . TYR B 1 180 ? -4.992 -13.25 -30.188 1 88.31 180 TYR B N 1
ATOM 2969 C CA . TYR B 1 180 ? -5.406 -14.414 -29.406 1 88.31 180 TYR B CA 1
ATOM 2970 C C . TYR B 1 180 ? -6.543 -15.156 -30.109 1 88.31 180 TYR B C 1
ATOM 2972 O O . TYR B 1 180 ? -7.152 -14.625 -31.047 1 88.31 180 TYR B O 1
ATOM 2980 N N . SER B 1 181 ? -6.785 -16.328 -29.719 1 90.81 181 SER B N 1
ATOM 2981 C CA . SER B 1 181 ? -7.996 -17.031 -30.141 1 90.81 181 SER B CA 1
ATOM 2982 C C . SER B 1 181 ? -9.203 -16.594 -29.328 1 90.81 181 SER B C 1
ATOM 2984 O O . SER B 1 181 ? -9.047 -16.062 -28.219 1 90.81 181 SER B O 1
ATOM 2986 N N . ASP B 1 182 ? -10.375 -16.812 -29.922 1 91.31 182 ASP B N 1
ATOM 2987 C CA . ASP B 1 182 ? -11.609 -16.562 -29.172 1 91.31 182 ASP B CA 1
ATOM 2988 C C . ASP B 1 182 ? -11.633 -17.328 -27.859 1 91.31 182 ASP B C 1
ATOM 2990 O O . ASP B 1 182 ? -12.078 -16.797 -26.844 1 91.31 182 ASP B O 1
ATOM 2994 N N . ARG B 1 183 ? -11.133 -18.406 -27.969 1 92.44 183 ARG B N 1
ATOM 2995 C CA . ARG B 1 183 ? -11.117 -19.25 -26.781 1 92.44 183 ARG B CA 1
ATOM 2996 C C . ARG B 1 183 ? -10.227 -18.656 -25.688 1 92.44 183 ARG B C 1
ATOM 2998 O O . ARG B 1 183 ? -10.594 -18.656 -24.516 1 92.44 183 ARG B O 1
ATOM 3005 N N . THR B 1 184 ? -9.094 -18.141 -26.047 1 91.31 184 THR B N 1
ATOM 3006 C CA . THR B 1 184 ? -8.164 -17.547 -25.094 1 91.31 184 THR B CA 1
ATOM 3007 C C . THR B 1 184 ? -8.781 -16.312 -24.422 1 91.31 184 THR B C 1
ATOM 3009 O O . THR B 1 184 ? -8.664 -16.141 -23.203 1 91.31 184 THR B O 1
ATOM 3012 N N . VAL B 1 185 ? -9.422 -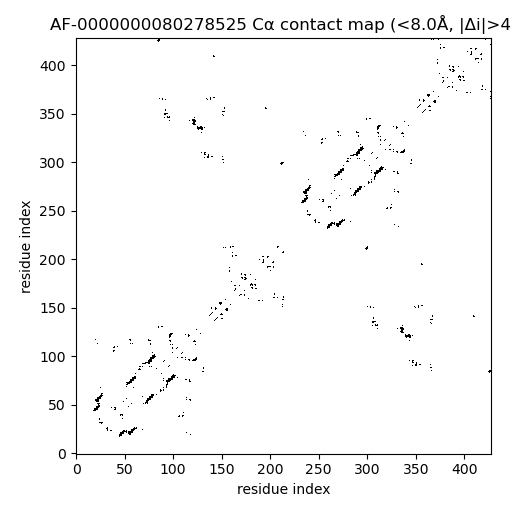15.555 -25.203 1 92.25 185 VAL B N 1
ATOM 3013 C CA . VAL B 1 185 ? -10.055 -14.367 -24.656 1 92.25 185 VAL B CA 1
ATOM 3014 C C . VAL B 1 185 ? -11.141 -14.766 -23.656 1 92.25 185 VAL B C 1
ATOM 3016 O O . VAL B 1 185 ? -11.266 -14.172 -22.594 1 92.25 185 VAL B O 1
ATOM 3019 N N . LYS B 1 186 ? -11.898 -15.766 -24.031 1 90.88 186 LYS B N 1
ATOM 3020 C CA . LYS B 1 186 ? -12.945 -16.25 -23.141 1 90.88 186 LYS B CA 1
ATOM 3021 C C . LYS B 1 186 ? -12.352 -16.781 -21.828 1 90.88 186 LYS B C 1
ATOM 3023 O O . LYS B 1 186 ? -12.906 -16.562 -20.75 1 90.88 186 LYS B O 1
ATOM 3028 N N . ASN B 1 187 ? -11.289 -17.438 -22.016 1 91.12 187 ASN B N 1
ATOM 3029 C CA . ASN B 1 187 ? -10.609 -17.969 -20.828 1 91.12 187 ASN B CA 1
ATOM 3030 C C . ASN B 1 187 ? -10.125 -16.844 -19.922 1 91.12 187 ASN B C 1
ATOM 3032 O O . ASN B 1 187 ? -10.227 -16.938 -18.703 1 91.12 187 ASN B O 1
ATOM 3036 N N . ILE B 1 188 ? -9.539 -15.789 -20.484 1 89.62 188 ILE B N 1
ATOM 3037 C CA . ILE B 1 188 ? -9.094 -14.625 -19.734 1 89.62 188 ILE B CA 1
ATOM 3038 C C . ILE B 1 188 ? -10.281 -14.008 -18.984 1 89.62 188 ILE B C 1
ATOM 3040 O O . ILE B 1 188 ? -10.188 -13.727 -17.781 1 89.62 188 ILE B O 1
ATOM 3044 N N . LEU B 1 189 ? -11.344 -13.922 -19.641 1 88.44 189 LEU B N 1
ATOM 3045 C CA . LEU B 1 189 ? -12.539 -13.336 -19.031 1 88.44 189 LEU B CA 1
ATOM 3046 C C . LEU B 1 189 ? -13.07 -14.227 -17.906 1 88.44 189 LEU B C 1
ATOM 3048 O O . LEU B 1 189 ? -13.445 -13.734 -16.844 1 88.44 189 LEU B O 1
ATOM 3052 N N . HIS B 1 190 ? -13.062 -15.492 -18.188 1 88.81 190 HIS B N 1
ATOM 3053 C CA . HIS B 1 190 ? -13.5 -16.422 -17.156 1 88.81 190 HIS B CA 1
ATOM 3054 C C . HIS B 1 190 ? -12.602 -16.359 -15.938 1 88.81 190 HIS B C 1
ATOM 3056 O O . HIS B 1 190 ? -13.078 -16.406 -14.805 1 88.81 190 HIS B O 1
ATOM 3062 N N . GLY B 1 191 ? -11.336 -16.328 -16.203 1 87.12 191 GLY B N 1
ATOM 3063 C CA . GLY B 1 191 ? -10.375 -16.203 -15.109 1 87.12 191 GLY B CA 1
ATOM 3064 C C . GLY B 1 191 ? -10.594 -14.945 -14.281 1 87.12 191 GLY B C 1
ATOM 3065 O O . GLY B 1 191 ? -10.523 -14.992 -13.055 1 87.12 191 GLY B O 1
ATOM 3066 N N . LEU B 1 192 ? -10.883 -13.875 -14.938 1 85.12 192 LEU B N 1
ATOM 3067 C CA . LEU B 1 192 ? -11.125 -12.602 -14.258 1 85.12 192 LEU B CA 1
ATOM 3068 C C . LEU B 1 192 ? -12.398 -12.672 -13.422 1 85.12 192 LEU B C 1
ATOM 3070 O O . LEU B 1 192 ? -12.422 -12.195 -12.281 1 85.12 192 LEU B O 1
ATOM 3074 N N . LEU B 1 193 ? -13.43 -13.32 -14.016 1 84.88 193 LEU B N 1
ATOM 3075 C CA . LEU B 1 193 ? -14.703 -13.461 -13.32 1 84.88 193 LEU B CA 1
ATOM 3076 C C . LEU B 1 193 ? -14.531 -14.289 -12.047 1 84.88 193 LEU B C 1
ATOM 3078 O O . LEU B 1 193 ? -15.031 -13.906 -10.984 1 84.88 193 LEU B O 1
ATOM 3082 N N . SER B 1 194 ? -13.844 -15.312 -12.188 1 84.75 194 SER B N 1
ATOM 3083 C CA . SER B 1 194 ? -13.625 -16.219 -11.062 1 84.75 194 SER B CA 1
ATOM 3084 C C . SER B 1 194 ? -12.781 -15.555 -9.977 1 84.75 194 SER B C 1
ATOM 3086 O O . SER B 1 194 ? -13.125 -15.602 -8.797 1 84.75 194 SER B O 1
ATOM 3088 N N . ARG B 1 195 ? -11.719 -14.891 -10.422 1 81.69 195 ARG B N 1
ATOM 3089 C CA . ARG B 1 195 ? -10.766 -14.273 -9.5 1 81.69 195 ARG B CA 1
ATOM 3090 C C . ARG B 1 195 ? -11.422 -13.148 -8.711 1 81.69 195 ARG B C 1
ATOM 3092 O O . ARG B 1 195 ? -11.164 -12.992 -7.512 1 81.69 195 ARG B O 1
ATOM 3099 N N . PHE B 1 196 ? -12.273 -12.383 -9.328 1 78.06 196 PHE B N 1
ATOM 3100 C CA . PHE B 1 196 ? -12.836 -11.195 -8.703 1 78.06 196 PHE B CA 1
ATOM 3101 C C . PHE B 1 196 ? -14.273 -11.453 -8.258 1 78.06 196 PHE B C 1
ATOM 3103 O O . PHE B 1 196 ? -14.93 -10.555 -7.723 1 78.06 196 PHE B O 1
ATOM 3110 N N . GLY B 1 197 ? -14.742 -12.703 -8.461 1 79.94 197 GLY B N 1
ATOM 3111 C CA . GLY B 1 197 ? -16.078 -13.07 -8.047 1 79.94 197 GLY B CA 1
ATOM 3112 C C . GLY B 1 197 ? -17.172 -12.32 -8.805 1 79.94 197 GLY B C 1
ATOM 3113 O O . GLY B 1 197 ? -18.141 -11.867 -8.203 1 79.94 197 GLY B O 1
ATOM 3114 N N . LEU B 1 198 ? -16.859 -12.102 -9.984 1 81.25 198 LEU B N 1
ATOM 3115 C CA . LEU B 1 198 ? -17.781 -11.336 -10.812 1 81.25 198 LEU B CA 1
ATOM 3116 C C . LEU B 1 198 ? -18.688 -12.258 -11.633 1 81.25 198 LEU B C 1
ATOM 3118 O O . LEU B 1 198 ? -18.422 -13.461 -11.711 1 81.25 198 LEU B O 1
ATOM 3122 N N . ARG B 1 199 ? -19.797 -11.734 -12.211 1 82.5 199 ARG B N 1
ATOM 3123 C CA . ARG B 1 199 ? -20.875 -12.578 -12.734 1 82.5 199 ARG B CA 1
ATOM 3124 C C . ARG B 1 199 ? -20.766 -12.703 -14.25 1 82.5 199 ARG B C 1
ATOM 3126 O O . ARG B 1 199 ? -21.078 -13.758 -14.812 1 82.5 199 ARG B O 1
ATOM 3133 N N . ASN B 1 200 ? -20.516 -11.586 -14.898 1 83.25 200 ASN B N 1
ATOM 3134 C CA . ASN B 1 200 ? -20.516 -11.586 -16.359 1 83.25 200 ASN B CA 1
ATOM 3135 C C . ASN B 1 200 ? -19.625 -10.477 -16.906 1 83.25 200 ASN B C 1
ATOM 3137 O O . ASN B 1 200 ? -18.984 -9.75 -16.156 1 83.25 200 ASN B O 1
ATOM 3141 N N . ARG B 1 201 ? -19.609 -10.438 -18.188 1 79.69 201 ARG B N 1
ATOM 3142 C CA . ARG B 1 201 ? -18.688 -9.539 -18.875 1 79.69 201 ARG B CA 1
ATOM 3143 C C . ARG B 1 201 ? -18.984 -8.086 -18.547 1 79.69 201 ARG B C 1
ATOM 3145 O O . ARG B 1 201 ? -18.062 -7.277 -18.375 1 79.69 201 ARG B O 1
ATOM 3152 N N . THR B 1 202 ? -20.219 -7.77 -18.547 1 78.94 202 THR B N 1
ATOM 3153 C CA . THR B 1 202 ? -20.594 -6.398 -18.234 1 78.94 202 THR B CA 1
ATOM 3154 C C . THR B 1 202 ? -20.141 -6.027 -16.812 1 78.94 202 THR B C 1
ATOM 3156 O O . THR B 1 202 ? -19.656 -4.918 -16.594 1 78.94 202 THR B O 1
ATOM 3159 N N . HIS B 1 203 ? -20.328 -7 -15.992 1 80.62 203 HIS B N 1
ATOM 3160 C CA . HIS B 1 203 ? -19.922 -6.801 -14.602 1 80.62 203 HIS B CA 1
ATOM 3161 C C . HIS B 1 203 ? -18.422 -6.582 -14.492 1 80.62 203 HIS B C 1
ATOM 3163 O O . HIS B 1 203 ? -17.969 -5.742 -13.711 1 80.62 203 HIS B O 1
ATOM 3169 N N . VAL B 1 204 ? -17.703 -7.316 -15.242 1 83.31 204 VAL B N 1
ATOM 3170 C CA . VAL B 1 204 ? -16.25 -7.23 -15.156 1 83.31 204 VAL B CA 1
ATOM 3171 C C . VAL B 1 204 ? -15.781 -5.848 -15.617 1 83.31 204 VAL B C 1
ATOM 3173 O O . VAL B 1 204 ? -14.898 -5.246 -15.008 1 83.31 204 VAL B O 1
ATOM 3176 N N . VAL B 1 205 ? -16.375 -5.316 -16.609 1 81.38 205 VAL B N 1
ATOM 3177 C CA . VAL B 1 205 ? -16 -4.004 -17.125 1 81.38 205 VAL B CA 1
ATOM 3178 C C . VAL B 1 205 ? -16.375 -2.924 -16.109 1 81.38 205 VAL B C 1
ATOM 3180 O O . VAL B 1 205 ? -15.586 -2.018 -15.844 1 81.38 205 VAL B O 1
ATOM 3183 N N . ALA B 1 206 ? -17.547 -3.082 -15.594 1 80.62 206 ALA B N 1
ATOM 3184 C CA . ALA B 1 206 ? -18 -2.117 -14.594 1 80.62 206 ALA B CA 1
ATOM 3185 C C . ALA B 1 206 ? -17.062 -2.107 -13.391 1 80.62 206 ALA B C 1
ATOM 3187 O O . ALA B 1 206 ? -16.688 -1.041 -12.891 1 80.62 206 ALA B O 1
ATOM 3188 N N . TYR B 1 207 ? -16.766 -3.295 -13 1 78.06 207 TYR B N 1
ATOM 3189 C CA . TYR B 1 207 ? -15.859 -3.443 -11.867 1 78.06 207 TYR B CA 1
ATOM 3190 C C . TYR B 1 207 ? -14.516 -2.787 -12.148 1 78.06 207 TYR B C 1
ATOM 3192 O O . TYR B 1 207 ? -14 -2.029 -11.32 1 78.06 207 TYR B O 1
ATOM 3200 N N . ALA B 1 208 ? -13.961 -3.096 -13.281 1 80.38 208 ALA B N 1
ATOM 3201 C CA . ALA B 1 208 ? -12.648 -2.576 -13.664 1 80.38 208 ALA B CA 1
ATOM 3202 C C . ALA B 1 208 ? -12.664 -1.052 -13.727 1 80.38 208 ALA B C 1
ATOM 3204 O O . ALA B 1 208 ? -11.703 -0.399 -13.305 1 80.38 208 ALA B O 1
ATOM 3205 N N . LEU B 1 209 ? -13.719 -0.484 -14.156 1 75.75 209 LEU B N 1
ATOM 3206 C CA . LEU B 1 209 ? -13.852 0.965 -14.258 1 75.75 209 LEU B CA 1
ATOM 3207 C C . LEU B 1 209 ? -14.023 1.592 -12.883 1 75.75 209 LEU B C 1
ATOM 3209 O O . LEU B 1 209 ? -13.375 2.592 -12.562 1 75.75 209 LEU B O 1
ATOM 3213 N N . ARG B 1 210 ? -14.891 0.952 -12.109 1 72.25 210 ARG B N 1
ATOM 3214 C CA . ARG B 1 210 ? -15.18 1.473 -10.781 1 72.25 210 ARG B CA 1
ATOM 3215 C C . ARG B 1 210 ? -13.93 1.478 -9.906 1 72.25 210 ARG B C 1
ATOM 3217 O O . ARG B 1 210 ? -13.695 2.428 -9.156 1 72.25 210 ARG B O 1
ATOM 3224 N N . GLU B 1 211 ? -13.242 0.365 -10.094 1 71.31 211 GLU B N 1
ATOM 3225 C CA . GLU B 1 211 ? -12.055 0.222 -9.258 1 71.31 211 GLU B CA 1
ATOM 3226 C C . GLU B 1 211 ? -10.844 0.909 -9.883 1 71.31 211 GLU B C 1
ATOM 3228 O O . GLU B 1 211 ? -9.742 0.856 -9.336 1 71.31 211 GLU B O 1
ATOM 3233 N N . GLY B 1 212 ? -11.086 1.471 -11.07 1 70.12 212 GLY B N 1
ATOM 3234 C CA . GLY B 1 212 ? -10.039 2.229 -11.734 1 70.12 212 GLY B CA 1
ATOM 3235 C C . GLY B 1 212 ? -8.93 1.356 -12.281 1 70.12 212 GLY B C 1
ATOM 3236 O O . GLY B 1 212 ? -7.766 1.771 -12.32 1 70.12 212 GLY B O 1
ATOM 3237 N N . LEU B 1 213 ? -9.273 0.194 -12.547 1 72.56 213 LEU B N 1
ATOM 3238 C CA . LEU B 1 213 ? -8.266 -0.724 -13.07 1 72.56 213 LEU B CA 1
ATOM 3239 C C . LEU B 1 213 ? -7.996 -0.446 -14.547 1 72.56 213 LEU B C 1
ATOM 3241 O O . LEU B 1 213 ? -6.957 -0.848 -15.078 1 72.56 213 LEU B O 1
ATOM 3245 N N . ILE B 1 214 ? -9.016 0.118 -15.203 1 75.56 214 ILE B N 1
ATOM 3246 C CA . ILE B 1 214 ? -8.891 0.535 -16.594 1 75.56 214 ILE B CA 1
ATOM 3247 C C . ILE B 1 214 ? -9.508 1.92 -16.781 1 75.56 214 ILE B C 1
ATOM 3249 O O . ILE B 1 214 ? -10.312 2.361 -15.953 1 75.56 214 ILE B O 1
#

Radius of gyration: 26.51 Å; Cα contacts (8 Å, |Δi|>4): 684; chains: 2; bounding box: 134×60×64 Å

InterPro domains:
  IPR000792 Transcription regulator LuxR, C-terminal [PF00196] (153-208)
  IPR000792 Transcription regulator LuxR, C-terminal [PR00038] (154-168)
  IPR000792 Transcription regulator LuxR, C-terminal [PR00038] (168-184)
  IPR000792 Transcription regulator LuxR, C-terminal [PR00038] (184-196)
  IPR000792 Transcription regulator LuxR, C-terminal [PS50043] (147-212)
  IPR000792 Transcription regulator LuxR, C-terminal [SM00421] (151-208)
  IPR000792 Transcription regulator LuxR, C-terminal [cd06170] (154-210)
  IPR016032 Signal transduction response regulator, C-terminal effector [SSF46894] (141-214)
  IPR036388 Winged helix-like DNA-binding domain superfamily [G3DSA:1.10.10.10] (153-214)

pLDDT: mean 84.83, std 15.5, range [31.03, 98.06]

Secondary structure (DSSP, 8-state):
-------------------PEEEEEE-SSHHHHHHHHHHHHTSTTEEEES-GGG-SEEEEE--S-GGGSPPSSSEEEEE-SS--HHHHHHHHHTTEEEEE-GGG--HHHHHHHHHHHHTT--B--HHHHHHHHHHHHHHIIIIIGGGT--TTS--HHHHHHHHHHHTT--HHHHHHHHT--HHHHHHHHHHHHHHHT--SHHHHHHHHHHTT--/-------------------PEEEEEE-SSHHHHHHHHHHHHTSTTEEEES-GGG-SEEEEE--S-GGGSPPSSSEEEEE-SS--HHHHHHHHHTTEEEEE-GGG--HHHHHHHHHHHHTT--B--HHHHHHHHHHHHHHIIIIIGGGT--TTS--HHHHHHHHHHHTT--HHHHHHHHT--HHHHHHHHHHHHHHHT--SHHHHHHHHHHTT--

Sequence (428 aa):
MTTIMTTSVRAGVRTEERREIRVAVYADDPLVRAGLRSALGTGPGIVLRDDPATAEVLVAVAGAEPHRIPVGPARLVLVADQPKQAELWAAVERGLAVVVTRSEATPARLLRAVADAHAGRGDLPADQLGSLLRGISRLHKEVLEPREITLSGLSPRETEVLRLLADGFDTGEIARRVAYSDRTVKNILHGLLSRFGLRNRTHVVAYALREGLIMTTIMTTSVRAGVRTEERREIRVAVYADDPLVRAGLRSALGTGPGIVLRDDPATAEVLVAVAGAEPHRIPVGPARLVLVADQPKQAELWAAVERGLAVVVTRSEATPARLLRAVADAHAGRGDLPADQLGSLLRGISRLHKEVLEPREITLSGLSPRETEVLRLLADGFDTGEIARRVAYSDRTVKNILHGLLSRFGLRNRTHVVAYALREGLI

Solvent-accessible surface area (backbone atoms only — not comparable to full-atom values): 22925 Å² total; per-residue (Å²): 135,83,78,75,75,74,71,74,74,68,70,70,72,70,68,75,70,72,76,58,43,36,30,14,73,43,45,88,49,65,68,57,36,51,48,52,47,59,42,45,58,72,39,87,54,44,40,79,36,88,48,54,76,74,14,52,30,33,41,31,47,63,60,102,49,41,79,70,56,78,75,51,87,16,31,21,34,38,33,35,75,76,70,50,52,45,38,50,45,44,34,31,68,33,34,39,27,25,52,37,38,55,94,59,60,41,45,68,50,47,49,49,44,52,52,35,31,68,72,46,22,22,41,62,56,36,60,57,40,17,49,49,38,50,46,50,28,46,33,38,64,50,53,26,45,82,70,53,31,44,78,81,62,40,27,71,65,53,44,50,52,45,48,41,43,65,70,65,47,50,62,64,56,46,10,66,73,71,74,45,49,51,64,52,48,50,48,54,51,49,50,50,24,63,51,69,71,43,88,46,71,70,49,46,37,50,48,31,48,75,64,24,63,92,136,82,78,75,76,75,72,74,74,68,70,70,71,68,68,74,71,72,76,57,45,34,29,13,74,44,44,89,49,66,66,57,35,52,48,51,47,59,42,46,58,72,39,86,54,45,40,79,36,90,49,53,78,74,13,54,30,31,42,32,48,64,61,101,49,44,80,70,55,78,77,52,87,17,30,23,34,37,32,35,74,76,72,50,52,46,39,49,45,44,34,29,69,32,34,38,26,25,52,38,38,55,93,60,62,42,45,70,49,46,49,50,45,51,52,35,32,66,72,47,23,22,42,60,56,37,60,56,39,16,50,49,37,52,44,49,28,46,31,37,63,49,53,28,45,81,70,53,31,43,78,80,61,40,28,71,66,54,44,51,54,44,48,42,45,65,71,67,46,49,61,65,57,46,9,66,73,71,74,45,48,52,65,54,48,49,49,53,50,49,50,51,25,63,50,69,70,44,87,46,72,70,49,45,38,51,47,33,47,75,64,23,63,94